Protein AF-0000000080773191 (afdb_homodimer)

Solvent-accessible surface area (backbone atoms only — not comparable to full-atom values): 24432 Å² total; per-residue (Å²): 135,78,78,73,75,74,75,73,74,76,71,68,83,69,86,67,72,76,75,82,40,53,77,52,43,52,65,55,33,33,92,60,59,61,60,58,54,44,49,52,51,39,49,23,40,36,54,19,40,51,43,41,51,53,49,46,51,44,56,74,71,35,68,92,72,65,52,65,70,57,52,46,52,47,48,51,50,24,44,67,40,40,69,59,68,87,35,65,67,55,53,45,54,45,47,36,53,51,32,37,50,50,42,48,49,52,51,50,51,38,42,49,31,48,49,48,33,39,54,22,51,47,50,48,49,34,68,81,54,47,72,68,51,38,38,52,21,51,48,47,32,60,72,26,22,77,68,38,96,62,14,65,57,54,50,49,48,49,49,47,33,40,44,61,73,60,38,43,82,42,78,43,69,80,47,96,82,50,73,63,41,81,41,69,30,43,69,67,55,43,53,51,48,51,51,50,50,50,52,48,51,50,49,52,49,50,50,51,53,52,53,54,61,67,67,54,75,80,78,71,130,135,80,78,73,75,74,76,72,76,79,71,70,82,70,84,66,71,68,75,84,43,54,78,48,43,60,68,53,34,34,91,60,62,59,60,58,54,44,49,54,51,40,48,23,41,37,53,19,38,51,44,41,50,53,50,45,52,44,58,74,69,34,69,92,70,67,51,65,68,57,52,45,49,47,48,51,50,26,46,67,40,39,69,58,67,87,33,65,68,56,52,46,54,44,48,36,53,50,32,38,49,51,42,49,44,52,50,51,51,39,42,50,30,50,50,47,34,38,55,23,49,47,48,48,49,33,70,82,52,48,71,67,51,39,38,52,21,49,49,47,32,60,73,25,24,78,69,39,97,61,14,66,60,52,50,50,50,49,50,46,32,41,44,63,72,60,39,42,80,44,77,44,68,80,48,95,81,50,75,62,41,80,41,69,30,45,69,68,54,44,53,53,47,50,51,51,49,50,51,48,51,51,48,49,48,51,50,51,54,51,54,56,61,67,66,53,75,77,78,73,128

Organism: Chromobacterium violaceum (strain ATCC 12472 / DSM 30191 / JCM 1249 / CCUG 213 / NBRC 12614 / NCIMB 9131 / NCTC 9757 / MK) (NCBI:txid243365)

Foldseek 3Di:
DDPPPPPPDPPPPDDPPPVVCVVVVVVQQDPFPLVVLVVLQVVLQVVLVVLVVVLVVCVVPPVPPDDVVVVVVSNVVSVVSHDDPPDCSVVSVVVSVVSNVVSVVLVVLLVVLVVQLVVLLVLLQDVPRDQVSLFVSQQSLVVSLVSYPCSVVSNVVSQVSCVVVQKDWDWDDPDPPDGTGIHIDHPVRVVVVVVVVVVVVVVVVVVVVVVVVVPPPPPDD/DDPPPPPPDPPPPDDPPPVVCVVCVVVQQDPFPLVVLVVLQVVLQVVLVVLVVVLVVCVVPPVPDDDVVVVVVSNVVSVVSHDDPPDCSVVSNVVSVVSNVVSVVLVVLLVVLVVQLVVLLVLLQDVPRDQVSLFVSQQSLVVSLVSYPCSVVSNVVSQVSCVVVQKDWDWDDPDPPDGTGIHIDHPVRVVVVVVVVVVVVVVVVVVVVVVVVVPPDPPDD

Structure (mmCIF, N/CA/C/O backbone):
data_AF-0000000080773191-model_v1
#
loop_
_entity.id
_entity.type
_entity.pdbx_description
1 polymer 'Uncharacterized protein'
#
loop_
_atom_site.group_PDB
_atom_site.id
_atom_site.type_symbol
_atom_site.label_atom_id
_atom_site.label_alt_id
_atom_site.label_comp_id
_atom_site.label_asym_id
_atom_site.label_entity_id
_atom_site.label_seq_id
_atom_site.pdbx_PDB_ins_code
_atom_site.Cartn_x
_atom_site.Cartn_y
_atom_site.Cartn_z
_atom_site.occupancy
_atom_site.B_iso_or_equiv
_atom_site.auth_seq_id
_atom_site.auth_comp_id
_atom_site.auth_asym_id
_atom_site.auth_atom_id
_atom_site.pdbx_PDB_model_num
ATOM 1 N N . MET A 1 1 ? -53.062 -24.219 23.453 1 22.72 1 MET A N 1
ATOM 2 C CA . MET A 1 1 ? -52.688 -22.969 22.828 1 22.72 1 MET A CA 1
ATOM 3 C C . MET A 1 1 ? -51.188 -22.859 22.672 1 22.72 1 MET A C 1
ATOM 5 O O . MET A 1 1 ? -50.469 -22.719 23.656 1 22.72 1 MET A O 1
ATOM 9 N N . ALA A 1 2 ? -50.625 -23.594 21.766 1 22.48 2 ALA A N 1
ATOM 10 C CA . ALA A 1 2 ? -49.25 -24.062 21.609 1 22.48 2 ALA A CA 1
ATOM 11 C C . ALA A 1 2 ? -48.344 -22.938 21.156 1 22.48 2 ALA A C 1
ATOM 13 O O . ALA A 1 2 ? -48.625 -22.25 20.172 1 22.48 2 ALA A O 1
ATOM 14 N N . ALA A 1 3 ? -47.656 -22.359 22.172 1 29.12 3 ALA A N 1
ATOM 15 C CA . ALA A 1 3 ? -46.75 -21.219 22.094 1 29.12 3 ALA A CA 1
ATOM 16 C C . ALA A 1 3 ? -45.75 -21.391 20.984 1 29.12 3 ALA A C 1
ATOM 18 O O . ALA A 1 3 ? -45.031 -22.391 20.938 1 29.12 3 ALA A O 1
ATOM 19 N N . GLN A 1 4 ? -46.156 -20.984 19.797 1 21.92 4 GLN A N 1
ATOM 20 C CA . GLN A 1 4 ? -45.344 -21.062 18.578 1 21.92 4 GLN A CA 1
ATOM 21 C C . GLN A 1 4 ? -43.969 -20.422 18.766 1 21.92 4 GLN A C 1
ATOM 23 O O . GLN A 1 4 ? -43.875 -19.266 19.156 1 21.92 4 GLN A O 1
ATOM 28 N N . SER A 1 5 ? -43.125 -21.25 19.219 1 24 5 SER A N 1
ATOM 29 C CA . SER A 1 5 ? -41.719 -20.891 19.469 1 24 5 SER A CA 1
ATOM 30 C C . SER A 1 5 ? -41.156 -20.125 18.281 1 24 5 SER A C 1
ATOM 32 O O . SER A 1 5 ? -41.219 -20.578 17.141 1 24 5 SER A O 1
ATOM 34 N N . THR A 1 6 ? -41.344 -18.812 18.344 1 25.33 6 THR A N 1
ATOM 35 C CA . THR A 1 6 ? -40.75 -17.812 17.438 1 25.33 6 THR A CA 1
ATOM 36 C C . THR A 1 6 ? -39.312 -18.172 17.094 1 25.33 6 THR A C 1
ATOM 38 O O . THR A 1 6 ? -38.469 -18.281 17.984 1 25.33 6 THR A O 1
ATOM 41 N N . ARG A 1 7 ? -39.156 -18.953 16.062 1 23.92 7 ARG A N 1
ATOM 42 C CA . ARG A 1 7 ? -37.875 -19.328 15.453 1 23.92 7 ARG A CA 1
ATOM 43 C C . ARG A 1 7 ? -36.969 -18.094 15.297 1 23.92 7 ARG A C 1
ATOM 45 O O . ARG A 1 7 ? -37.375 -17.109 14.664 1 23.92 7 ARG A O 1
ATOM 52 N N . SER A 1 8 ? -36.281 -17.828 16.344 1 20.78 8 SER A N 1
ATOM 53 C CA . SER A 1 8 ? -35.281 -16.781 16.406 1 20.78 8 SER A CA 1
ATOM 54 C C . SER A 1 8 ? -34.469 -16.688 15.109 1 20.78 8 SER A C 1
ATOM 56 O O . SER A 1 8 ? -34.062 -17.719 14.555 1 20.78 8 SER A O 1
ATOM 58 N N . ALA A 1 9 ? -34.781 -15.742 14.266 1 22.41 9 ALA A N 1
ATOM 59 C CA . ALA A 1 9 ? -34.125 -15.266 13.062 1 22.41 9 ALA A CA 1
ATOM 60 C C . ALA A 1 9 ? -32.594 -15.32 13.227 1 22.41 9 ALA A C 1
ATOM 62 O O . ALA A 1 9 ? -32.062 -14.836 14.219 1 22.41 9 ALA A O 1
ATOM 63 N N . SER A 1 10 ? -32.094 -16.344 12.734 1 21.22 10 SER A N 1
ATOM 64 C CA . SER A 1 10 ? -30.672 -16.672 12.695 1 21.22 10 SER A CA 1
ATOM 65 C C . SER A 1 10 ? -29.828 -15.438 12.438 1 21.22 10 SER A C 1
ATOM 67 O O . SER A 1 10 ? -30.078 -14.688 11.492 1 21.22 10 SER A O 1
ATOM 69 N N . ALA A 1 11 ? -29.234 -14.859 13.469 1 21.95 11 ALA A N 1
ATOM 70 C CA . ALA A 1 11 ? -28.281 -13.766 13.602 1 21.95 11 ALA A CA 1
ATOM 71 C C . ALA A 1 11 ? -27.297 -13.742 12.43 1 21.95 11 ALA A C 1
ATOM 73 O O . ALA A 1 11 ? -26.859 -14.797 11.961 1 21.95 11 ALA A O 1
ATOM 74 N N . CYS A 1 12 ? -27.438 -12.836 11.562 1 23.34 12 CYS A N 1
ATOM 75 C CA . CYS A 1 12 ? -26.531 -12.492 10.477 1 23.34 12 CYS A CA 1
ATOM 76 C C . CYS A 1 12 ? -25.078 -12.719 10.898 1 23.34 12 CYS A C 1
ATOM 78 O O . CYS A 1 12 ? -24.688 -12.336 12 1 23.34 12 CYS A O 1
ATOM 80 N N . PRO A 1 13 ? -24.5 -13.734 10.414 1 27 13 PRO A N 1
ATOM 81 C CA . PRO A 1 13 ? -23.219 -14.094 11.039 1 27 13 PRO A CA 1
ATOM 82 C C . PRO A 1 13 ? -22.422 -12.867 11.5 1 27 13 PRO A C 1
ATOM 84 O O . PRO A 1 13 ? -22.562 -11.781 10.922 1 27 13 PRO A O 1
ATOM 87 N N . SER A 1 14 ? -22.203 -12.609 12.727 1 26.56 14 SER A N 1
ATOM 88 C CA . SER A 1 14 ? -21.406 -11.664 13.508 1 26.56 14 SER A CA 1
ATOM 89 C C . SER A 1 14 ? -20.203 -11.164 12.719 1 26.56 14 SER A C 1
ATOM 91 O O . SER A 1 14 ? -19.812 -11.781 11.727 1 26.56 14 SER A O 1
ATOM 93 N N . HIS A 1 15 ? -19.578 -10.062 13.234 1 27.92 15 HIS A N 1
ATOM 94 C CA . HIS A 1 15 ? -18.422 -9.227 12.945 1 27.92 15 HIS A CA 1
ATOM 95 C C . HIS A 1 15 ? -17.203 -10.078 12.586 1 27.92 15 HIS A C 1
ATOM 97 O O . HIS A 1 15 ? -16.578 -10.688 13.461 1 27.92 15 HIS A O 1
ATOM 103 N N . GLN A 1 16 ? -17.297 -10.898 11.727 1 29.92 16 GLN A N 1
ATOM 104 C CA . GLN A 1 16 ? -16.156 -11.75 11.383 1 29.92 16 GLN A CA 1
ATOM 105 C C . GLN A 1 16 ? -14.836 -11.031 11.641 1 29.92 16 GLN A C 1
ATOM 107 O O . GLN A 1 16 ? -14.688 -9.859 11.289 1 29.92 16 GLN A O 1
ATOM 112 N N . PRO A 1 17 ? -14 -11.367 12.562 1 34.19 17 PRO A N 1
ATOM 113 C CA . PRO A 1 17 ? -12.711 -10.773 12.93 1 34.19 17 PRO A CA 1
ATOM 114 C C . PRO A 1 17 ? -12 -10.141 11.742 1 34.19 17 PRO A C 1
ATOM 116 O O . PRO A 1 17 ? -12.289 -10.477 10.594 1 34.19 17 PRO A O 1
ATOM 119 N N . ASP A 1 18 ? -11.391 -8.898 11.906 1 37.62 18 ASP A N 1
ATOM 120 C CA . ASP A 1 18 ? -10.586 -8.07 11.016 1 37.62 18 ASP A CA 1
ATOM 121 C C . ASP A 1 18 ? -9.695 -8.922 10.117 1 37.62 18 ASP A C 1
ATOM 123 O O . ASP A 1 18 ? -8.547 -9.203 10.453 1 37.62 18 ASP A O 1
ATOM 127 N N . ALA A 1 19 ? -10.039 -9.953 9.766 1 36.56 19 ALA A N 1
ATOM 128 C CA . ALA A 1 19 ? -9.336 -10.914 8.914 1 36.56 19 ALA A CA 1
ATOM 129 C C . ALA A 1 19 ? -8.477 -10.203 7.875 1 36.56 19 ALA A C 1
ATOM 131 O O . ALA A 1 19 ? -7.469 -10.742 7.418 1 36.56 19 ALA A O 1
ATOM 132 N N . PHE A 1 20 ? -9.016 -9.172 7.375 1 39.12 20 PHE A N 1
ATOM 133 C CA . PHE A 1 20 ? -8.391 -8.57 6.207 1 39.12 20 PHE A CA 1
ATOM 134 C C . PHE A 1 20 ? -7.367 -7.52 6.621 1 39.12 20 PHE A C 1
ATOM 136 O O . PHE A 1 20 ? -6.859 -6.777 5.781 1 39.12 20 PHE A O 1
ATOM 143 N N . GLY A 1 21 ? -6.91 -7.523 7.848 1 43.06 21 GLY A N 1
ATOM 144 C CA . GLY A 1 21 ? -5.773 -6.781 8.375 1 43.06 21 GLY A CA 1
ATOM 145 C C . GLY A 1 21 ? -5.953 -5.277 8.297 1 43.06 21 GLY A C 1
ATOM 146 O O . GLY A 1 21 ? -4.973 -4.535 8.203 1 43.06 21 GLY A O 1
ATOM 147 N N . TYR A 1 22 ? -7.156 -4.793 8.172 1 44.97 22 TYR A N 1
ATOM 148 C CA . TYR A 1 22 ? -7.359 -3.348 8.125 1 44.97 22 TYR A CA 1
ATOM 149 C C . TYR A 1 22 ? -6.621 -2.656 9.266 1 44.97 22 TYR A C 1
ATOM 151 O O . TYR A 1 22 ? -5.934 -1.654 9.047 1 44.97 22 TYR A O 1
ATOM 159 N N . SER A 1 23 ? -7.129 -3.053 10.422 1 49.53 23 SER A N 1
ATOM 160 C CA . SER A 1 23 ? -6.5 -2.414 11.578 1 49.53 23 SER A CA 1
ATOM 161 C C . SER A 1 23 ? -4.98 -2.471 11.484 1 49.53 23 SER A C 1
ATOM 163 O O . SER A 1 23 ? -4.293 -1.525 11.875 1 49.53 23 SER A O 1
ATOM 165 N N . GLU A 1 24 ? -4.543 -3.584 10.867 1 53.94 24 GLU A N 1
ATOM 166 C CA . GLU A 1 24 ? -3.105 -3.785 10.711 1 53.94 24 GLU A CA 1
ATOM 167 C C . GLU A 1 24 ? -2.518 -2.811 9.695 1 53.94 24 GLU A C 1
ATOM 169 O O . GLU A 1 24 ? -1.379 -2.361 9.844 1 53.94 24 GLU A O 1
ATOM 174 N N . ILE A 1 25 ? -3.428 -2.285 8.875 1 56 25 ILE A N 1
ATOM 175 C CA . ILE A 1 25 ? -2.936 -1.413 7.812 1 56 25 ILE A CA 1
ATOM 176 C C . ILE A 1 25 ? -2.516 -0.07 8.406 1 56 25 ILE A C 1
ATOM 178 O O . ILE A 1 25 ? -1.469 0.475 8.039 1 56 25 ILE A O 1
ATOM 182 N N . ALA A 1 26 ? -3.453 0.428 9.258 1 52.66 26 ALA A N 1
ATOM 183 C CA . ALA A 1 26 ? -3.117 1.729 9.828 1 52.66 26 ALA A CA 1
ATOM 184 C C . ALA A 1 26 ? -1.76 1.688 10.523 1 52.66 26 ALA A C 1
ATOM 186 O O . ALA A 1 26 ? -0.93 2.58 10.336 1 52.66 26 ALA A O 1
ATOM 187 N N . THR A 1 27 ? -1.688 0.645 11.43 1 58.19 27 THR A N 1
ATOM 188 C CA . THR A 1 27 ? -0.439 0.52 12.172 1 58.19 27 THR A CA 1
ATOM 189 C C . THR A 1 27 ? 0.724 0.218 11.234 1 58.19 27 THR A C 1
ATOM 191 O O . THR A 1 27 ? 1.871 0.56 11.523 1 58.19 27 THR A O 1
ATOM 194 N N . ARG A 1 28 ? 0.283 -0.027 10.078 1 66.5 28 ARG A N 1
ATOM 195 C CA . ARG A 1 28 ? 1.325 -0.408 9.133 1 66.5 28 ARG A CA 1
ATOM 196 C C . ARG A 1 28 ? 1.817 0.802 8.344 1 66.5 28 ARG A C 1
ATOM 198 O O . ARG A 1 28 ? 2.973 0.841 7.91 1 66.5 28 ARG A O 1
ATOM 205 N N . LEU A 1 29 ? 0.87 1.785 8.414 1 81.25 29 LEU A N 1
ATOM 206 C CA . LEU A 1 29 ? 1.296 2.914 7.598 1 81.25 29 LEU A CA 1
ATOM 207 C C . LEU A 1 29 ? 2.338 3.754 8.328 1 81.25 29 LEU A C 1
ATOM 209 O O . LEU A 1 29 ? 3.402 4.047 7.777 1 81.25 29 LEU A O 1
ATOM 213 N N . SER A 1 30 ? 1.932 4.16 9.562 1 87.19 30 SER A N 1
ATOM 214 C CA . SER A 1 30 ? 2.809 5 10.375 1 87.19 30 SER A CA 1
ATOM 215 C C . SER A 1 30 ? 2.443 4.914 11.852 1 87.19 30 SER A C 1
ATOM 217 O O . SER A 1 30 ? 1.294 4.629 12.195 1 87.19 30 SER A O 1
ATOM 219 N N . SER A 1 31 ? 3.51 5.133 12.672 1 86.56 31 SER A N 1
ATOM 220 C CA . SER A 1 31 ? 3.246 5.184 14.109 1 86.56 31 SER A CA 1
ATOM 221 C C . SER A 1 31 ? 2.582 6.496 14.5 1 86.56 31 SER A C 1
ATOM 223 O O . SER A 1 31 ? 2.066 6.629 15.617 1 86.56 31 SER A O 1
ATOM 225 N N . ILE A 1 32 ? 2.537 7.422 13.672 1 91.69 32 ILE A N 1
ATOM 226 C CA . ILE A 1 32 ? 1.987 8.75 13.922 1 91.69 32 ILE A CA 1
ATOM 227 C C . ILE A 1 32 ? 0.48 8.742 13.68 1 91.69 32 ILE A C 1
ATOM 229 O O . ILE A 1 32 ? 0.014 8.242 12.656 1 91.69 32 ILE A O 1
ATOM 233 N N . ASP A 1 33 ? -0.241 9.219 14.664 1 91.75 33 ASP A N 1
ATOM 234 C CA . ASP A 1 33 ? -1.678 9.422 14.516 1 91.75 33 ASP A CA 1
ATOM 235 C C . ASP A 1 33 ? -1.973 10.781 13.875 1 91.75 33 ASP A C 1
ATOM 237 O O . ASP A 1 33 ? -2.197 11.766 14.578 1 91.75 33 ASP A O 1
ATOM 241 N N . LEU A 1 34 ? -2.055 10.766 12.57 1 94.44 34 LEU A N 1
ATOM 242 C CA . LEU A 1 34 ? -2.123 12.008 11.812 1 94.44 34 LEU A CA 1
ATOM 243 C C . LEU A 1 34 ? -3.402 12.773 12.133 1 94.44 34 LEU A C 1
ATOM 245 O O . LEU A 1 34 ? -3.371 13.992 12.328 1 94.44 34 LEU A O 1
ATOM 249 N N . PRO A 1 35 ? -4.562 12.125 12.242 1 92.88 35 PRO A N 1
ATOM 250 C CA . PRO A 1 35 ? -5.777 12.859 12.602 1 92.88 35 PRO A CA 1
ATOM 251 C C . PRO A 1 35 ? -5.668 13.555 13.953 1 92.88 35 PRO A C 1
ATOM 253 O O . PRO A 1 35 ? -6.148 14.68 14.117 1 92.88 35 PRO A O 1
ATOM 256 N N . HIS A 1 36 ? -5.062 12.914 14.844 1 94.94 36 HIS A N 1
ATOM 257 C CA . HIS A 1 36 ? -4.875 13.531 16.156 1 94.94 36 HIS A CA 1
ATOM 258 C C . HIS A 1 36 ? -3.967 14.75 16.062 1 94.94 36 HIS A C 1
ATOM 260 O O . HIS A 1 36 ? -4.254 15.789 16.656 1 94.94 36 HIS A O 1
ATOM 266 N N . VAL A 1 37 ? -2.867 14.609 15.367 1 95 37 VAL A N 1
ATOM 267 C CA . VAL A 1 37 ? -1.943 15.711 15.156 1 95 37 VAL A CA 1
ATOM 268 C C . VAL A 1 37 ? -2.678 16.891 14.508 1 95 37 VAL A C 1
ATOM 270 O O . VAL A 1 37 ? -2.535 18.031 14.938 1 95 37 VAL A O 1
ATOM 273 N N . SER A 1 38 ? -3.457 16.609 13.484 1 95.12 38 SER A N 1
ATOM 274 C CA . SER A 1 38 ? -4.23 17.625 12.773 1 95.12 38 SER A CA 1
ATOM 275 C C . SER A 1 38 ? -5.203 18.328 13.711 1 95.12 38 SER A C 1
ATOM 277 O O . SER A 1 38 ? -5.301 19.562 13.695 1 95.12 38 SER A O 1
ATOM 279 N N . HIS A 1 39 ? -5.871 17.578 14.539 1 94.81 39 HIS A N 1
ATOM 280 C CA . HIS A 1 39 ? -6.844 18.125 15.469 1 94.81 39 HIS A CA 1
ATOM 281 C C . HIS A 1 39 ? -6.172 19.047 16.484 1 94.81 39 HIS A C 1
ATOM 283 O O . HIS A 1 39 ? -6.664 20.141 16.766 1 94.81 39 HIS A O 1
ATOM 289 N N . ASP A 1 40 ? -5.078 18.641 17.016 1 94.56 40 ASP A N 1
ATOM 290 C CA . ASP A 1 40 ? -4.344 19.438 17.984 1 94.56 40 ASP A CA 1
ATOM 291 C C . ASP A 1 40 ? -3.9 20.766 17.391 1 94.56 40 ASP A C 1
ATOM 293 O O . ASP A 1 40 ? -3.992 21.812 18.031 1 94.56 40 ASP A O 1
ATOM 297 N N . LEU A 1 41 ? -3.432 20.688 16.188 1 95.38 41 LEU A N 1
ATOM 298 C CA . LEU A 1 41 ? -2.996 21.891 15.484 1 95.38 41 LEU A CA 1
ATOM 299 C C . LEU A 1 41 ? -4.172 22.828 15.234 1 95.38 41 LEU A C 1
ATOM 301 O O . LEU A 1 41 ? -4.062 24.031 15.445 1 95.38 41 LEU A O 1
ATOM 305 N N . ALA A 1 42 ? -5.25 22.281 14.805 1 95.75 42 ALA A N 1
ATOM 306 C CA . ALA A 1 42 ? -6.453 23.062 14.555 1 95.75 42 ALA A CA 1
ATOM 307 C C . ALA A 1 42 ? -6.934 23.75 15.828 1 95.75 42 ALA A C 1
ATOM 309 O O . ALA A 1 42 ? -7.289 24.938 15.805 1 95.75 42 ALA A O 1
ATOM 310 N N . GLU A 1 43 ? -6.91 23.016 16.875 1 95.69 43 GLU A N 1
ATOM 311 C CA . GLU A 1 43 ? -7.332 23.562 18.156 1 95.69 43 GLU A CA 1
ATOM 312 C C . GLU A 1 43 ? -6.391 24.672 18.625 1 95.69 43 GLU A C 1
ATOM 314 O O . GLU A 1 43 ? -6.836 25.688 19.156 1 95.69 43 GLU A O 1
ATOM 319 N N . ALA A 1 44 ? -5.105 24.484 18.453 1 95.88 44 ALA A N 1
ATOM 320 C CA . ALA A 1 44 ? -4.121 25.484 18.828 1 95.88 44 ALA A CA 1
ATOM 321 C C . ALA A 1 44 ? -4.359 26.797 18.062 1 95.88 44 ALA A C 1
ATOM 323 O O . ALA A 1 44 ? -4.391 27.875 18.656 1 95.88 44 ALA A O 1
ATOM 324 N N . CYS A 1 45 ? -4.547 26.688 16.781 1 96.19 45 CYS A N 1
ATOM 325 C CA . CYS A 1 45 ? -4.805 27.859 15.953 1 96.19 45 CYS A CA 1
ATOM 326 C C . CYS A 1 45 ? -6.125 28.516 16.344 1 96.19 45 CYS A C 1
ATOM 328 O O . CYS A 1 45 ? -6.207 29.734 16.422 1 96.19 45 CYS A O 1
ATOM 330 N N . HIS A 1 46 ? -7.078 27.688 16.625 1 96.06 46 HIS A N 1
ATOM 331 C CA . HIS A 1 46 ? -8.391 28.203 17 1 96.06 46 HIS A CA 1
ATOM 332 C C . HIS A 1 46 ? -8.328 28.969 18.312 1 96.06 46 HIS A C 1
ATOM 334 O O . HIS A 1 46 ? -8.875 30.078 18.422 1 96.06 46 HIS A O 1
ATOM 340 N N . ARG A 1 47 ? -7.695 28.422 19.281 1 96.5 47 ARG A N 1
ATOM 341 C CA . ARG A 1 47 ? -7.551 29.062 20.578 1 96.5 47 ARG A CA 1
ATOM 342 C C . ARG A 1 47 ? -6.82 30.391 20.453 1 96.5 47 ARG A C 1
ATOM 344 O O . ARG A 1 47 ? -7.258 31.406 21.016 1 96.5 47 ARG A O 1
ATOM 351 N N . SER A 1 48 ? -5.766 30.328 19.719 1 97.44 48 SER A N 1
ATOM 352 C CA . SER A 1 48 ? -4.996 31.562 19.531 1 97.44 48 SER A CA 1
ATOM 353 C C . SER A 1 48 ? -5.824 32.625 18.828 1 97.44 48 SER A C 1
ATOM 355 O O . SER A 1 48 ? -5.871 33.781 19.266 1 97.44 48 SER A O 1
ATOM 357 N N . LYS A 1 49 ? -6.484 32.281 17.781 1 96.31 49 LYS A N 1
ATOM 358 C CA . LYS A 1 49 ? -7.305 33.219 17.031 1 96.31 49 LYS A CA 1
ATOM 359 C C . LYS A 1 49 ? -8.445 33.75 17.891 1 96.31 49 LYS A C 1
ATOM 361 O O . LYS A 1 49 ? -8.805 34.938 17.781 1 96.31 49 LYS A O 1
ATOM 366 N N . ALA A 1 50 ? -9.047 32.875 18.672 1 96.38 50 ALA A N 1
ATOM 367 C CA . ALA A 1 50 ? -10.125 33.312 19.562 1 96.38 50 ALA A CA 1
ATOM 368 C C . ALA A 1 50 ? -9.625 34.375 20.531 1 96.38 50 ALA A C 1
ATOM 370 O O . ALA A 1 50 ? -10.305 35.406 20.766 1 96.38 50 ALA A O 1
ATOM 371 N N . LEU A 1 51 ? -8.461 34.188 21.094 1 96.88 51 LEU A N 1
ATOM 372 C CA . LEU A 1 51 ? -7.863 35.156 22 1 96.88 51 LEU A CA 1
ATOM 373 C C . LEU A 1 51 ? -7.574 36.5 21.281 1 96.88 51 LEU A C 1
ATOM 375 O O . LEU A 1 51 ? -7.895 37.562 21.797 1 96.88 51 LEU A O 1
ATOM 379 N N . LEU A 1 52 ? -7.086 36.344 20.094 1 96.69 52 LEU A N 1
ATOM 380 C CA . LEU A 1 52 ? -6.73 37.531 19.312 1 96.69 52 LEU A CA 1
ATOM 381 C C . LEU A 1 52 ? -7.977 38.281 18.859 1 96.69 52 LEU A C 1
ATOM 383 O O . LEU A 1 52 ? -7.992 39.5 18.844 1 96.69 52 LEU A O 1
ATOM 387 N N . ARG A 1 53 ? -8.969 37.5 18.469 1 95.75 53 ARG A N 1
ATOM 388 C CA . ARG A 1 53 ? -1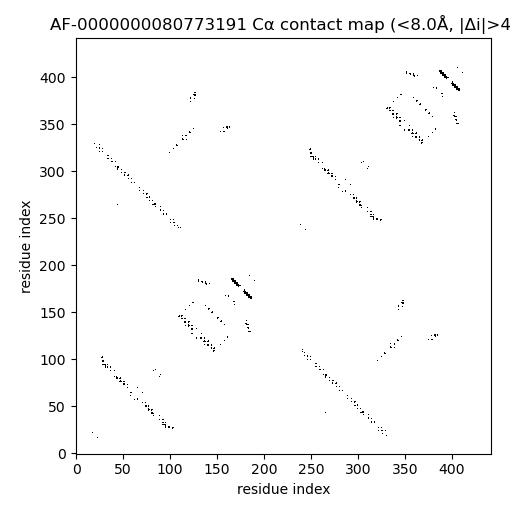0.227 38.125 18.094 1 95.75 53 ARG A CA 1
ATOM 389 C C . ARG A 1 53 ? -10.828 38.906 19.25 1 95.75 53 ARG A C 1
ATOM 391 O O . ARG A 1 53 ? -11.328 40 19.078 1 95.75 53 ARG A O 1
ATOM 398 N N . THR A 1 54 ? -10.812 38.312 20.469 1 94.31 54 THR A N 1
ATOM 399 C CA . THR A 1 54 ? -11.32 38.969 21.672 1 94.31 54 THR A CA 1
ATOM 400 C C . THR A 1 54 ? -10.523 40.219 21.969 1 94.31 54 THR A C 1
ATOM 402 O O . THR A 1 54 ? -11.094 41.281 22.266 1 94.31 54 THR A O 1
ATOM 405 N N . LEU A 1 55 ? -9.203 40.094 21.875 1 94.62 55 LEU A N 1
ATOM 406 C CA . LEU A 1 55 ? -8.336 41.25 22.094 1 94.62 55 LEU A CA 1
ATOM 407 C C . LEU A 1 55 ? -8.617 42.344 21.078 1 94.62 55 LEU A C 1
ATOM 409 O O . LEU A 1 55 ? -8.727 43.531 21.453 1 94.62 55 LEU A O 1
ATOM 413 N N . HIS A 1 56 ? -8.727 41.969 19.812 1 94.19 56 HIS A N 1
ATOM 414 C CA . HIS A 1 56 ? -9.023 42.938 18.75 1 94.19 56 HIS A CA 1
ATOM 415 C C . HIS A 1 56 ? -10.32 43.688 19.031 1 94.19 56 HIS A C 1
ATOM 417 O O . HIS A 1 56 ? -10.391 44.906 18.859 1 94.19 56 HIS A O 1
ATOM 423 N N . TYR A 1 57 ? -11.305 42.938 19.422 1 92.31 57 TYR A N 1
ATOM 424 C CA . TYR A 1 57 ? -12.594 43.531 19.734 1 92.31 57 TYR A CA 1
ATOM 425 C C . TYR A 1 57 ? -12.461 44.531 20.859 1 92.31 57 TYR A C 1
ATOM 427 O O . TYR A 1 57 ? -13.023 45.625 20.781 1 92.31 57 TYR A O 1
ATOM 435 N N . GLN A 1 58 ? -11.672 44.188 21.906 1 90.75 58 GLN A N 1
ATOM 436 C CA . GLN A 1 58 ? -11.461 45.094 23.031 1 90.75 58 GLN A CA 1
ATOM 437 C C . GLN A 1 58 ? -10.711 46.344 22.594 1 90.75 58 GLN A C 1
ATOM 439 O O . GLN A 1 58 ? -11.055 47.469 23.016 1 90.75 58 GLN A O 1
ATOM 444 N N . LEU A 1 59 ? -9.773 46.188 21.766 1 90.44 59 LEU A N 1
ATOM 445 C CA . LEU A 1 59 ? -8.953 47.312 21.312 1 90.44 59 LEU A CA 1
ATOM 446 C C . LEU A 1 59 ? -9.758 48.25 20.453 1 90.44 59 LEU A C 1
ATOM 448 O O . LEU A 1 59 ? -9.57 49.469 20.516 1 90.44 59 LEU A O 1
ATOM 452 N N . GLU A 1 60 ? -10.68 47.781 19.719 1 87.69 60 GLU A N 1
ATOM 453 C CA . GLU A 1 60 ? -11.484 48.594 18.812 1 87.69 60 GLU A CA 1
ATOM 454 C C . GLU A 1 60 ? -12.586 49.344 19.578 1 87.69 60 GLU A C 1
ATOM 456 O O . GLU A 1 60 ? -12.969 50.438 19.203 1 87.69 60 GLU A O 1
ATOM 461 N N . ASN A 1 61 ? -13.117 48.719 20.641 1 84.56 61 ASN A N 1
ATOM 462 C CA . ASN A 1 61 ? -14.305 49.281 21.281 1 84.56 61 ASN A CA 1
ATOM 463 C C . ASN A 1 61 ? -13.969 49.906 22.625 1 84.56 61 ASN A C 1
ATOM 465 O O . ASN A 1 61 ? -14.773 50.625 23.188 1 84.56 61 ASN A O 1
ATOM 469 N N . GLY A 1 62 ? -12.961 49.594 23.297 1 71.38 62 GLY A N 1
ATOM 470 C CA . GLY A 1 62 ? -12.797 49.969 24.688 1 71.38 62 GLY A CA 1
ATOM 471 C C . GLY A 1 62 ? -11.562 50.812 24.938 1 71.38 62 GLY A C 1
ATOM 472 O O . GLY A 1 62 ? -10.914 50.688 25.969 1 71.38 62 GLY A O 1
ATOM 473 N N . TYR A 1 63 ? -11.18 51.719 24.031 1 63.75 63 TYR A N 1
ATOM 474 C CA . TYR A 1 63 ? -9.914 52.469 24.062 1 63.75 63 TYR A CA 1
ATOM 475 C C . TYR A 1 63 ? -9.656 53.031 25.453 1 63.75 63 TYR A C 1
ATOM 477 O O . TYR A 1 63 ? -8.555 52.938 25.984 1 63.75 63 TYR A O 1
ATOM 485 N N . ASP A 1 64 ? -10.68 53.5 26.047 1 67.75 64 ASP A N 1
ATOM 486 C CA . ASP A 1 64 ? -10.453 54.281 27.25 1 67.75 64 ASP A CA 1
ATOM 487 C C . ASP A 1 64 ? -10.305 53.406 28.484 1 67.75 64 ASP A C 1
ATOM 489 O O . ASP A 1 64 ? -9.836 53.844 29.531 1 67.75 64 ASP A O 1
ATOM 493 N N . SER A 1 65 ? -10.484 52.125 28.328 1 77.56 65 SER A N 1
ATOM 494 C CA . SER A 1 65 ? -10.516 51.25 29.516 1 77.56 65 SER A CA 1
ATOM 495 C C . SER A 1 65 ? -9.562 50.094 29.375 1 77.56 65 SER A C 1
ATOM 497 O O . SER A 1 65 ? -9.461 49.25 30.281 1 77.56 65 SER A O 1
ATOM 499 N N . ILE A 1 66 ? -8.734 50.125 28.375 1 79.31 66 ILE A N 1
ATOM 500 C CA . ILE A 1 66 ? -7.91 48.938 28.141 1 79.31 66 ILE A CA 1
ATOM 501 C C . ILE A 1 66 ? -6.621 49.031 28.953 1 79.31 66 ILE A C 1
ATOM 503 O O . ILE A 1 66 ? -5.949 50.094 28.938 1 79.31 66 ILE A O 1
ATOM 507 N N . ARG A 1 67 ? -6.449 48.062 29.828 1 84.12 67 ARG A N 1
ATOM 508 C CA . ARG A 1 67 ? -5.195 47.969 30.562 1 84.12 67 ARG A CA 1
ATOM 509 C C . ARG A 1 67 ? -4.133 47.25 29.734 1 84.12 67 ARG A C 1
ATOM 511 O O . ARG A 1 67 ? -4.352 46.125 29.266 1 84.12 67 ARG A O 1
ATOM 518 N N . LEU A 1 68 ? -2.975 47.875 29.547 1 84 68 LEU A N 1
ATOM 519 C CA . LEU A 1 68 ? -1.896 47.312 28.734 1 84 68 LEU A CA 1
ATOM 520 C C . LEU A 1 68 ? -1.433 45.969 29.297 1 84 68 LEU A C 1
ATOM 522 O O . LEU A 1 68 ? -1.035 45.094 28.531 1 84 68 LEU A O 1
ATOM 526 N N . ALA A 1 69 ? -1.533 45.875 30.578 1 86.94 69 ALA A N 1
ATOM 527 C CA . ALA A 1 69 ? -1.15 44.625 31.219 1 86.94 69 ALA A CA 1
ATOM 528 C C . ALA A 1 69 ? -2.031 43.469 30.734 1 86.94 69 ALA A C 1
ATOM 530 O O . ALA A 1 69 ? -1.554 42.344 30.547 1 86.94 69 ALA A O 1
ATOM 531 N N . ASP A 1 70 ? -3.307 43.781 30.562 1 88.75 70 ASP A N 1
ATOM 532 C CA . ASP A 1 70 ? -4.234 42.781 30.047 1 88.75 70 ASP A CA 1
ATOM 533 C C . ASP A 1 70 ? -3.936 42.406 28.594 1 88.75 70 ASP A C 1
ATOM 535 O O . ASP A 1 70 ? -4.016 41.25 28.203 1 88.75 70 ASP A O 1
ATOM 539 N N . VAL A 1 71 ? -3.605 43.469 27.844 1 90.94 71 VAL A N 1
ATOM 540 C CA . VAL A 1 71 ? -3.242 43.25 26.438 1 90.94 71 VAL A CA 1
ATOM 541 C C . VAL A 1 71 ? -2.008 42.375 26.359 1 90.94 71 VAL A C 1
ATOM 543 O O . VAL A 1 71 ? -1.997 41.375 25.609 1 90.94 71 VAL A O 1
ATOM 546 N N . THR A 1 72 ? -1.014 42.656 27.156 1 92.81 72 THR A N 1
ATOM 547 C CA . THR A 1 72 ? 0.221 41.875 27.188 1 92.81 72 THR A CA 1
ATOM 548 C C . THR A 1 72 ? -0.064 40.438 27.547 1 92.81 72 THR A C 1
ATOM 550 O O . THR A 1 72 ? 0.458 39.5 26.906 1 92.81 72 THR A O 1
ATOM 553 N N . ALA A 1 73 ? -0.906 40.188 28.484 1 93.94 73 ALA A N 1
ATOM 554 C CA . ALA A 1 73 ? -1.233 38.844 28.938 1 93.94 73 ALA A CA 1
ATOM 555 C C . ALA A 1 73 ? -1.95 38.062 27.844 1 93.94 73 ALA A C 1
ATOM 557 O O . ALA A 1 73 ? -1.674 36.875 27.625 1 93.94 73 ALA A O 1
ATOM 558 N N . LEU A 1 74 ? -2.885 38.719 27.156 1 95 74 LEU A N 1
ATOM 559 C CA . LEU A 1 74 ? -3.639 38.062 26.109 1 95 74 LEU A CA 1
ATOM 560 C C . LEU A 1 74 ? -2.734 37.719 24.922 1 95 74 LEU A C 1
ATOM 562 O O . LEU A 1 74 ? -2.889 36.656 24.312 1 95 74 LEU A O 1
ATOM 566 N N . VAL A 1 75 ? -1.841 38.625 24.625 1 96.06 75 VAL A N 1
ATOM 567 C CA . VAL A 1 75 ? -0.87 38.375 23.562 1 96.06 75 VAL A CA 1
ATOM 568 C C . VAL A 1 75 ? 0.004 37.188 23.938 1 96.06 75 VAL A C 1
ATOM 570 O O . VAL A 1 75 ? 0.24 36.281 23.109 1 96.06 75 VAL A O 1
ATOM 573 N N . GLU A 1 76 ? 0.454 37.094 25.172 1 95.75 76 GLU A N 1
ATOM 574 C CA . GLU A 1 76 ? 1.273 36 25.656 1 95.75 76 GLU A CA 1
ATOM 575 C C . GLU A 1 76 ? 0.514 34.688 25.578 1 95.75 76 GLU A C 1
ATOM 577 O O . GLU A 1 76 ? 1.071 33.656 25.172 1 95.75 76 GLU A O 1
ATOM 582 N N . LEU A 1 77 ? -0.711 34.719 25.969 1 96.38 77 LEU A N 1
ATOM 583 C CA . LEU A 1 77 ? -1.536 33.5 25.922 1 96.38 77 LEU A CA 1
ATOM 584 C C . LEU A 1 77 ? -1.734 33.031 24.484 1 96.38 77 LEU A C 1
ATOM 586 O O . LEU A 1 77 ? -1.662 31.828 24.203 1 96.38 77 LEU A O 1
ATOM 590 N N . ALA A 1 78 ? -2.02 33.969 23.641 1 97.12 78 ALA A N 1
ATOM 591 C CA . ALA A 1 78 ? -2.205 33.625 22.234 1 97.12 78 ALA A CA 1
ATOM 592 C C . ALA A 1 78 ? -0.939 33 21.656 1 97.12 78 ALA A C 1
ATOM 594 O O . ALA A 1 78 ? -1.004 32 20.922 1 97.12 78 ALA A O 1
ATOM 595 N N . MET A 1 79 ? 0.18 33.562 21.953 1 95.44 79 MET A N 1
ATOM 596 C CA . MET A 1 79 ? 1.469 33.062 21.484 1 95.44 79 MET A CA 1
ATOM 597 C C . MET A 1 79 ? 1.74 31.672 22.016 1 95.44 79 MET A C 1
ATOM 599 O O . MET A 1 79 ? 2.26 30.812 21.312 1 95.44 79 MET A O 1
ATOM 603 N N . SER A 1 80 ? 1.388 31.484 23.266 1 95.25 80 SER A N 1
ATOM 604 C CA . SER A 1 80 ? 1.66 30.219 23.922 1 95.25 80 SER A CA 1
ATOM 605 C C . SER A 1 80 ? 0.782 29.109 23.359 1 95.25 80 SER A C 1
ATOM 607 O O . SER A 1 80 ? 1.136 27.922 23.438 1 95.25 80 SER A O 1
ATOM 609 N N . ALA A 1 81 ? -0.325 29.5 22.844 1 95 81 ALA A N 1
ATOM 610 C CA . ALA A 1 81 ? -1.243 28.516 22.281 1 95 81 ALA A CA 1
ATOM 611 C C . ALA A 1 81 ? -0.722 27.984 20.953 1 95 81 ALA A C 1
ATOM 613 O O . ALA A 1 81 ? -1.057 26.859 20.547 1 95 81 ALA A O 1
ATOM 614 N N . LEU A 1 82 ? 0.063 28.703 20.266 1 95.81 82 LEU A N 1
ATOM 615 C CA . LEU A 1 82 ? 0.55 28.328 18.938 1 95.81 82 LEU A CA 1
ATOM 616 C C . LEU A 1 82 ? 1.805 27.469 19.047 1 95.81 82 LEU A C 1
ATOM 618 O O . LEU A 1 82 ? 2.652 27.703 19.922 1 95.81 82 LEU A O 1
ATOM 622 N N . PRO A 1 83 ? 1.85 26.469 18.188 1 93.62 83 PRO A N 1
ATOM 623 C CA . PRO A 1 83 ? 3.086 25.688 18.172 1 93.62 83 PRO A CA 1
ATOM 624 C C . PRO A 1 83 ? 4.281 26.469 17.641 1 93.62 83 PRO A C 1
ATOM 626 O O . PRO A 1 83 ? 4.105 27.406 16.859 1 93.62 83 PRO A O 1
ATOM 629 N N . ASP A 1 84 ? 5.492 26.031 18.172 1 89.31 84 ASP A N 1
ATOM 630 C CA . ASP A 1 84 ? 6.715 26.594 17.609 1 89.31 84 ASP A CA 1
ATOM 631 C C . ASP A 1 84 ? 7.023 26 16.234 1 89.31 84 ASP A C 1
ATOM 633 O O . ASP A 1 84 ? 6.582 24.906 15.922 1 89.31 84 ASP A O 1
ATOM 637 N N . TYR A 1 85 ? 7.715 26.812 15.484 1 84.38 85 TYR A N 1
ATOM 638 C CA . TYR A 1 85 ? 8.078 26.406 14.133 1 84.38 85 TYR A CA 1
ATOM 639 C C . TYR A 1 85 ? 8.859 25.094 14.156 1 84.38 85 TYR A C 1
ATOM 641 O O . TYR A 1 85 ? 8.68 24.234 13.281 1 84.38 85 TYR A O 1
ATOM 649 N N . GLU A 1 86 ? 9.719 24.953 15.141 1 81.81 86 GLU A N 1
ATOM 650 C CA . GLU A 1 86 ? 10.562 23.766 15.227 1 81.81 86 GLU A CA 1
ATOM 651 C C . GLU A 1 86 ? 9.891 22.672 16.062 1 81.81 86 GLU A C 1
ATOM 653 O O . GLU A 1 86 ? 10.539 21.703 16.469 1 81.81 86 GLU A O 1
ATOM 658 N N . SER A 1 87 ? 8.617 22.781 16.219 1 84 87 SER A N 1
ATOM 659 C CA . SER A 1 87 ? 7.891 21.812 17.031 1 84 87 SER A CA 1
ATOM 660 C C . SER A 1 87 ? 7.797 20.469 16.328 1 84 87 SER A C 1
ATOM 662 O O . SER A 1 87 ? 7.762 20.406 15.094 1 84 87 SER A O 1
ATOM 664 N N . GLU A 1 88 ? 7.688 19.484 17.094 1 89.5 88 GLU A N 1
ATOM 665 C CA . GLU A 1 88 ? 7.605 18.094 16.656 1 89.5 88 GLU A CA 1
ATOM 666 C C . GLU A 1 88 ? 6.328 17.844 15.859 1 89.5 88 GLU A C 1
ATOM 668 O O . GLU A 1 88 ? 6.242 16.891 15.094 1 89.5 88 GLU A O 1
ATOM 673 N N . VAL A 1 89 ? 5.438 18.828 16.016 1 93.19 89 VAL A N 1
ATOM 674 C CA . VAL A 1 89 ? 4.125 18.609 15.414 1 93.19 89 VAL A CA 1
ATOM 675 C C . VAL A 1 89 ? 4.238 18.594 13.891 1 93.19 89 VAL A C 1
ATOM 677 O O . VAL A 1 89 ? 3.646 17.75 13.227 1 93.19 89 VAL A O 1
ATOM 680 N N . PHE A 1 90 ? 4.961 19.469 13.305 1 94.31 90 PHE A N 1
ATOM 681 C CA . PHE A 1 90 ? 5.102 19.547 11.859 1 94.31 90 PHE A CA 1
ATOM 682 C C . PHE A 1 90 ? 6 18.422 11.344 1 94.31 90 PHE A C 1
ATOM 684 O O . PHE A 1 90 ? 5.766 17.891 10.258 1 94.31 90 PHE A O 1
ATOM 691 N N . ASP A 1 91 ? 6.98 18.062 12.156 1 93.62 91 ASP A N 1
ATOM 692 C CA . ASP A 1 91 ? 7.809 16.906 11.828 1 93.62 91 ASP A CA 1
ATOM 693 C C . ASP A 1 91 ? 6.973 15.625 11.766 1 93.62 91 ASP A C 1
ATOM 695 O O . ASP A 1 91 ? 7.223 14.758 10.93 1 93.62 91 ASP A O 1
ATOM 699 N N . ASN A 1 92 ? 6.055 15.594 12.672 1 94.94 92 ASN A N 1
ATOM 700 C CA . ASN A 1 92 ? 5.176 14.43 12.688 1 94.94 92 ASN A CA 1
ATOM 701 C C . ASN A 1 92 ? 4.379 14.305 11.391 1 94.94 92 ASN A C 1
ATOM 703 O O . ASN A 1 92 ? 4.203 13.203 10.867 1 94.94 92 ASN A O 1
ATOM 707 N N . ILE A 1 93 ? 3.939 15.383 10.891 1 95.5 93 ILE A N 1
ATOM 708 C CA . ILE A 1 93 ? 3.17 15.367 9.648 1 95.5 93 ILE A CA 1
ATOM 709 C C . ILE A 1 93 ? 4.059 14.906 8.5 1 95.5 93 ILE A C 1
ATOM 711 O O . ILE A 1 93 ? 3.668 14.039 7.711 1 95.5 93 ILE A O 1
ATOM 715 N N . ASP A 1 94 ? 5.223 15.422 8.406 1 93.12 94 ASP A N 1
ATOM 716 C CA . ASP A 1 94 ? 6.164 15.055 7.355 1 93.12 94 ASP A CA 1
ATOM 717 C C . ASP A 1 94 ? 6.578 13.594 7.469 1 93.12 94 ASP A C 1
ATOM 719 O O . ASP A 1 94 ? 6.699 12.891 6.461 1 93.12 94 ASP A O 1
ATOM 723 N N . GLN A 1 95 ? 6.77 13.242 8.688 1 93.88 95 GLN A N 1
ATOM 724 C CA . GLN A 1 95 ? 7.164 11.859 8.922 1 93.88 95 GLN A CA 1
ATOM 725 C C . GLN A 1 95 ? 6.059 10.898 8.492 1 93.88 95 GLN A C 1
ATOM 727 O O . GLN A 1 95 ? 6.34 9.828 7.941 1 93.88 95 GLN A O 1
ATOM 732 N N . PHE A 1 96 ? 4.848 11.234 8.766 1 94.56 96 PHE A N 1
ATOM 733 C CA . PHE A 1 96 ? 3.744 10.391 8.32 1 94.56 96 PHE A CA 1
ATOM 734 C C . PHE A 1 96 ? 3.771 10.203 6.812 1 94.56 96 PHE A C 1
ATOM 736 O O . PHE A 1 96 ? 3.59 9.094 6.312 1 94.56 96 PHE A O 1
ATOM 743 N N . ASP A 1 97 ? 3.914 11.289 6.129 1 92.5 97 ASP A N 1
ATOM 744 C CA . ASP A 1 97 ? 3.973 11.227 4.672 1 92.5 97 ASP A CA 1
ATOM 745 C C . ASP A 1 97 ? 5.07 10.266 4.207 1 92.5 97 ASP A C 1
ATOM 747 O O . ASP A 1 97 ? 4.832 9.406 3.361 1 92.5 97 ASP A O 1
ATOM 751 N N . THR A 1 98 ? 6.188 10.438 4.773 1 91.56 98 THR A N 1
ATOM 752 C CA . THR A 1 98 ? 7.328 9.602 4.418 1 91.56 98 THR A CA 1
ATOM 753 C C . THR A 1 98 ? 7.035 8.133 4.711 1 91.56 98 THR A C 1
ATOM 755 O O . THR A 1 98 ? 7.285 7.27 3.871 1 91.56 98 THR A O 1
ATOM 758 N N . ASP A 1 99 ? 6.52 7.883 5.852 1 91 99 ASP A N 1
ATOM 759 C CA . ASP A 1 99 ? 6.188 6.516 6.246 1 91 99 ASP A CA 1
ATOM 760 C C . ASP A 1 99 ? 5.176 5.898 5.285 1 91 99 ASP A C 1
ATOM 762 O O . ASP A 1 99 ? 5.344 4.754 4.852 1 91 99 ASP A O 1
ATOM 766 N N . ALA A 1 100 ? 4.207 6.676 5.035 1 89.81 100 ALA A N 1
ATOM 767 C CA . ALA A 1 100 ? 3.141 6.176 4.172 1 89.81 100 ALA A CA 1
ATOM 768 C C . ALA A 1 100 ? 3.676 5.832 2.785 1 89.81 100 ALA A C 1
ATOM 770 O O . ALA A 1 100 ? 3.371 4.766 2.242 1 89.81 100 ALA A O 1
ATOM 771 N N . ARG A 1 101 ? 4.48 6.668 2.291 1 87.94 101 ARG A N 1
ATOM 772 C CA . ARG A 1 101 ? 5.023 6.457 0.953 1 87.94 101 ARG A CA 1
ATOM 773 C C . ARG A 1 101 ? 5.984 5.273 0.931 1 87.94 101 ARG A C 1
ATOM 775 O O . ARG A 1 101 ? 5.992 4.492 -0.023 1 87.94 101 ARG A O 1
ATOM 782 N N . GLN A 1 102 ? 6.73 5.18 1.927 1 87.81 102 GLN A N 1
ATOM 783 C CA . GLN A 1 102 ? 7.656 4.059 2.016 1 87.81 102 GLN A CA 1
ATOM 784 C C . GLN A 1 102 ? 6.91 2.734 2.139 1 87.81 102 GLN A C 1
ATOM 786 O O . GLN A 1 102 ? 7.289 1.741 1.511 1 87.81 102 GLN A O 1
ATOM 791 N N . THR A 1 103 ? 5.965 2.74 2.959 1 87 103 THR A N 1
ATOM 792 C CA . THR A 1 103 ? 5.16 1.536 3.133 1 87 103 THR A CA 1
ATOM 793 C C . THR A 1 103 ? 4.484 1.145 1.821 1 87 103 THR A C 1
ATOM 795 O O . THR A 1 103 ? 4.48 -0.029 1.445 1 87 103 THR A O 1
ATOM 798 N N . MET A 1 104 ? 3.953 2.104 1.204 1 86.94 104 MET A N 1
ATOM 799 C CA . MET A 1 104 ? 3.291 1.847 -0.072 1 86.94 104 MET A CA 1
ATOM 800 C C . MET A 1 104 ? 4.277 1.3 -1.097 1 86.94 104 MET A C 1
ATOM 802 O O . MET A 1 104 ? 3.967 0.357 -1.826 1 86.94 104 MET A O 1
ATOM 806 N N . ARG A 1 105 ? 5.379 1.864 -1.145 1 85.19 105 ARG A N 1
ATOM 807 C CA . ARG A 1 105 ? 6.406 1.399 -2.07 1 85.19 105 ARG A CA 1
ATOM 808 C C . ARG A 1 105 ? 6.762 -0.06 -1.808 1 85.19 105 ARG A C 1
ATOM 810 O O . ARG A 1 105 ? 6.871 -0.856 -2.742 1 85.19 105 ARG A O 1
ATOM 817 N N . LYS A 1 106 ? 6.961 -0.317 -0.643 1 85 106 LYS A N 1
ATOM 818 C CA . LYS A 1 106 ? 7.285 -1.688 -0.264 1 85 106 LYS A CA 1
ATOM 819 C C . LYS A 1 106 ? 6.18 -2.652 -0.692 1 85 106 LYS A C 1
ATOM 821 O O . LYS A 1 106 ? 6.461 -3.721 -1.24 1 85 106 LYS A O 1
ATOM 826 N N . LEU A 1 107 ? 4.988 -2.281 -0.447 1 84.56 107 LEU A N 1
ATOM 827 C CA . LEU A 1 107 ? 3.852 -3.121 -0.803 1 84.56 107 LEU A CA 1
ATOM 828 C C . LEU A 1 107 ? 3.758 -3.297 -2.314 1 84.56 107 LEU A C 1
ATOM 830 O O . LEU A 1 107 ? 3.488 -4.398 -2.801 1 84.56 107 LEU A O 1
ATOM 834 N N . LEU A 1 108 ? 3.949 -2.277 -2.977 1 86.31 108 LEU A N 1
ATOM 835 C CA . LEU A 1 108 ? 3.885 -2.338 -4.434 1 86.31 108 LEU A CA 1
ATOM 836 C C . LEU A 1 108 ? 4.98 -3.242 -4.988 1 86.31 108 LEU A C 1
ATOM 838 O O . LEU A 1 108 ? 4.738 -4.02 -5.914 1 86.31 108 LEU A O 1
ATOM 842 N N . LEU A 1 109 ? 6.102 -3.115 -4.418 1 86 109 LEU A N 1
ATOM 843 C CA . LEU A 1 109 ? 7.211 -3.957 -4.848 1 86 109 LEU A CA 1
ATOM 844 C C . LEU A 1 109 ? 6.91 -5.43 -4.594 1 86 109 LEU A C 1
ATOM 846 O O . LEU A 1 109 ? 7.188 -6.281 -5.441 1 86 109 LEU A O 1
ATOM 850 N N . GLN A 1 110 ? 6.395 -5.676 -3.52 1 87.5 110 GLN A N 1
ATOM 851 C CA . GLN A 1 110 ? 6.023 -7.047 -3.188 1 87.5 110 GLN A CA 1
ATOM 852 C C . GLN A 1 110 ? 4.938 -7.566 -4.125 1 87.5 110 GLN A C 1
ATOM 854 O O . GLN A 1 110 ? 4.984 -8.719 -4.559 1 87.5 110 GLN A O 1
ATOM 859 N N . GLN A 1 111 ? 4.031 -6.715 -4.348 1 88.12 111 GLN A N 1
ATOM 860 C CA . GLN A 1 111 ? 2.961 -7.098 -5.258 1 88.12 111 GLN A CA 1
ATOM 861 C C . GLN A 1 111 ? 3.506 -7.391 -6.652 1 88.12 111 GLN A C 1
ATOM 863 O O . GLN A 1 111 ? 3.072 -8.344 -7.309 1 88.12 111 GLN A O 1
ATOM 868 N N . GLN A 1 112 ? 4.344 -6.598 -7.012 1 89.12 112 GLN A N 1
ATOM 869 C CA . GLN A 1 112 ? 4.961 -6.809 -8.32 1 89.12 112 GLN A CA 1
ATOM 870 C C . GLN A 1 112 ? 5.727 -8.125 -8.359 1 89.12 112 GLN A C 1
ATOM 872 O O . GLN A 1 112 ? 5.648 -8.867 -9.336 1 89.12 112 GLN A O 1
ATOM 877 N N . ALA A 1 113 ? 6.445 -8.328 -7.363 1 90.75 113 ALA A N 1
ATOM 878 C CA . ALA A 1 113 ? 7.191 -9.578 -7.27 1 90.75 113 ALA A CA 1
ATOM 879 C C . ALA A 1 113 ? 6.246 -10.781 -7.277 1 90.75 113 ALA A C 1
ATOM 881 O O . ALA A 1 113 ? 6.492 -11.766 -7.973 1 90.75 113 ALA A O 1
ATOM 882 N N . LEU A 1 114 ? 5.176 -10.656 -6.559 1 92.5 114 LEU A N 1
ATOM 883 C CA . LEU A 1 114 ? 4.191 -11.727 -6.496 1 92.5 114 LEU A CA 1
ATOM 884 C C . LEU A 1 114 ? 3.564 -11.969 -7.867 1 92.5 114 LEU A C 1
ATOM 886 O O . LEU A 1 114 ? 3.404 -13.117 -8.289 1 92.5 114 LEU A O 1
ATOM 890 N N . THR A 1 115 ? 3.219 -10.906 -8.445 1 93.5 115 THR A N 1
ATOM 891 C CA . THR A 1 115 ? 2.625 -11.008 -9.773 1 93.5 115 THR A CA 1
ATOM 892 C C . THR A 1 115 ? 3.594 -11.672 -10.75 1 93.5 115 THR A C 1
ATOM 894 O O . THR A 1 115 ? 3.199 -12.539 -11.531 1 93.5 115 THR A O 1
ATOM 897 N N . ALA A 1 116 ? 4.781 -11.25 -10.664 1 93.94 116 ALA A N 1
ATOM 898 C CA . ALA A 1 116 ? 5.797 -11.836 -11.539 1 93.94 116 ALA A CA 1
ATOM 899 C C . ALA A 1 116 ? 5.938 -13.336 -11.289 1 93.94 116 ALA A C 1
ATOM 901 O O . ALA A 1 116 ? 5.996 -14.125 -12.234 1 93.94 116 ALA A O 1
ATOM 902 N N . VAL A 1 117 ? 6.016 -13.711 -10.102 1 95.38 117 VAL A N 1
ATOM 903 C CA . VAL A 1 117 ? 6.164 -15.117 -9.742 1 95.38 117 VAL A CA 1
ATOM 904 C C . VAL A 1 117 ? 4.93 -15.898 -10.195 1 95.38 117 VAL A C 1
ATOM 906 O O . VAL A 1 117 ? 5.055 -17 -10.75 1 95.38 117 VAL A O 1
ATOM 909 N N . LEU A 1 118 ? 3.799 -15.336 -9.969 1 96 118 LEU A N 1
ATOM 910 C CA . LEU A 1 118 ? 2.57 -16 -10.391 1 96 118 LEU A CA 1
ATOM 911 C C . LEU A 1 118 ? 2.547 -16.203 -11.898 1 96 118 LEU A C 1
ATOM 913 O O . LEU A 1 118 ? 2.273 -17.312 -12.375 1 96 118 LEU A O 1
ATOM 917 N N . ASN A 1 119 ? 2.816 -15.156 -12.602 1 95.62 119 ASN A N 1
ATOM 918 C CA . ASN A 1 119 ? 2.855 -15.242 -14.062 1 95.62 119 ASN A CA 1
ATOM 919 C C . ASN A 1 119 ? 3.844 -16.297 -14.531 1 95.62 119 ASN A C 1
ATOM 921 O O . ASN A 1 119 ? 3.545 -17.078 -15.445 1 95.62 119 ASN A O 1
ATOM 925 N N . ALA A 1 120 ? 4.957 -16.297 -13.891 1 96.19 120 ALA A N 1
ATOM 926 C CA . ALA A 1 120 ? 5.988 -17.266 -14.25 1 96.19 120 ALA A CA 1
ATOM 927 C C . ALA A 1 120 ? 5.543 -18.688 -13.93 1 96.19 120 ALA A C 1
ATOM 929 O O . ALA A 1 120 ? 5.758 -19.609 -14.719 1 96.19 120 ALA A O 1
ATOM 930 N N . MET A 1 121 ? 4.957 -18.875 -12.789 1 96.19 121 MET A N 1
ATOM 931 C CA . MET A 1 121 ? 4.449 -20.188 -12.391 1 96.19 121 MET A CA 1
ATOM 932 C C . MET A 1 121 ? 3.389 -20.672 -13.367 1 96.19 121 MET A C 1
ATOM 934 O O . MET A 1 121 ? 3.381 -21.859 -13.742 1 96.19 121 MET A O 1
ATOM 938 N N . GLU A 1 122 ? 2.557 -19.797 -13.742 1 94.88 122 GLU A N 1
ATOM 939 C CA . GLU A 1 122 ? 1.517 -20.141 -14.703 1 94.88 122 GLU A CA 1
ATOM 940 C C . GLU A 1 122 ? 2.119 -20.562 -16.047 1 94.88 122 GLU A C 1
ATOM 942 O O . GLU A 1 122 ? 1.675 -21.547 -16.641 1 94.88 122 GLU A O 1
ATOM 947 N N . SER A 1 123 ? 3.061 -19.828 -16.438 1 94.69 123 SER A N 1
ATOM 948 C CA . SER A 1 123 ? 3.727 -20.141 -17.703 1 94.69 123 SER A CA 1
ATOM 949 C C . SER A 1 123 ? 4.395 -21.516 -17.656 1 94.69 123 SER A C 1
ATOM 951 O O . SER A 1 123 ? 4.32 -22.281 -18.609 1 94.69 123 SER A O 1
ATOM 953 N N . ALA A 1 124 ? 4.988 -21.797 -16.547 1 94.5 124 ALA A N 1
ATOM 954 C CA . ALA A 1 124 ? 5.68 -23.078 -16.375 1 94.5 124 ALA A CA 1
ATOM 955 C C . ALA A 1 124 ? 4.684 -24.219 -16.25 1 94.5 124 ALA A C 1
ATOM 957 O O . ALA A 1 124 ? 4.992 -25.359 -16.609 1 94.5 124 ALA A O 1
ATOM 958 N N . ALA A 1 125 ? 3.549 -23.906 -15.75 1 93 125 ALA A N 1
ATOM 959 C CA . ALA A 1 125 ? 2.562 -24.953 -15.469 1 93 125 ALA A CA 1
ATOM 960 C C . ALA A 1 125 ? 1.719 -25.25 -16.703 1 93 125 ALA A C 1
ATOM 962 O O . ALA A 1 125 ? 0.994 -26.25 -16.734 1 93 125 ALA A O 1
ATOM 963 N N . LYS A 1 126 ? 1.777 -24.375 -17.672 1 90.44 126 LYS A N 1
ATOM 964 C CA . LYS A 1 126 ? 1.025 -24.609 -18.906 1 90.44 126 LYS A CA 1
ATOM 965 C C . LYS A 1 126 ? 1.375 -25.969 -19.516 1 90.44 126 LYS A C 1
ATOM 967 O O . LYS A 1 126 ? 2.549 -26.328 -19.594 1 90.44 126 LYS A O 1
ATOM 972 N N . PRO A 1 127 ? 0.258 -26.641 -19.938 1 86.56 127 PRO A N 1
ATOM 973 C CA . PRO A 1 127 ? 0.55 -27.906 -20.625 1 86.56 127 PRO A CA 1
ATOM 974 C C . PRO A 1 127 ? 1.384 -27.719 -21.891 1 86.56 127 PRO A C 1
ATOM 976 O O . PRO A 1 127 ? 1.101 -26.828 -22.688 1 86.56 127 PRO A O 1
ATOM 979 N N . GLY A 1 128 ? 2.48 -28.359 -22 1 85.38 128 GLY A N 1
ATOM 980 C CA . GLY A 1 128 ? 3.314 -28.297 -23.188 1 85.38 128 GLY A CA 1
ATOM 981 C C . GLY A 1 128 ? 4.332 -27.172 -23.156 1 85.38 128 GLY A C 1
ATOM 982 O O . GLY A 1 128 ? 4.906 -26.797 -24.172 1 85.38 128 GLY A O 1
ATOM 983 N N . ALA A 1 129 ? 4.367 -26.531 -22.078 1 89.81 129 ALA A N 1
ATOM 984 C CA . ALA A 1 129 ? 5.387 -25.484 -21.969 1 89.81 129 ALA A CA 1
ATOM 985 C C . ALA A 1 129 ? 6.754 -26.016 -22.391 1 89.81 129 ALA A C 1
ATOM 987 O O . ALA A 1 129 ? 7.195 -27.062 -21.922 1 89.81 129 ALA A O 1
ATOM 988 N N . GLY A 1 130 ? 7.418 -25.281 -23.281 1 90.06 130 GLY A N 1
ATOM 989 C CA . GLY A 1 130 ? 8.719 -25.672 -23.797 1 90.06 130 GLY A CA 1
ATOM 990 C C . GLY A 1 130 ? 9.867 -25.266 -22.891 1 90.06 130 GLY A C 1
ATOM 991 O O . GLY A 1 130 ? 9.656 -24.609 -21.859 1 90.06 130 GLY A O 1
ATOM 992 N N . LEU A 1 131 ? 11.031 -25.672 -23.328 1 90.62 131 LEU A N 1
ATOM 993 C CA . LEU A 1 131 ? 12.234 -25.438 -22.547 1 90.62 131 LEU A CA 1
ATOM 994 C C . LEU A 1 131 ? 12.484 -23.953 -22.344 1 90.62 131 LEU A C 1
ATOM 996 O O . LEU A 1 131 ? 12.82 -23.516 -21.234 1 90.62 131 LEU A O 1
ATOM 1000 N N . GLU A 1 132 ? 12.297 -23.125 -23.344 1 91.88 132 GLU A N 1
ATOM 1001 C CA . GLU A 1 132 ? 12.547 -21.688 -23.266 1 91.88 132 GLU A CA 1
ATOM 1002 C C . GLU A 1 132 ? 11.594 -21.016 -22.281 1 91.88 132 GLU A C 1
ATOM 1004 O O . GLU A 1 132 ? 11.992 -20.141 -21.516 1 91.88 132 GLU A O 1
ATOM 1009 N N . GLN A 1 133 ? 10.352 -21.438 -22.297 1 93.5 133 GLN A N 1
ATOM 1010 C CA . GLN A 1 133 ? 9.367 -20.891 -21.375 1 93.5 133 GLN A CA 1
ATOM 1011 C C . GLN A 1 133 ? 9.727 -21.219 -19.938 1 93.5 133 GLN A C 1
ATOM 1013 O O . GLN A 1 133 ? 9.602 -20.359 -19.047 1 93.5 133 GLN A O 1
ATOM 1018 N N . ILE A 1 134 ? 10.172 -22.422 -19.734 1 94.69 134 ILE A N 1
ATOM 1019 C CA . ILE A 1 134 ? 10.523 -22.859 -18.391 1 94.69 134 ILE A CA 1
ATOM 1020 C C . ILE A 1 134 ? 11.773 -22.109 -17.922 1 94.69 134 ILE A C 1
ATOM 1022 O O . ILE A 1 134 ? 11.875 -21.734 -16.75 1 94.69 134 ILE A O 1
ATOM 1026 N N . ARG A 1 135 ? 12.672 -21.922 -18.828 1 92.75 135 ARG A N 1
ATOM 1027 C CA . ARG A 1 135 ? 13.883 -21.188 -18.5 1 92.75 135 ARG A CA 1
ATOM 1028 C C . ARG A 1 135 ? 13.555 -19.75 -18.078 1 92.75 135 ARG A C 1
ATOM 1030 O O . ARG A 1 135 ? 14.094 -19.234 -17.109 1 92.75 135 ARG A O 1
ATOM 1037 N N . GLU A 1 136 ? 12.773 -19.125 -18.844 1 93.88 136 GLU A N 1
ATOM 1038 C CA . GLU A 1 136 ? 12.359 -17.75 -18.531 1 93.88 136 GLU A CA 1
ATOM 1039 C C . GLU A 1 136 ? 11.656 -17.688 -17.172 1 93.88 136 GLU A C 1
ATOM 1041 O O . GLU A 1 136 ? 11.891 -16.766 -16.391 1 93.88 136 GLU A O 1
ATOM 1046 N N . ALA A 1 137 ? 10.781 -18.656 -16.922 1 95.62 137 ALA A N 1
ATOM 1047 C CA . ALA A 1 137 ? 10.086 -18.719 -15.648 1 95.62 137 ALA A CA 1
ATOM 1048 C C . ALA A 1 137 ? 11.07 -18.875 -14.492 1 95.62 137 ALA A C 1
ATOM 1050 O O . ALA A 1 137 ? 10.922 -18.219 -13.453 1 95.62 137 ALA A O 1
ATOM 1051 N N . ALA A 1 138 ? 12.016 -19.75 -14.727 1 93.44 138 ALA A N 1
ATOM 1052 C CA . ALA A 1 138 ? 13.016 -19.969 -13.688 1 93.44 138 ALA A CA 1
ATOM 1053 C C . ALA A 1 138 ? 13.742 -18.672 -13.336 1 93.44 138 ALA A C 1
ATOM 1055 O O . ALA A 1 138 ? 13.891 -18.344 -12.156 1 93.44 138 ALA A O 1
ATOM 1056 N N . THR A 1 139 ? 14.117 -17.969 -14.328 1 90.31 139 THR A N 1
ATOM 1057 C CA . THR A 1 139 ? 14.82 -16.703 -14.133 1 90.31 139 THR A CA 1
ATOM 1058 C C . THR A 1 139 ? 13.93 -15.711 -13.391 1 90.31 139 THR A C 1
ATOM 1060 O O . THR A 1 139 ? 14.367 -15.078 -12.43 1 90.31 139 THR A O 1
ATOM 1063 N N . THR A 1 140 ? 12.789 -15.586 -13.82 1 93.44 140 THR A N 1
ATOM 1064 C CA . THR A 1 140 ? 11.852 -14.633 -13.242 1 93.44 140 THR A CA 1
ATOM 1065 C C . THR A 1 140 ? 11.586 -14.961 -11.781 1 93.44 140 THR A C 1
ATOM 1067 O O . THR A 1 140 ? 11.617 -14.07 -10.922 1 93.44 140 THR A O 1
ATOM 1070 N N . ILE A 1 141 ? 11.32 -16.219 -11.516 1 93.44 141 ILE A N 1
ATOM 1071 C CA . ILE A 1 141 ? 10.992 -16.609 -10.148 1 93.44 141 ILE A CA 1
ATOM 1072 C C . ILE A 1 141 ? 12.219 -16.422 -9.258 1 93.44 141 ILE A C 1
ATOM 1074 O O . ILE A 1 141 ? 12.109 -15.922 -8.133 1 93.44 141 ILE A O 1
ATOM 1078 N N . TYR A 1 142 ? 13.289 -16.781 -9.781 1 90.62 142 TYR A N 1
ATOM 1079 C CA . TYR A 1 142 ? 14.516 -16.641 -9 1 90.62 142 TYR A CA 1
ATOM 1080 C C . TYR A 1 142 ? 14.773 -15.172 -8.664 1 90.62 142 TYR A C 1
ATOM 1082 O O . TYR A 1 142 ? 15.117 -14.844 -7.527 1 90.62 142 TYR A O 1
ATOM 1090 N N . ASP A 1 143 ? 14.594 -14.266 -9.586 1 87.88 143 ASP A N 1
ATOM 1091 C CA . ASP A 1 143 ? 14.875 -12.844 -9.414 1 87.88 143 ASP A CA 1
ATOM 1092 C C . ASP A 1 143 ? 13.875 -12.195 -8.453 1 87.88 143 ASP A C 1
ATOM 1094 O O . ASP A 1 143 ? 14.195 -11.203 -7.801 1 87.88 143 ASP A O 1
ATOM 1098 N N . ASN A 1 144 ? 12.75 -12.781 -8.328 1 90.44 144 ASN A N 1
ATOM 1099 C CA . ASN A 1 144 ? 11.688 -12.117 -7.574 1 90.44 144 ASN A CA 1
ATOM 1100 C C . ASN A 1 144 ? 11.438 -12.812 -6.238 1 90.44 144 ASN A C 1
ATOM 1102 O O . ASN A 1 144 ? 10.898 -12.203 -5.312 1 90.44 144 ASN A O 1
ATOM 1106 N N . ALA A 1 145 ? 11.836 -14.047 -6.137 1 87.38 145 ALA A N 1
ATOM 1107 C CA . ALA A 1 145 ? 11.523 -14.836 -4.949 1 87.38 145 ALA A CA 1
ATOM 1108 C C . ALA A 1 145 ? 12.172 -14.234 -3.707 1 87.38 145 ALA A C 1
ATOM 1110 O O . ALA A 1 145 ? 11.586 -14.258 -2.621 1 87.38 145 ALA A O 1
ATOM 1111 N N . ALA A 1 146 ? 13.312 -13.664 -3.91 1 81.31 146 ALA A N 1
ATOM 1112 C CA . ALA A 1 146 ? 14.031 -13.102 -2.771 1 81.31 146 ALA A CA 1
ATOM 1113 C C . ALA A 1 146 ? 13.289 -11.898 -2.189 1 81.31 146 ALA A C 1
ATOM 1115 O O . ALA A 1 146 ? 13.484 -11.547 -1.024 1 81.31 146 ALA A O 1
ATOM 1116 N N . LEU A 1 147 ? 12.461 -11.312 -2.951 1 82.06 147 LEU A N 1
ATOM 1117 C CA . LEU A 1 147 ? 11.742 -10.117 -2.535 1 82.06 147 LEU A CA 1
ATOM 1118 C C . LEU A 1 147 ? 10.477 -10.477 -1.763 1 82.06 147 LEU A C 1
ATOM 1120 O O . LEU A 1 147 ? 9.828 -9.609 -1.185 1 82.06 147 LEU A O 1
ATOM 1124 N N . LEU A 1 148 ? 10.18 -11.766 -1.735 1 86.5 148 LEU A N 1
ATOM 1125 C CA . LEU A 1 148 ? 8.938 -12.219 -1.11 1 86.5 148 LEU A CA 1
ATOM 1126 C C . LEU A 1 148 ? 9.227 -12.906 0.222 1 86.5 148 LEU A C 1
ATOM 1128 O O . LEU A 1 148 ? 10.266 -13.555 0.384 1 86.5 148 LEU A O 1
ATOM 1132 N N . ILE A 1 149 ? 8.273 -12.719 1.252 1 80.56 149 ILE A N 1
ATOM 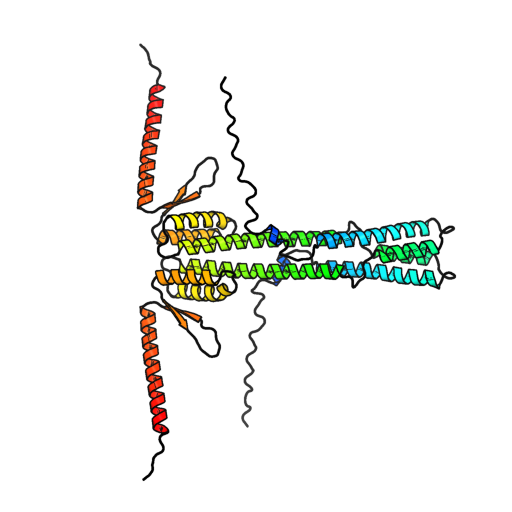1133 C CA . ILE A 1 149 ? 8.422 -13.336 2.564 1 80.56 149 ILE A CA 1
ATOM 1134 C C . ILE A 1 149 ? 8.477 -14.859 2.416 1 80.56 149 ILE A C 1
ATOM 1136 O O . ILE A 1 149 ? 9.32 -15.516 3.029 1 80.56 149 ILE A O 1
ATOM 1140 N N . ASP A 1 150 ? 7.773 -15.508 1.561 1 85.56 150 ASP A N 1
ATOM 1141 C CA . ASP A 1 150 ? 7.746 -16.953 1.322 1 85.56 150 ASP A CA 1
ATOM 1142 C C . ASP A 1 150 ? 8.383 -17.297 -0.022 1 85.56 150 ASP A C 1
ATOM 1144 O O . ASP A 1 150 ? 7.941 -18.219 -0.704 1 85.56 150 ASP A O 1
ATOM 1148 N N . GLY A 1 151 ? 9.375 -16.516 -0.294 1 88.94 151 GLY A N 1
ATOM 1149 C CA . GLY A 1 151 ? 9.984 -16.688 -1.605 1 88.94 151 GLY A CA 1
ATOM 1150 C C . GLY A 1 151 ? 10.617 -18.047 -1.804 1 88.94 151 GLY A C 1
ATOM 1151 O O . GLY A 1 151 ? 10.523 -18.625 -2.885 1 88.94 151 GLY A O 1
ATOM 1152 N N . GLU A 1 152 ? 11.234 -18.578 -0.792 1 88.06 152 GLU A N 1
ATOM 1153 C CA . GLU A 1 152 ? 11.875 -19.891 -0.873 1 88.06 152 GLU A CA 1
ATOM 1154 C C . GLU A 1 152 ? 10.859 -20.984 -1.155 1 88.06 152 GLU A C 1
ATOM 1156 O O . GLU A 1 152 ? 11.109 -21.891 -1.956 1 88.06 152 GLU A O 1
ATOM 1161 N N . ARG A 1 153 ? 9.82 -20.844 -0.512 1 91.62 153 ARG A N 1
ATOM 1162 C CA . ARG A 1 153 ? 8.773 -21.844 -0.718 1 91.62 153 ARG A CA 1
ATOM 1163 C C . ARG A 1 153 ? 8.266 -21.812 -2.156 1 91.62 153 ARG A C 1
ATOM 1165 O O . ARG A 1 153 ? 8.031 -22.859 -2.758 1 91.62 153 ARG A O 1
ATOM 1172 N N . HIS A 1 154 ? 8.102 -20.672 -2.715 1 93.12 154 HIS A N 1
ATOM 1173 C CA . HIS A 1 154 ? 7.652 -20.547 -4.098 1 93.12 154 HIS A CA 1
ATOM 1174 C C . HIS A 1 154 ? 8.68 -21.125 -5.066 1 93.12 154 HIS A C 1
ATOM 1176 O O . HIS A 1 154 ? 8.32 -21.781 -6.043 1 93.12 154 HIS A O 1
ATOM 1182 N N . TRP A 1 155 ? 9.914 -20.859 -4.68 1 91.94 155 TRP A N 1
ATOM 1183 C CA . TRP A 1 155 ? 10.977 -21.422 -5.508 1 91.94 155 TRP A CA 1
ATOM 1184 C C . TRP A 1 155 ? 10.953 -22.953 -5.465 1 91.94 155 TRP A C 1
ATOM 1186 O O . TRP A 1 155 ? 11.078 -23.609 -6.5 1 91.94 155 TRP A O 1
ATOM 1196 N N . GLN A 1 156 ? 10.719 -23.484 -4.332 1 90.94 156 GLN A N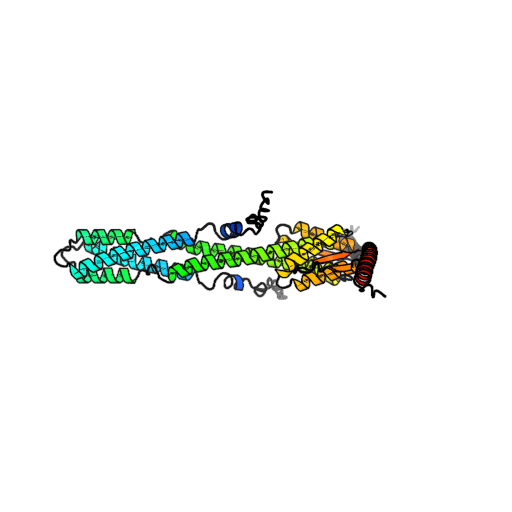 1
ATOM 1197 C CA . GLN A 1 156 ? 10.656 -24.938 -4.18 1 90.94 156 GLN A CA 1
ATOM 1198 C C . GLN A 1 156 ? 9.469 -25.516 -4.941 1 90.94 156 GLN A C 1
ATOM 1200 O O . GLN A 1 156 ? 9.586 -26.594 -5.547 1 90.94 156 GLN A O 1
ATOM 1205 N N . ALA A 1 157 ? 8.414 -24.828 -4.895 1 92.5 157 ALA A N 1
ATOM 1206 C CA . ALA A 1 157 ? 7.238 -25.281 -5.645 1 92.5 157 ALA A CA 1
ATOM 1207 C C . ALA A 1 157 ? 7.52 -25.312 -7.141 1 92.5 157 ALA A C 1
ATOM 1209 O O . ALA A 1 157 ? 7.121 -26.25 -7.836 1 92.5 157 ALA A O 1
ATOM 1210 N N . PHE A 1 158 ? 8.234 -24.328 -7.574 1 94.44 158 PHE A N 1
ATOM 1211 C CA . PHE A 1 158 ? 8.617 -24.266 -8.984 1 94.44 158 PHE A CA 1
ATOM 1212 C C . PHE A 1 158 ? 9.539 -25.438 -9.336 1 94.44 158 PHE A C 1
ATOM 1214 O O . PHE A 1 158 ? 9.352 -26.078 -10.367 1 94.44 158 PHE A O 1
ATOM 1221 N N . CYS A 1 159 ? 10.469 -25.688 -8.469 1 92.81 159 CYS A N 1
ATOM 1222 C CA . CYS A 1 159 ? 11.406 -26.781 -8.703 1 92.81 159 CYS A CA 1
ATOM 1223 C C . CYS A 1 159 ? 10.68 -28.125 -8.758 1 92.81 159 CYS A C 1
ATOM 1225 O O . CYS A 1 159 ? 10.977 -28.953 -9.617 1 92.81 159 CYS A O 1
ATOM 1227 N N . ALA A 1 160 ? 9.789 -28.281 -7.883 1 91.44 160 ALA A N 1
ATOM 1228 C CA . ALA A 1 160 ? 9 -29.516 -7.871 1 91.44 160 ALA A CA 1
ATOM 1229 C C . ALA A 1 160 ? 8.211 -29.688 -9.164 1 91.44 160 ALA A C 1
ATOM 1231 O O . ALA A 1 160 ? 8.156 -30.781 -9.734 1 91.44 160 ALA A O 1
ATOM 1232 N N . LEU A 1 161 ? 7.66 -28.609 -9.57 1 93.12 161 LEU A N 1
ATOM 1233 C CA . LEU A 1 161 ? 6.891 -28.609 -10.812 1 93.12 161 LEU A CA 1
ATOM 1234 C C . LEU A 1 161 ? 7.773 -28.984 -12 1 93.12 161 LEU A C 1
ATOM 1236 O O . LEU A 1 161 ? 7.414 -29.844 -12.797 1 93.12 161 LEU A O 1
ATOM 1240 N N . VAL A 1 162 ? 8.898 -28.391 -12.102 1 92.25 162 VAL A N 1
ATOM 1241 C CA . VAL A 1 162 ? 9.812 -28.578 -13.227 1 92.25 162 VAL A CA 1
ATOM 1242 C C . VAL A 1 162 ? 10.359 -30.016 -13.203 1 92.25 162 VAL A C 1
ATOM 1244 O O . VAL A 1 162 ? 10.445 -30.672 -14.242 1 92.25 162 VAL A O 1
ATOM 1247 N N . ASN A 1 163 ? 10.633 -30.469 -12.07 1 90.06 163 ASN A N 1
ATOM 1248 C CA . ASN A 1 163 ? 11.102 -31.844 -11.922 1 90.06 163 ASN A CA 1
ATOM 1249 C C . ASN A 1 163 ? 10.031 -32.844 -12.32 1 90.06 163 ASN A C 1
ATOM 1251 O O . ASN A 1 163 ? 10.328 -33.875 -12.961 1 90.06 163 ASN A O 1
ATOM 1255 N N . GLY A 1 164 ? 8.93 -32.531 -11.922 1 88.81 164 GLY A N 1
ATOM 1256 C CA . GLY A 1 164 ? 7.82 -33.375 -12.281 1 88.81 164 GLY A CA 1
ATOM 1257 C C . GLY A 1 164 ? 7.586 -33.469 -13.781 1 88.81 164 GLY A C 1
ATOM 1258 O O . GLY A 1 164 ? 7.082 -34.469 -14.281 1 88.81 164 GLY A O 1
ATOM 1259 N N . ARG A 1 165 ? 8.031 -32.531 -14.484 1 89.31 165 ARG A N 1
ATOM 1260 C CA . ARG A 1 165 ? 7.828 -32.469 -15.93 1 89.31 165 ARG A CA 1
ATOM 1261 C C . ARG A 1 165 ? 9.016 -33.062 -16.672 1 89.31 165 ARG A C 1
ATOM 1263 O O . ARG A 1 165 ? 9.039 -33.062 -17.906 1 89.31 165 ARG A O 1
ATOM 1270 N N . GLY A 1 166 ? 10.055 -33.469 -15.891 1 88.31 166 GLY A N 1
ATOM 1271 C CA . GLY A 1 166 ? 11.188 -34.156 -16.484 1 88.31 166 GLY A CA 1
ATOM 1272 C C . GLY A 1 166 ? 12.359 -33.219 -16.781 1 88.31 166 GLY A C 1
ATOM 1273 O O . GLY A 1 166 ? 13.328 -33.625 -17.438 1 88.31 166 GLY A O 1
ATOM 1274 N N . PHE A 1 167 ? 12.172 -32 -16.312 1 90.69 167 PHE A N 1
ATOM 1275 C CA . PHE A 1 167 ? 13.281 -31.078 -16.484 1 90.69 167 PHE A CA 1
ATOM 1276 C C . PHE A 1 167 ? 14.227 -31.156 -15.289 1 90.69 167 PHE A C 1
ATOM 1278 O O . PHE A 1 167 ? 13.859 -31.641 -14.219 1 90.69 167 PHE A O 1
ATOM 1285 N N . GLN A 1 168 ? 15.453 -30.719 -15.562 1 89 168 GLN A N 1
ATOM 1286 C CA . GLN A 1 168 ? 16.469 -30.672 -14.508 1 89 168 GLN A CA 1
ATOM 1287 C C . GLN A 1 168 ? 17.016 -29.266 -14.328 1 89 168 GLN A C 1
ATOM 1289 O O . GLN A 1 168 ? 17.25 -28.547 -15.305 1 89 168 GLN A O 1
ATOM 1294 N N . LEU A 1 169 ? 17.078 -28.938 -13.062 1 89.19 169 LEU A N 1
ATOM 1295 C CA . LEU A 1 169 ? 17.609 -27.625 -12.711 1 89.19 169 LEU A CA 1
ATOM 1296 C C . LEU A 1 169 ? 19.062 -27.734 -12.281 1 89.19 169 LEU A C 1
ATOM 1298 O O . LEU A 1 169 ? 19.406 -28.562 -11.43 1 89.19 169 LEU A O 1
ATOM 1302 N N . LEU A 1 170 ? 19.938 -26.922 -12.93 1 83.81 170 LEU A N 1
ATOM 1303 C CA . LEU A 1 170 ? 21.344 -26.844 -12.555 1 83.81 170 LEU A CA 1
ATOM 1304 C C . LEU A 1 170 ? 21.734 -25.422 -12.164 1 83.81 170 LEU A C 1
ATOM 1306 O O . LEU A 1 170 ? 21.234 -24.469 -12.758 1 83.81 170 LEU A O 1
ATOM 1310 N N . TRP A 1 171 ? 22.562 -25.391 -11.203 1 83.19 171 TRP A N 1
ATOM 1311 C CA . TRP A 1 171 ? 23.109 -24.094 -10.797 1 83.19 171 TRP A CA 1
ATOM 1312 C C . TRP A 1 171 ? 24.422 -23.812 -11.516 1 83.19 171 TRP A C 1
ATOM 1314 O O . TRP A 1 171 ? 25.344 -24.641 -11.484 1 83.19 171 TRP A O 1
ATOM 1324 N N . ILE A 1 172 ? 24.406 -22.703 -12.141 1 73.62 172 ILE A N 1
ATOM 1325 C CA . ILE A 1 172 ? 25.641 -22.328 -12.836 1 73.62 172 ILE A CA 1
ATOM 1326 C C . ILE A 1 172 ? 26.297 -21.156 -12.125 1 73.62 172 ILE A C 1
ATOM 1328 O O . ILE A 1 172 ? 25.656 -20.141 -11.867 1 73.62 172 ILE A O 1
ATOM 1332 N N . ASP A 1 173 ? 27.516 -21.438 -11.68 1 72.38 173 ASP A N 1
ATOM 1333 C CA . ASP A 1 173 ? 28.359 -20.375 -11.109 1 72.38 173 ASP A CA 1
ATOM 1334 C C . ASP A 1 173 ? 29.312 -19.812 -12.148 1 72.38 173 ASP A C 1
ATOM 1336 O O . ASP A 1 173 ? 30.172 -20.531 -12.664 1 72.38 173 ASP A O 1
ATOM 1340 N N . TRP A 1 174 ? 29 -18.609 -12.578 1 65 174 TRP A N 1
ATOM 1341 C CA . TRP A 1 174 ? 29.859 -18 -13.594 1 65 174 TRP A CA 1
ATOM 1342 C C . TRP A 1 174 ? 31.141 -17.469 -12.969 1 65 174 TRP A C 1
ATOM 1344 O O . TRP A 1 174 ? 32.031 -16.984 -13.68 1 65 174 TRP A O 1
ATOM 1354 N N . GLY A 1 175 ? 31.203 -17.734 -11.82 1 63.25 175 GLY A N 1
ATOM 1355 C CA . GLY A 1 175 ? 32.406 -17.219 -11.156 1 63.25 175 GLY A CA 1
ATOM 1356 C C . GLY A 1 175 ? 32.406 -15.703 -11.062 1 63.25 175 GLY A C 1
ATOM 1357 O O . GLY A 1 175 ? 31.391 -15.055 -11.312 1 63.25 175 GLY A O 1
ATOM 1358 N N . ASN A 1 176 ? 33.469 -15.008 -10.492 1 63.91 176 ASN A N 1
ATOM 1359 C CA . ASN A 1 176 ? 33.781 -13.586 -10.438 1 63.91 176 ASN A CA 1
ATOM 1360 C C . ASN A 1 176 ? 32.812 -12.836 -9.523 1 63.91 176 ASN A C 1
ATOM 1362 O O . ASN A 1 176 ? 32.5 -11.672 -9.773 1 63.91 176 ASN A O 1
ATOM 1366 N N . GLY A 1 177 ? 32.219 -13.625 -8.719 1 69.69 177 GLY A N 1
ATOM 1367 C CA . GLY A 1 177 ? 31.406 -12.938 -7.715 1 69.69 177 GLY A CA 1
ATOM 1368 C C . GLY A 1 177 ? 29.938 -12.875 -8.07 1 69.69 177 GLY A C 1
ATOM 1369 O O . GLY A 1 177 ? 29.125 -12.367 -7.289 1 69.69 177 GLY A O 1
ATOM 1370 N N . THR A 1 178 ? 29.688 -13.289 -9.328 1 65.19 178 THR A N 1
ATOM 1371 C CA . THR A 1 178 ? 28.281 -13.266 -9.711 1 65.19 178 THR A CA 1
ATOM 1372 C C . THR A 1 178 ? 27.516 -14.398 -9.039 1 65.19 178 THR A C 1
ATOM 1374 O O . THR A 1 178 ? 28.078 -15.477 -8.797 1 65.19 178 THR A O 1
ATOM 1377 N N . LEU A 1 179 ? 26.344 -14.102 -8.625 1 70.88 179 LEU A N 1
ATOM 1378 C CA . LEU A 1 179 ? 25.531 -15.117 -7.961 1 70.88 179 LEU A CA 1
ATOM 1379 C C . LEU A 1 179 ? 25.156 -16.234 -8.93 1 70.88 179 LEU A C 1
ATOM 1381 O O . LEU A 1 179 ? 24.875 -15.984 -10.102 1 70.88 179 LEU A O 1
ATOM 1385 N N . PRO A 1 180 ? 25.25 -17.438 -8.453 1 77.5 180 PRO A N 1
ATOM 1386 C CA . PRO A 1 180 ? 24.828 -18.547 -9.305 1 77.5 180 PRO A CA 1
ATOM 1387 C C . PRO A 1 180 ? 23.406 -18.391 -9.836 1 77.5 180 PRO A C 1
ATOM 1389 O O . PRO A 1 180 ? 22.547 -17.828 -9.148 1 77.5 180 PRO A O 1
ATOM 1392 N N . ARG A 1 181 ? 23.281 -18.75 -11.062 1 83.75 181 ARG A N 1
ATOM 1393 C CA . ARG A 1 181 ? 21.953 -18.641 -11.688 1 83.75 181 ARG A CA 1
ATOM 1394 C C . ARG A 1 181 ? 21.422 -20.031 -12.055 1 83.75 181 ARG A C 1
ATOM 1396 O O . ARG A 1 181 ? 22.203 -20.938 -12.359 1 83.75 181 ARG A O 1
ATOM 1403 N N . PRO A 1 182 ? 20.141 -20.156 -11.969 1 84.88 182 PRO A N 1
ATOM 1404 C CA . PRO A 1 182 ? 19.547 -21.453 -12.336 1 84.88 182 PRO A CA 1
ATOM 1405 C C . PRO A 1 182 ? 19.453 -21.656 -13.852 1 84.88 182 PRO A C 1
ATOM 1407 O O . PRO A 1 182 ? 19.156 -20.703 -14.586 1 84.88 182 PRO A O 1
ATOM 1410 N N . GLU A 1 183 ? 19.797 -22.875 -14.312 1 86.69 183 GLU A N 1
ATOM 1411 C CA . GLU A 1 183 ? 19.609 -23.281 -15.695 1 86.69 183 GLU A CA 1
ATOM 1412 C C . GLU A 1 183 ? 18.734 -24.531 -15.789 1 86.69 183 GLU A C 1
ATOM 1414 O O . GLU A 1 183 ? 18.844 -25.453 -14.969 1 86.69 183 GLU A O 1
ATOM 1419 N N . ILE A 1 184 ? 17.906 -24.453 -16.781 1 90.81 184 ILE A N 1
ATOM 1420 C CA . ILE A 1 184 ? 16.984 -25.578 -16.969 1 90.81 184 ILE A CA 1
ATOM 1421 C C . ILE A 1 184 ? 17.422 -26.406 -18.172 1 90.81 184 ILE A C 1
ATOM 1423 O O . ILE A 1 184 ? 17.75 -25.844 -19.219 1 90.81 184 ILE A O 1
ATOM 1427 N N . HIS A 1 185 ? 17.359 -27.766 -17.938 1 89.44 185 HIS A N 1
ATOM 1428 C CA . HIS A 1 185 ? 17.781 -28.656 -18.984 1 89.44 185 HIS A CA 1
ATOM 1429 C C . HIS A 1 185 ? 16.812 -29.828 -19.141 1 89.44 185 HIS A C 1
ATOM 1431 O O . HIS A 1 185 ? 16.156 -30.219 -18.188 1 89.44 185 HIS A O 1
ATOM 1437 N N . THR A 1 186 ? 16.766 -30.219 -20.359 1 88.38 186 THR A N 1
ATOM 1438 C CA . THR A 1 186 ? 16.203 -31.531 -20.609 1 88.38 186 THR A CA 1
ATOM 1439 C C . THR A 1 186 ? 17.281 -32.625 -20.516 1 88.38 186 THR A C 1
ATOM 1441 O O . THR A 1 186 ? 18.469 -32.312 -20.406 1 88.38 186 THR A O 1
ATOM 1444 N N . LYS A 1 187 ? 16.797 -33.875 -20.562 1 86 187 LYS A N 1
ATOM 1445 C CA . LYS A 1 187 ? 17.781 -34.969 -20.562 1 86 187 LYS A CA 1
ATOM 1446 C C . LYS A 1 187 ? 18.734 -34.844 -21.75 1 86 187 LYS A C 1
ATOM 1448 O O . LYS A 1 187 ? 19.938 -35.062 -21.594 1 86 187 LYS A O 1
ATOM 1453 N N . ALA A 1 188 ? 18.203 -34.438 -22.859 1 85.81 188 ALA A N 1
ATOM 1454 C CA . ALA A 1 188 ? 19 -34.281 -24.078 1 85.81 188 ALA A CA 1
ATOM 1455 C C . ALA A 1 188 ? 19.984 -33.156 -23.953 1 85.81 188 ALA A C 1
ATOM 1457 O O . ALA A 1 188 ? 21.172 -33.281 -24.281 1 85.81 188 ALA A O 1
ATOM 1458 N N . THR A 1 189 ? 19.5 -32 -23.453 1 86.44 189 THR A N 1
ATOM 1459 C CA . THR A 1 189 ? 20.359 -30.828 -23.375 1 86.44 189 THR A CA 1
ATOM 1460 C C . THR A 1 189 ? 21.438 -31.031 -22.297 1 86.44 189 THR A C 1
ATOM 1462 O O . THR A 1 189 ? 22.547 -30.5 -22.422 1 86.44 189 THR A O 1
ATOM 1465 N N . LEU A 1 190 ? 21.172 -31.781 -21.344 1 86.06 190 LEU A N 1
ATOM 1466 C CA . LEU A 1 190 ? 22.141 -32.062 -20.297 1 86.06 190 LEU A CA 1
ATOM 1467 C C . LEU A 1 190 ? 23.25 -32.969 -20.797 1 86.06 190 LEU A C 1
ATOM 1469 O O . LEU A 1 190 ? 24.422 -32.75 -20.484 1 86.06 190 LEU A O 1
ATOM 1473 N N . LYS A 1 191 ? 22.797 -33.906 -21.5 1 85.5 191 LYS A N 1
ATOM 1474 C CA . LYS A 1 191 ? 23.797 -34.812 -22.109 1 85.5 191 LYS A CA 1
ATOM 1475 C C . LYS A 1 191 ? 24.734 -34.031 -23.031 1 85.5 191 LYS A C 1
ATOM 1477 O O . LYS A 1 191 ? 25.938 -34.281 -23.031 1 85.5 191 LYS A O 1
ATOM 1482 N N . ALA A 1 192 ? 24.203 -33.125 -23.75 1 85.5 192 ALA A N 1
ATOM 1483 C CA . ALA A 1 192 ? 25 -32.312 -24.656 1 85.5 192 ALA A CA 1
ATOM 1484 C C . ALA A 1 192 ? 25.953 -31.406 -23.891 1 85.5 192 ALA A C 1
ATOM 1486 O O . ALA A 1 192 ? 27.109 -31.25 -24.281 1 85.5 192 ALA A O 1
ATOM 1487 N N . ARG A 1 193 ? 25.484 -30.891 -22.812 1 82.81 193 ARG A N 1
ATOM 1488 C CA . ARG A 1 193 ? 26.328 -30.031 -21.984 1 82.81 193 ARG A CA 1
ATOM 1489 C C . ARG A 1 193 ? 27.484 -30.812 -21.375 1 82.81 193 ARG A C 1
ATOM 1491 O O . ARG A 1 193 ? 28.609 -30.328 -21.328 1 82.81 193 ARG A O 1
ATOM 1498 N N . ARG A 1 194 ? 27.25 -31.969 -20.953 1 82.62 194 ARG A N 1
ATOM 1499 C CA . ARG A 1 194 ? 28.281 -32.812 -20.375 1 82.62 194 ARG A CA 1
ATOM 1500 C C . ARG A 1 194 ? 29.344 -33.188 -21.406 1 82.62 194 ARG A C 1
ATOM 1502 O O . ARG A 1 194 ? 30.547 -33.25 -21.078 1 82.62 194 ARG A O 1
ATOM 1509 N N . ARG A 1 195 ? 28.859 -33.344 -22.516 1 84.56 195 ARG A N 1
ATOM 1510 C CA . ARG A 1 195 ? 29.797 -33.625 -23.594 1 84.56 195 ARG A CA 1
ATOM 1511 C C . ARG A 1 195 ? 30.719 -32.438 -23.859 1 84.56 195 ARG A C 1
ATOM 1513 O O . ARG A 1 195 ? 31.922 -32.625 -24.031 1 84.56 195 ARG A O 1
ATOM 1520 N N . VAL A 1 196 ? 30.125 -31.297 -23.859 1 79.44 196 VAL A N 1
ATOM 1521 C CA . VAL A 1 196 ? 30.906 -30.094 -24.094 1 79.44 196 VAL A CA 1
ATOM 1522 C C . VAL A 1 196 ? 31.875 -29.875 -22.938 1 79.44 196 VAL A C 1
ATOM 1524 O O . VAL A 1 196 ? 33.031 -29.547 -23.156 1 79.44 196 VAL A O 1
ATOM 1527 N N . GLU A 1 197 ? 31.406 -30.062 -21.781 1 78.25 197 GLU A N 1
ATOM 1528 C CA . GLU A 1 197 ? 32.25 -29.891 -20.609 1 78.25 197 GLU A CA 1
ATOM 1529 C C . GLU A 1 197 ? 33.406 -30.891 -20.609 1 78.25 197 GLU A C 1
ATOM 1531 O O . GLU A 1 197 ? 34.531 -30.547 -20.281 1 78.25 197 GLU A O 1
ATOM 1536 N N . HIS A 1 198 ? 33.094 -32.094 -21.016 1 83.75 198 HIS A N 1
ATOM 1537 C CA . HIS A 1 198 ? 34.125 -33.125 -21.109 1 83.75 198 HIS A CA 1
ATOM 1538 C C . HIS A 1 198 ? 35.188 -32.75 -22.141 1 83.75 198 HIS A C 1
ATOM 1540 O O . HIS A 1 198 ? 36.406 -32.906 -21.875 1 83.75 198 HIS A O 1
ATOM 1546 N N . LYS A 1 199 ? 34.719 -32.25 -23.141 1 80.06 199 LYS A N 1
ATOM 1547 C CA . LYS A 1 199 ? 35.656 -31.859 -24.188 1 80.06 199 LYS A CA 1
ATOM 1548 C C . LYS A 1 199 ? 36.5 -30.656 -23.75 1 80.06 199 LYS A C 1
ATOM 1550 O O . LYS A 1 199 ? 37.688 -30.625 -24 1 80.06 199 LYS A O 1
ATOM 1555 N N . GLN A 1 200 ? 35.875 -29.766 -23.094 1 75.75 200 GLN A N 1
ATOM 1556 C CA . GLN A 1 200 ? 36.562 -28.594 -22.594 1 75.75 200 GLN A CA 1
ATOM 1557 C C . GLN A 1 200 ? 37.625 -28.984 -21.547 1 75.75 200 GLN A C 1
ATOM 1559 O O . GLN A 1 200 ? 38.75 -28.484 -21.562 1 75.75 200 GLN A O 1
ATOM 1564 N N . ASN A 1 201 ? 37.219 -29.828 -20.688 1 77.88 201 ASN A N 1
ATOM 1565 C CA . ASN A 1 201 ? 38.156 -30.297 -19.656 1 77.88 201 ASN A CA 1
ATOM 1566 C C . ASN A 1 201 ? 39.344 -31.047 -20.266 1 77.88 201 ASN A C 1
ATOM 1568 O O . ASN A 1 201 ? 40.469 -30.875 -19.828 1 77.88 201 ASN A O 1
ATOM 1572 N N . GLN A 1 202 ? 39.031 -31.75 -21.266 1 79.69 202 GLN A N 1
ATOM 1573 C CA . GLN A 1 202 ? 40.094 -32.438 -21.984 1 79.69 202 GLN A CA 1
ATOM 1574 C C . GLN A 1 202 ? 41.062 -31.453 -22.656 1 79.69 202 GLN A C 1
ATOM 1576 O O . GLN A 1 202 ? 42.281 -31.625 -22.641 1 79.69 202 GLN A O 1
ATOM 1581 N N . TYR A 1 203 ? 40.438 -30.469 -23.125 1 77.81 203 TYR A N 1
ATOM 1582 C CA . TYR A 1 203 ? 41.219 -29.438 -23.781 1 77.81 203 TYR A CA 1
ATOM 1583 C C . TYR A 1 203 ? 42.094 -28.688 -22.766 1 77.81 203 TYR A C 1
ATOM 1585 O O . TYR A 1 203 ? 43.281 -28.484 -23 1 77.81 203 TYR A O 1
ATOM 1593 N N . PHE A 1 204 ? 41.531 -28.359 -21.703 1 77.38 204 PHE A N 1
ATOM 1594 C CA . PHE A 1 204 ? 42.25 -27.641 -20.672 1 77.38 204 PHE A CA 1
ATOM 1595 C C . PHE A 1 204 ? 43.375 -28.516 -20.109 1 77.38 204 PHE A C 1
ATOM 1597 O O . PHE A 1 204 ? 44.5 -28.047 -19.875 1 77.38 204 PHE A O 1
ATOM 1604 N N . LYS A 1 205 ? 43.094 -29.734 -19.938 1 81.06 205 LYS A N 1
ATOM 1605 C CA . LYS A 1 205 ? 44.125 -30.656 -19.453 1 81.06 205 LYS A CA 1
ATOM 1606 C C . LYS A 1 205 ? 45.25 -30.812 -20.469 1 81.06 205 LYS A C 1
ATOM 1608 O O . LYS A 1 205 ? 46.406 -30.844 -20.078 1 81.06 205 LYS A O 1
ATOM 1613 N N . ALA A 1 206 ? 44.844 -30.766 -21.641 1 77.94 206 ALA A N 1
ATOM 1614 C CA . ALA A 1 206 ? 45.875 -30.859 -22.688 1 77.94 206 ALA A CA 1
ATOM 1615 C C . ALA A 1 206 ? 46.75 -29.625 -22.703 1 77.94 206 ALA A C 1
ATOM 1617 O O . ALA A 1 206 ? 47.969 -29.719 -22.875 1 77.94 206 ALA A O 1
ATOM 1618 N N . ILE A 1 207 ? 46.219 -28.531 -22.438 1 72 207 ILE A N 1
ATOM 1619 C CA . ILE A 1 207 ? 46.938 -27.281 -22.406 1 72 207 ILE A CA 1
ATOM 1620 C C . ILE A 1 207 ? 47.844 -27.234 -21.172 1 72 207 ILE A C 1
ATOM 1622 O O . ILE A 1 207 ? 49.031 -26.859 -21.266 1 72 207 ILE A O 1
ATOM 1626 N N . GLN A 1 208 ? 47.375 -27.719 -20.125 1 74.69 208 GLN A N 1
ATOM 1627 C CA . GLN A 1 208 ? 48.156 -27.75 -18.891 1 74.69 208 GLN A CA 1
ATOM 1628 C C . GLN A 1 208 ? 49.344 -28.719 -19.016 1 74.69 208 GLN A C 1
ATOM 1630 O O . GLN A 1 208 ? 50.438 -28.422 -18.562 1 74.69 208 GLN A O 1
ATOM 1635 N N . ASP A 1 209 ? 49.094 -29.797 -19.625 1 78.19 209 ASP A N 1
ATOM 1636 C CA . ASP A 1 209 ? 50.156 -30.781 -19.828 1 78.19 209 ASP A CA 1
ATOM 1637 C C . ASP A 1 209 ? 51.219 -30.25 -20.781 1 78.19 209 ASP A C 1
ATOM 1639 O O . ASP A 1 209 ? 52.406 -30.438 -20.547 1 78.19 209 ASP A O 1
ATOM 1643 N N . GLN A 1 210 ? 50.812 -29.516 -21.703 1 71.88 210 GLN A N 1
ATOM 1644 C CA . GLN A 1 210 ? 51.75 -28.938 -22.656 1 71.88 210 GLN A CA 1
ATOM 1645 C C . GLN A 1 210 ? 52.562 -27.812 -22.016 1 71.88 210 GLN A C 1
ATOM 1647 O O . GLN A 1 210 ? 53.781 -27.703 -22.25 1 71.88 210 GLN A O 1
ATOM 1652 N N . MET A 1 211 ? 51.969 -27.172 -21.234 1 73.38 211 MET A N 1
ATOM 1653 C CA . MET A 1 211 ? 52.656 -26.078 -20.547 1 73.38 211 MET A CA 1
ATOM 1654 C C . MET A 1 211 ? 53.625 -26.609 -19.5 1 73.38 211 MET A C 1
ATOM 1656 O O . MET A 1 211 ? 54.719 -26.062 -19.312 1 73.38 211 MET A O 1
ATOM 1660 N N . ALA A 1 212 ? 53.375 -27.688 -18.891 1 73.75 212 ALA A N 1
ATOM 1661 C CA . ALA A 1 212 ? 54.25 -28.344 -17.922 1 73.75 212 ALA A CA 1
ATOM 1662 C C . ALA A 1 212 ? 55.469 -28.969 -18.609 1 73.75 212 ALA A C 1
ATOM 1664 O O . ALA A 1 212 ? 56.562 -28.953 -18.062 1 73.75 212 ALA A O 1
ATOM 1665 N N . GLN A 1 213 ? 55.281 -29.422 -19.719 1 74.94 213 GLN A N 1
ATOM 1666 C CA . GLN A 1 213 ? 56.375 -30.047 -20.469 1 74.94 213 GLN A CA 1
ATOM 1667 C C . GLN A 1 213 ? 57.312 -28.984 -21.031 1 74.94 213 GLN A C 1
ATOM 1669 O O . GLN A 1 213 ? 58.531 -29.203 -21.125 1 74.94 213 GLN A O 1
ATOM 1674 N N . SER A 1 214 ? 56.781 -27.906 -21.281 1 72.88 214 SER A N 1
ATOM 1675 C CA . SER A 1 214 ? 57.625 -26.859 -21.844 1 72.88 214 SER A CA 1
ATOM 1676 C C . SER A 1 214 ? 58.469 -26.172 -20.75 1 72.88 214 SER A C 1
ATOM 1678 O O . SER A 1 214 ? 59.5 -25.594 -21.031 1 72.88 214 SER A O 1
ATOM 1680 N N . SER A 1 215 ? 58.094 -26.219 -19.531 1 65.56 215 SER A N 1
ATOM 1681 C CA . SER A 1 215 ? 58.844 -25.594 -18.453 1 65.56 215 SER A CA 1
ATOM 1682 C C . SER A 1 215 ? 59.906 -26.547 -17.891 1 65.56 215 SER A C 1
ATOM 1684 O O . SER A 1 215 ? 60.625 -26.188 -16.953 1 65.56 215 SER A O 1
ATOM 1686 N N . ALA A 1 216 ? 60.062 -27.797 -18.234 1 61.62 216 ALA A N 1
ATOM 1687 C CA . ALA A 1 216 ? 61.156 -28.641 -17.766 1 61.62 216 ALA A CA 1
ATOM 1688 C C . ALA A 1 216 ? 62.5 -28.203 -18.375 1 61.62 216 ALA A C 1
ATOM 1690 O O . ALA A 1 216 ? 62.594 -27.984 -19.594 1 61.62 216 ALA A O 1
ATOM 1691 N N . PRO A 1 217 ? 63.406 -27.609 -17.5 1 60.72 217 PRO A N 1
ATOM 1692 C CA . PRO A 1 217 ? 64.75 -27.188 -17.969 1 60.72 217 PRO A CA 1
ATOM 1693 C C . PRO A 1 217 ? 65.438 -28.234 -18.812 1 60.72 217 PRO A C 1
ATOM 1695 O O . PRO A 1 217 ? 65.188 -29.438 -18.656 1 60.72 217 PRO A O 1
ATOM 1698 N N . ASP A 1 218 ? 65.75 -28 -20.047 1 53.53 218 ASP A N 1
ATOM 1699 C CA . ASP A 1 218 ? 66.75 -28.812 -20.766 1 53.53 218 ASP A CA 1
ATOM 1700 C C . ASP A 1 218 ? 67.938 -29.141 -19.891 1 53.53 218 ASP A C 1
ATOM 1702 O O . ASP A 1 218 ? 68.688 -28.234 -19.453 1 53.53 218 ASP A O 1
ATOM 1706 N N . ALA A 1 219 ? 68 -30.125 -19.047 1 47.66 219 ALA A N 1
ATOM 1707 C CA . ALA A 1 219 ? 69.312 -30.609 -18.531 1 47.66 219 ALA A CA 1
ATOM 1708 C C . ALA A 1 219 ? 70.25 -30.922 -19.656 1 47.66 219 ALA A C 1
ATOM 1710 O O . ALA A 1 219 ? 70.062 -31.859 -20.438 1 47.66 219 ALA A O 1
ATOM 1711 N N . GLY A 1 220 ? 70.625 -29.938 -20.406 1 42.53 220 GLY A N 1
ATOM 1712 C CA . GLY A 1 220 ? 71.875 -30.188 -21.203 1 42.53 220 GLY A CA 1
ATOM 1713 C C . GLY A 1 220 ? 72.938 -30.953 -20.438 1 42.53 220 GLY A C 1
ATOM 1714 O O . GLY A 1 220 ? 73.125 -30.703 -19.25 1 42.53 220 GLY A O 1
ATOM 1715 N N . ASN A 1 221 ? 73.312 -32.188 -21.047 1 36.78 221 ASN A N 1
ATOM 1716 C CA . ASN A 1 221 ? 74.688 -32.562 -21.047 1 36.78 221 ASN A CA 1
ATOM 1717 C C . ASN A 1 221 ? 75.562 -31.422 -21.531 1 36.78 221 ASN A C 1
ATOM 1719 O O . ASN A 1 221 ? 75.25 -30.75 -22.516 1 36.78 221 ASN A O 1
ATOM 1723 N N . MET B 1 1 ? 54.188 2.211 -29.562 1 22.75 1 MET B N 1
ATOM 1724 C CA . MET B 1 1 ? 53.656 2.379 -28.203 1 22.75 1 MET B CA 1
ATOM 1725 C C . MET B 1 1 ? 52.156 2.4 -28.203 1 22.75 1 MET B C 1
ATOM 1727 O O . MET B 1 1 ? 51.531 3.342 -28.719 1 22.75 1 MET B O 1
ATOM 1731 N N . ALA B 1 2 ? 51.531 1.25 -28.328 1 22.34 2 ALA B N 1
ATOM 1732 C CA . ALA B 1 2 ? 50.156 0.939 -28.75 1 22.34 2 ALA B CA 1
ATOM 1733 C C . ALA B 1 2 ? 49.156 1.274 -27.641 1 22.34 2 ALA B C 1
ATOM 1735 O O . ALA B 1 2 ? 49.344 0.871 -26.5 1 22.34 2 ALA B O 1
ATOM 1736 N N . ALA B 1 3 ? 48.531 2.486 -27.828 1 28.8 3 ALA B N 1
ATOM 1737 C CA . ALA B 1 3 ? 47.562 3.127 -26.969 1 28.8 3 ALA B CA 1
ATOM 1738 C C . ALA B 1 3 ? 46.438 2.148 -26.562 1 28.8 3 ALA B C 1
ATOM 1740 O O . ALA B 1 3 ? 45.812 1.549 -27.422 1 28.8 3 ALA B O 1
ATOM 1741 N N . GLN B 1 4 ? 46.719 1.405 -25.5 1 21.36 4 GLN B N 1
ATOM 1742 C CA . GLN B 1 4 ? 45.812 0.402 -24.906 1 21.36 4 GLN B CA 1
ATOM 1743 C C . GLN B 1 4 ? 44.438 0.977 -24.641 1 21.36 4 GLN B C 1
ATOM 1745 O O . GLN B 1 4 ? 44.312 1.982 -23.938 1 21.36 4 GLN B O 1
ATOM 1750 N N . SER B 1 5 ? 43.656 0.903 -25.656 1 23.47 5 SER B N 1
ATOM 1751 C CA . SER B 1 5 ? 42.281 1.38 -25.625 1 23.47 5 SER B CA 1
ATOM 1752 C C . SER B 1 5 ? 41.562 0.875 -24.375 1 23.47 5 SER B C 1
ATOM 1754 O O . SER B 1 5 ? 41.594 -0.316 -24.062 1 23.47 5 SER B O 1
ATOM 1756 N N . THR B 1 6 ? 41.594 1.695 -23.344 1 24.83 6 THR B N 1
ATOM 1757 C CA . THR B 1 6 ? 40.875 1.602 -22.078 1 24.83 6 THR B CA 1
ATOM 1758 C C . THR B 1 6 ? 39.438 1.142 -22.297 1 24.83 6 THR B C 1
ATOM 1760 O O . THR B 1 6 ? 38.656 1.816 -22.969 1 24.83 6 THR B O 1
ATOM 1763 N N . ARG B 1 7 ? 39.25 -0.154 -22.406 1 23.52 7 ARG B N 1
ATOM 1764 C CA . ARG B 1 7 ? 37.938 -0.808 -22.469 1 23.52 7 ARG B CA 1
ATOM 1765 C C . ARG B 1 7 ? 37 -0.244 -21.406 1 23.52 7 ARG B C 1
ATOM 1767 O O . ARG B 1 7 ? 37.312 -0.303 -20.203 1 23.52 7 ARG B O 1
ATOM 1774 N N . SER B 1 8 ? 36.406 0.866 -21.766 1 20.61 8 SER B N 1
ATOM 1775 C CA . SER B 1 8 ? 35.406 1.541 -20.938 1 20.61 8 SER B CA 1
ATOM 1776 C C . SER B 1 8 ? 34.469 0.541 -20.312 1 20.61 8 SER B C 1
ATOM 1778 O O . SER B 1 8 ? 34.031 -0.417 -20.953 1 20.61 8 SER B O 1
ATOM 1780 N N . ALA B 1 9 ? 34.594 0.272 -19 1 22.59 9 ALA B N 1
ATOM 1781 C CA . ALA B 1 9 ? 33.75 -0.444 -18.047 1 22.59 9 ALA B CA 1
ATOM 1782 C C . ALA B 1 9 ? 32.281 -0.199 -18.328 1 22.59 9 ALA B C 1
ATOM 1784 O O . ALA B 1 9 ? 31.844 0.95 -18.422 1 22.59 9 ALA B O 1
ATOM 1785 N N . SER B 1 10 ? 31.781 -1.075 -19.062 1 21.14 10 SER B N 1
ATOM 1786 C CA . SER B 1 10 ? 30.391 -1.152 -19.469 1 21.14 10 SER B CA 1
ATOM 1787 C C . SER B 1 10 ? 29.453 -0.729 -18.328 1 21.14 10 SER B C 1
ATOM 1789 O O . SER B 1 10 ? 29.609 -1.179 -17.188 1 21.14 10 SER B O 1
ATOM 1791 N N . ALA B 1 11 ? 28.859 0.478 -18.422 1 21.58 11 ALA B N 1
ATOM 1792 C CA . ALA B 1 11 ? 27.875 1.247 -17.656 1 21.58 11 ALA B CA 1
ATOM 1793 C C . ALA B 1 11 ? 26.766 0.344 -17.109 1 21.58 11 ALA B C 1
ATOM 1795 O O . ALA B 1 11 ? 26.344 -0.594 -17.797 1 21.58 11 ALA B O 1
ATOM 1796 N N . CYS B 1 12 ? 26.781 0.137 -15.852 1 23.89 12 CYS B N 1
ATOM 1797 C CA . CYS B 1 12 ? 25.719 -0.479 -15.07 1 23.89 12 CYS B CA 1
ATOM 1798 C C . CYS B 1 12 ? 24.344 -0.132 -15.648 1 23.89 12 CYS B C 1
ATOM 1800 O O . CYS B 1 12 ? 24.078 1.029 -15.953 1 23.89 12 CYS B O 1
ATOM 1802 N N . PRO B 1 13 ? 23.766 -1.071 -16.344 1 26.64 13 PRO B N 1
ATOM 1803 C CA . PRO B 1 13 ? 22.609 -0.643 -17.125 1 26.64 13 PRO B CA 1
ATOM 1804 C C . PRO B 1 13 ? 21.797 0.453 -16.422 1 26.64 13 PRO B C 1
ATOM 1806 O O . PRO B 1 13 ? 21.812 0.549 -15.195 1 26.64 13 PRO B O 1
ATOM 1809 N N . SER B 1 14 ? 21.672 1.64 -16.938 1 26.62 14 SER B N 1
ATOM 1810 C CA . SER B 1 14 ? 20.906 2.865 -16.719 1 26.62 14 SER B CA 1
ATOM 1811 C C . SER B 1 14 ? 19.562 2.576 -16.047 1 26.62 14 SER B C 1
ATOM 1813 O O . SER B 1 14 ? 19.109 1.432 -16.031 1 26.62 14 SER B O 1
ATOM 1815 N N . HIS B 1 15 ? 18.906 3.664 -15.641 1 28.31 15 HIS B N 1
ATOM 1816 C CA . HIS B 1 15 ? 17.656 4.02 -14.977 1 28.31 15 HIS B CA 1
ATOM 1817 C C . HIS B 1 15 ? 16.484 3.266 -15.594 1 28.31 15 HIS B C 1
ATOM 1819 O O . HIS B 1 15 ? 15.984 3.643 -16.656 1 28.31 15 HIS B O 1
ATOM 1825 N N . GLN B 1 16 ? 16.578 2.039 -15.766 1 29.66 16 GLN B N 1
ATOM 1826 C CA . GLN B 1 16 ? 15.438 1.381 -16.391 1 29.66 16 GLN B CA 1
ATOM 1827 C C . GLN B 1 16 ? 14.133 2.053 -15.992 1 29.66 16 GLN B C 1
ATOM 1829 O O . GLN B 1 16 ? 13.93 2.389 -14.82 1 29.66 16 GLN B O 1
ATOM 1834 N N . PRO B 1 17 ? 13.391 2.652 -16.859 1 33.5 17 PRO B N 1
ATOM 1835 C CA . PRO B 1 17 ? 12.102 3.32 -16.656 1 33.5 17 PRO B CA 1
ATOM 1836 C C . PRO B 1 17 ? 11.258 2.67 -15.57 1 33.5 17 PRO B C 1
ATOM 1838 O O . PRO B 1 17 ? 11.438 1.486 -15.266 1 33.5 17 PRO B O 1
ATOM 1841 N N . ASP B 1 18 ? 10.82 3.463 -14.578 1 36.84 18 ASP B N 1
ATOM 1842 C CA . ASP B 1 18 ? 9.93 3.15 -13.461 1 36.84 18 ASP B CA 1
ATOM 1843 C C . ASP B 1 18 ? 8.859 2.145 -13.875 1 36.84 18 ASP B C 1
ATOM 1845 O O . ASP B 1 18 ? 7.797 2.529 -14.367 1 36.84 18 ASP B O 1
ATOM 1849 N N . ALA B 1 19 ? 9.211 1.253 -14.656 1 36.03 19 ALA B N 1
ATOM 1850 C CA . ALA B 1 19 ? 8.312 0.251 -15.211 1 36.03 19 ALA B CA 1
ATOM 1851 C C . ALA B 1 19 ? 7.156 -0.039 -14.258 1 36.03 19 ALA B C 1
ATOM 1853 O O . ALA B 1 19 ? 6.047 -0.365 -14.695 1 36.03 19 ALA B O 1
ATOM 1854 N N . PHE B 1 20 ? 7.57 -0.182 -13.008 1 37.88 20 PHE B N 1
ATOM 1855 C CA . PHE B 1 20 ? 6.562 -0.718 -12.102 1 37.88 20 PHE B CA 1
ATOM 1856 C C . PHE B 1 20 ? 5.73 0.404 -11.492 1 37.88 20 PHE B C 1
ATOM 1858 O O . PHE B 1 20 ? 4.934 0.168 -10.578 1 37.88 20 PHE B O 1
ATOM 1865 N N . GLY B 1 21 ? 5.762 1.568 -12.109 1 41.28 21 GLY B N 1
ATOM 1866 C CA . GLY B 1 21 ? 4.922 2.703 -11.758 1 41.28 21 GLY B CA 1
ATOM 1867 C C . GLY B 1 21 ? 5.172 3.227 -10.359 1 41.28 21 GLY B C 1
ATOM 1868 O O . GLY B 1 21 ? 4.266 3.773 -9.727 1 41.28 21 GLY B O 1
ATOM 1869 N N . TYR B 1 22 ? 6.227 2.99 -9.766 1 42.94 22 TYR B N 1
ATOM 1870 C CA . TYR B 1 22 ? 6.59 3.486 -8.438 1 42.94 22 TYR B CA 1
ATOM 1871 C C . TYR B 1 22 ? 6.289 4.977 -8.32 1 42.94 22 TYR B C 1
ATOM 1873 O O . TYR B 1 22 ? 5.82 5.438 -7.273 1 42.94 22 TYR B O 1
ATOM 1881 N N . SER B 1 23 ? 6.965 5.656 -9.219 1 46.31 23 SER B N 1
ATOM 1882 C CA . SER B 1 23 ? 6.719 7.094 -9.172 1 46.31 23 SER B CA 1
ATOM 1883 C C . SER B 1 23 ? 5.23 7.395 -9.047 1 46.31 23 SER B C 1
ATOM 1885 O O . SER B 1 23 ? 4.844 8.391 -8.438 1 46.31 23 SER B O 1
ATOM 1887 N N . GLU B 1 24 ? 4.453 6.492 -9.625 1 51.06 24 GLU B N 1
ATOM 1888 C CA . GLU B 1 24 ? 3 6.645 -9.594 1 51.06 24 GLU B CA 1
ATOM 1889 C C . GLU B 1 24 ? 2.439 6.344 -8.211 1 51.06 24 GLU B C 1
ATOM 1891 O O . GLU B 1 24 ? 1.287 6.672 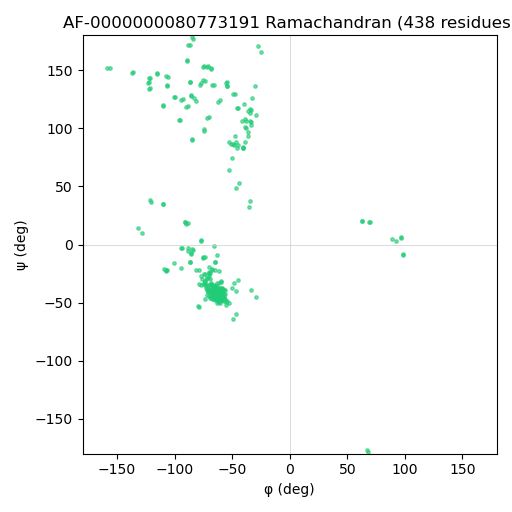-7.914 1 51.06 24 GLU B O 1
ATOM 1896 N N . ILE B 1 25 ? 3.238 5.824 -7.402 1 52.72 25 ILE B N 1
ATOM 1897 C CA . ILE B 1 25 ? 2.754 5.43 -6.086 1 52.72 25 ILE B CA 1
ATOM 1898 C C . ILE B 1 25 ? 2.281 6.664 -5.32 1 52.72 25 ILE B C 1
ATOM 1900 O O . ILE B 1 25 ? 1.238 6.633 -4.66 1 52.72 25 ILE B O 1
ATOM 1904 N N . ALA B 1 26 ? 3.285 7.727 -5.34 1 48.66 26 ALA B N 1
ATOM 1905 C CA . ALA B 1 26 ? 2.928 8.93 -4.594 1 48.66 26 ALA B CA 1
ATOM 1906 C C . ALA B 1 26 ? 1.559 9.453 -5.02 1 48.66 26 ALA B C 1
ATOM 1908 O O . ALA B 1 26 ? 0.729 9.797 -4.172 1 48.66 26 ALA B O 1
ATOM 1909 N N . THR B 1 27 ? 1.493 9.562 -6.449 1 53.91 27 THR B N 1
ATOM 1910 C CA . THR B 1 27 ? 0.225 10.078 -6.957 1 53.91 27 THR B CA 1
ATOM 1911 C C . THR B 1 27 ? -0.907 9.094 -6.676 1 53.91 27 THR B C 1
ATOM 1913 O O . THR B 1 27 ? -2.074 9.484 -6.602 1 53.91 27 THR B O 1
ATOM 1916 N N . ARG B 1 28 ? -0.386 7.992 -6.043 1 66.06 28 ARG B N 1
ATOM 1917 C CA . ARG B 1 28 ? -1.384 6.941 -5.871 1 66.06 28 ARG B CA 1
ATOM 1918 C C . ARG B 1 28 ? -1.932 6.934 -4.445 1 66.06 28 ARG B C 1
ATOM 1920 O O . ARG B 1 28 ? -3.047 6.465 -4.207 1 66.06 28 ARG B O 1
ATOM 1927 N N . LEU B 1 29 ? -1.058 7.703 -3.588 1 80.88 29 LEU B N 1
ATOM 1928 C CA . LEU B 1 29 ? -1.598 7.625 -2.234 1 80.88 29 LEU B CA 1
ATOM 1929 C C . LEU B 1 29 ? -2.76 8.594 -2.059 1 80.88 29 LEU B C 1
ATOM 1931 O O . LEU B 1 29 ? -3.832 8.211 -1.588 1 80.88 29 LEU B O 1
ATOM 1935 N N . SER B 1 30 ? -2.404 9.875 -2.441 1 87.06 30 SER B N 1
ATOM 1936 C CA . SER B 1 30 ? -3.391 10.945 -2.32 1 87.06 30 SER B CA 1
ATOM 1937 C C . SER B 1 30 ? -3.082 12.094 -3.275 1 87.06 30 SER B C 1
ATOM 1939 O O . SER B 1 30 ? -1.931 12.281 -3.672 1 87.06 30 SER B O 1
ATOM 1941 N N . SER B 1 31 ? -4.168 12.789 -3.656 1 87.06 31 SER B N 1
ATOM 1942 C CA . SER B 1 31 ? -3.965 13.977 -4.484 1 87.06 31 SER B CA 1
ATOM 1943 C C . SER B 1 31 ? -3.434 15.141 -3.66 1 87.06 31 SER B C 1
ATOM 1945 O O . SER B 1 31 ? -2.969 16.141 -4.215 1 87.06 31 SER B O 1
ATOM 1947 N N . ILE B 1 32 ? -3.436 15.039 -2.406 1 92.06 32 ILE B N 1
ATOM 1948 C CA . ILE B 1 32 ? -3.018 16.094 -1.494 1 92.06 32 ILE B CA 1
ATOM 1949 C C . ILE B 1 32 ? -1.505 16.031 -1.292 1 92.06 32 ILE B C 1
ATOM 1951 O O . ILE B 1 32 ? -0.949 14.961 -1.035 1 92.06 32 ILE B O 1
ATOM 1955 N N . ASP B 1 33 ? -0.876 17.172 -1.478 1 92.25 33 ASP B N 1
ATOM 1956 C CA . ASP B 1 33 ? 0.543 17.312 -1.163 1 92.25 33 ASP B CA 1
ATOM 1957 C C . ASP B 1 33 ? 0.75 17.641 0.313 1 92.25 33 ASP B C 1
ATOM 1959 O O . ASP B 1 33 ? 0.867 18.812 0.681 1 92.25 33 ASP B O 1
ATOM 1963 N N . LEU B 1 34 ? 0.881 16.594 1.095 1 94.75 34 LEU B N 1
ATOM 1964 C CA . LEU B 1 34 ? 0.872 16.734 2.545 1 94.75 34 LEU B CA 1
ATOM 1965 C C . LEU B 1 34 ? 2.072 17.562 3.016 1 94.75 34 LEU B C 1
ATOM 1967 O O . LEU B 1 34 ? 1.933 18.438 3.859 1 94.75 34 LEU B O 1
ATOM 1971 N N . PRO B 1 35 ? 3.273 17.344 2.498 1 93.25 35 PRO B N 1
ATOM 1972 C CA . PRO B 1 35 ? 4.41 18.172 2.92 1 93.25 35 PRO B CA 1
ATOM 1973 C C . PRO B 1 35 ? 4.199 19.656 2.65 1 93.25 35 PRO B C 1
ATOM 1975 O O . PRO B 1 35 ? 4.574 20.5 3.471 1 93.25 35 PRO B O 1
ATOM 1978 N N . HIS B 1 36 ? 3.609 19.938 1.574 1 95.19 36 HIS B N 1
ATOM 1979 C CA . HIS B 1 36 ? 3.328 21.328 1.266 1 95.19 36 HIS B CA 1
ATOM 1980 C C . HIS B 1 36 ? 2.32 21.922 2.246 1 95.19 36 HIS B C 1
ATOM 1982 O O . HIS B 1 36 ? 2.494 23.047 2.721 1 95.19 36 HIS B O 1
ATOM 1988 N N . VAL B 1 37 ? 1.266 21.188 2.504 1 95.06 37 VAL B N 1
ATOM 1989 C CA . VAL B 1 37 ? 0.257 21.625 3.469 1 95.06 37 VAL B CA 1
ATOM 1990 C C . VAL B 1 37 ? 0.913 21.859 4.824 1 95.06 37 VAL B C 1
ATOM 1992 O O . VAL B 1 37 ? 0.656 22.891 5.469 1 95.06 37 VAL B O 1
ATOM 1995 N N . SER B 1 38 ? 1.749 20.938 5.254 1 95 38 SER B N 1
ATOM 1996 C CA . SER B 1 38 ? 2.461 21.047 6.523 1 95 38 SER B CA 1
ATOM 1997 C C . SER B 1 38 ? 3.336 22.297 6.562 1 95 38 SER B C 1
ATOM 1999 O O . SER B 1 38 ? 3.332 23.031 7.555 1 95 38 SER B O 1
ATOM 2001 N N . HIS B 1 39 ? 4.031 22.547 5.484 1 94.81 39 HIS B N 1
ATOM 2002 C CA . HIS B 1 39 ? 4.922 23.703 5.406 1 94.81 39 HIS B CA 1
ATOM 2003 C C . HIS B 1 39 ? 4.137 25.016 5.484 1 94.81 39 HIS B C 1
ATOM 2005 O O . HIS B 1 39 ? 4.52 25.922 6.219 1 94.81 39 HIS B O 1
ATOM 2011 N N . ASP B 1 40 ? 3.068 25.109 4.793 1 94.56 40 ASP B N 1
ATOM 2012 C CA . ASP B 1 40 ? 2.232 26.312 4.805 1 94.56 40 ASP B CA 1
ATOM 2013 C C . ASP B 1 40 ? 1.694 26.594 6.203 1 94.56 40 ASP B C 1
ATOM 2015 O O . ASP B 1 40 ? 1.671 27.734 6.648 1 94.56 40 ASP B O 1
ATOM 2019 N N . LEU B 1 41 ? 1.279 25.547 6.836 1 95.38 41 LEU B N 1
ATOM 2020 C CA . LEU B 1 41 ? 0.765 25.688 8.195 1 95.38 41 LEU B CA 1
ATOM 2021 C C . LEU B 1 41 ? 1.863 26.141 9.148 1 95.38 41 LEU B C 1
ATOM 2023 O O . LEU B 1 41 ? 1.644 27.031 9.984 1 95.38 41 LEU B O 1
ATOM 2027 N N . ALA B 1 42 ? 3 25.547 9.039 1 95.44 42 ALA B N 1
ATOM 2028 C CA . ALA B 1 42 ? 4.141 25.922 9.875 1 95.44 42 ALA B CA 1
ATOM 2029 C C . ALA B 1 42 ? 4.512 27.391 9.68 1 95.44 42 ALA B C 1
ATOM 2031 O O . ALA B 1 42 ? 4.762 28.109 10.641 1 95.44 42 ALA B O 1
ATOM 2032 N N . GLU B 1 43 ? 4.527 27.781 8.445 1 95.56 43 GLU B N 1
ATOM 2033 C CA . GLU B 1 43 ? 4.852 29.172 8.133 1 95.56 43 GLU B CA 1
ATOM 2034 C C . GLU B 1 43 ? 3.801 30.125 8.688 1 95.56 43 GLU B C 1
ATOM 2036 O O . GLU B 1 43 ? 4.137 31.203 9.195 1 95.56 43 GLU B O 1
ATOM 2041 N N . ALA B 1 44 ? 2.553 29.766 8.57 1 95.81 44 ALA B N 1
ATOM 2042 C CA . ALA B 1 44 ? 1.471 30.594 9.102 1 95.81 44 ALA B CA 1
ATOM 2043 C C . ALA B 1 44 ? 1.625 30.781 10.609 1 95.81 44 ALA B C 1
ATOM 2045 O O . ALA B 1 44 ? 1.546 31.906 11.109 1 95.81 44 ALA B O 1
ATOM 2046 N N . CYS B 1 45 ? 1.857 29.703 11.305 1 96.19 45 CYS B N 1
ATOM 2047 C CA . CYS B 1 45 ? 2.047 29.781 12.75 1 96.19 45 CYS B CA 1
ATOM 2048 C C . CYS B 1 45 ? 3.289 30.594 13.102 1 96.19 45 CYS B C 1
ATOM 2050 O O . CYS B 1 45 ? 3.266 31.391 14.031 1 96.19 45 CYS B O 1
ATOM 2052 N N . HIS B 1 46 ? 4.301 30.406 12.328 1 95.94 46 HIS B N 1
ATOM 2053 C CA . HIS B 1 46 ? 5.551 31.109 12.555 1 95.94 46 HIS B CA 1
ATOM 2054 C C . HIS B 1 46 ? 5.371 32.625 12.367 1 95.94 46 HIS B C 1
ATOM 2056 O O . HIS B 1 46 ? 5.816 33.406 13.203 1 95.94 46 HIS B O 1
ATOM 2062 N N . ARG B 1 47 ? 4.754 33 11.305 1 96.38 47 ARG B N 1
ATOM 2063 C CA . ARG B 1 47 ? 4.512 34.406 11.016 1 96.38 47 ARG B CA 1
ATOM 2064 C C . ARG B 1 47 ? 3.678 35.062 12.117 1 96.38 47 ARG B C 1
ATOM 2066 O O . ARG B 1 47 ? 4.008 36.156 12.594 1 96.38 47 ARG B O 1
ATOM 2073 N N . SER B 1 48 ? 2.658 34.344 12.484 1 97.38 48 SER B N 1
ATOM 2074 C CA . SER B 1 48 ? 1.797 34.875 13.539 1 97.38 48 SER B CA 1
ATOM 2075 C C . SER B 1 48 ? 2.557 35.031 14.852 1 97.38 48 SER B C 1
ATOM 2077 O O . SER B 1 48 ? 2.488 36.094 15.5 1 97.38 48 SER B O 1
ATOM 2079 N N . LYS B 1 49 ? 3.285 34.031 15.219 1 96.19 49 LYS B N 1
ATOM 2080 C CA . LYS B 1 49 ? 4.055 34.094 16.453 1 96.19 49 LYS B CA 1
ATOM 2081 C C . LYS B 1 49 ? 5.105 35.188 16.422 1 96.19 49 LYS B C 1
ATOM 2083 O O . LYS B 1 49 ? 5.371 35.844 17.422 1 96.19 49 LYS B O 1
ATOM 2088 N N . ALA B 1 50 ? 5.75 35.344 15.273 1 96.38 50 ALA B N 1
ATOM 2089 C CA . ALA B 1 50 ? 6.746 36.406 15.125 1 96.38 50 ALA B CA 1
ATOM 2090 C C . ALA B 1 50 ? 6.121 37.781 15.352 1 96.38 50 ALA B C 1
ATOM 2092 O O . ALA B 1 50 ? 6.695 38.625 16.047 1 96.38 50 ALA B O 1
ATOM 2093 N N . LEU B 1 51 ? 4.965 38 14.812 1 96.81 51 LEU B N 1
ATOM 2094 C CA . LEU B 1 51 ? 4.246 39.25 15 1 96.81 51 LEU B CA 1
ATOM 2095 C C . LEU B 1 51 ? 3.877 39.469 16.469 1 96.81 51 LEU B C 1
ATOM 2097 O O . LEU B 1 51 ? 4.086 40.531 17.016 1 96.81 51 LEU B O 1
ATOM 2101 N N . LEU B 1 52 ? 3.447 38.375 17.062 1 96.69 52 LEU B N 1
ATOM 2102 C CA . LEU B 1 52 ? 3.025 38.469 18.453 1 96.69 52 LEU B CA 1
ATOM 2103 C C . LEU B 1 52 ? 4.227 38.656 19.375 1 96.69 52 LEU B C 1
ATOM 2105 O O . LEU B 1 52 ? 4.141 39.406 20.359 1 96.69 52 LEU B O 1
ATOM 2109 N N . ARG B 1 53 ? 5.293 37.969 19.031 1 95.75 53 ARG B N 1
ATOM 2110 C CA . ARG B 1 53 ? 6.516 38.156 19.812 1 95.75 53 ARG B CA 1
ATOM 2111 C C . ARG B 1 53 ? 7.004 39.594 19.75 1 95.75 53 ARG B C 1
ATOM 2113 O O . ARG B 1 53 ? 7.418 40.156 20.766 1 95.75 53 ARG B O 1
ATOM 2120 N N . THR B 1 54 ? 6.977 40.188 18.547 1 94.44 54 THR B N 1
ATOM 2121 C CA . THR B 1 54 ? 7.371 41.562 18.344 1 94.44 54 THR B CA 1
ATOM 2122 C C . THR B 1 54 ? 6.457 42.5 19.141 1 94.44 54 THR B C 1
ATOM 2124 O O . THR B 1 54 ? 6.934 43.438 19.812 1 94.44 54 THR B O 1
ATOM 2127 N N . LEU B 1 55 ? 5.152 42.25 19.047 1 94.62 55 LEU B N 1
ATOM 2128 C CA . LEU B 1 55 ? 4.18 43.062 19.781 1 94.62 55 LEU B CA 1
ATOM 2129 C C . LEU B 1 55 ? 4.414 42.938 21.297 1 94.62 55 LEU B C 1
ATOM 2131 O O . LEU B 1 55 ? 4.41 43.938 22 1 94.62 55 LEU B O 1
ATOM 2135 N N . HIS B 1 56 ? 4.609 41.719 21.766 1 94.25 56 HIS B N 1
ATOM 2136 C CA . HIS B 1 56 ? 4.871 41.469 23.188 1 94.25 56 HIS B CA 1
ATOM 2137 C C . HIS B 1 56 ? 6.09 42.25 23.656 1 94.25 56 HIS B C 1
ATOM 2139 O O . HIS B 1 56 ? 6.059 42.875 24.734 1 94.25 56 HIS B O 1
ATOM 2145 N N . TYR B 1 57 ? 7.129 42.188 22.859 1 92.19 57 TYR B N 1
ATOM 2146 C CA . TYR B 1 57 ? 8.352 42.906 23.203 1 92.19 57 TYR B CA 1
ATOM 2147 C C . TYR B 1 57 ? 8.086 44.406 23.312 1 92.19 57 TYR B C 1
ATOM 2149 O O . TYR B 1 57 ? 8.562 45.031 24.25 1 92.19 57 TYR B O 1
ATOM 2157 N N . GLN B 1 58 ? 7.285 44.969 22.375 1 90.62 58 GLN B N 1
ATOM 2158 C CA . GLN B 1 58 ? 6.957 46.375 22.391 1 90.62 58 GLN B CA 1
ATOM 2159 C C . GLN B 1 58 ? 6.129 46.719 23.625 1 90.62 58 GLN B C 1
ATOM 2161 O O . GLN B 1 58 ? 6.367 47.75 24.266 1 90.62 58 GLN B O 1
ATOM 2166 N N . LEU B 1 59 ? 5.234 45.906 23.953 1 90.56 59 LEU B N 1
ATOM 2167 C CA . LEU B 1 59 ? 4.344 46.156 25.078 1 90.56 59 LEU B CA 1
ATOM 2168 C C . LEU B 1 59 ? 5.109 46.094 26.406 1 90.56 59 LEU B C 1
ATOM 2170 O O . LEU B 1 59 ? 4.82 46.875 27.312 1 90.56 59 LEU B O 1
ATOM 2174 N N . GLU B 1 60 ? 6.078 45.281 26.516 1 87.75 60 GLU B N 1
ATOM 2175 C CA . GLU B 1 60 ? 6.852 45.125 27.734 1 87.75 60 GLU B CA 1
ATOM 2176 C C . GLU B 1 60 ? 7.855 46.281 27.906 1 87.75 60 GLU B C 1
ATOM 2178 O O . GLU B 1 60 ? 8.164 46.688 29.031 1 87.75 60 GLU B O 1
ATOM 2183 N N . ASN B 1 61 ? 8.398 46.781 26.797 1 84.56 61 ASN B N 1
ATOM 2184 C CA . ASN B 1 61 ? 9.508 47.719 26.891 1 84.56 61 ASN B CA 1
ATOM 2185 C C . ASN B 1 61 ? 9.07 49.156 26.562 1 84.56 61 ASN B C 1
ATOM 2187 O O . ASN B 1 61 ? 9.789 50.094 26.844 1 84.56 61 ASN B O 1
ATOM 2191 N N . GLY B 1 62 ? 8.055 49.406 25.891 1 71.06 62 GLY B N 1
ATOM 2192 C CA . GLY B 1 62 ? 7.797 50.75 25.344 1 71.06 62 GLY B CA 1
ATOM 2193 C C . GLY B 1 62 ? 6.492 51.344 25.828 1 71.06 62 GLY B C 1
ATOM 2194 O O . GLY B 1 62 ? 5.82 52.062 25.094 1 71.06 62 GLY B O 1
ATOM 2195 N N . TYR B 1 63 ? 6.078 51.156 27.094 1 63.84 63 TYR B N 1
ATOM 2196 C CA . TYR B 1 63 ? 4.762 51.5 27.594 1 63.84 63 TYR B CA 1
ATOM 2197 C C . TYR B 1 63 ? 4.402 52.938 27.219 1 63.84 63 TYR B C 1
ATOM 2199 O O . TYR B 1 63 ? 3.287 53.188 26.766 1 63.84 63 TYR B O 1
ATOM 2207 N N . ASP B 1 64 ? 5.324 53.781 27.25 1 67.56 64 ASP B N 1
ATOM 2208 C CA . ASP B 1 64 ? 4.984 55.188 27.156 1 67.56 64 ASP B CA 1
ATOM 2209 C C . ASP B 1 64 ? 4.84 55.625 25.703 1 67.56 64 ASP B C 1
ATOM 2211 O O . ASP B 1 64 ? 4.293 56.688 25.422 1 67.56 64 ASP B O 1
ATOM 2215 N N . SER B 1 65 ? 5.102 54.75 24.766 1 77.06 65 SER B N 1
ATOM 2216 C CA . SER B 1 65 ? 5.133 55.188 23.375 1 77.06 65 SER B CA 1
ATOM 2217 C C . SER B 1 65 ? 4.309 54.25 22.484 1 77.06 65 SER B C 1
ATOM 2219 O O . SER B 1 65 ? 4.234 54.469 21.266 1 77.06 65 SER B O 1
ATOM 2221 N N . ILE B 1 66 ? 3.508 53.438 23.109 1 79.75 66 ILE B N 1
ATOM 2222 C CA . ILE B 1 66 ? 2.809 52.469 22.281 1 79.75 66 ILE B CA 1
ATOM 2223 C C . ILE B 1 66 ? 1.49 53.031 21.797 1 79.75 66 ILE B C 1
ATOM 2225 O O . ILE B 1 66 ? 0.719 53.594 22.578 1 79.75 66 ILE B O 1
ATOM 2229 N N . ARG B 1 67 ? 1.39 53.125 20.484 1 84.19 67 ARG B N 1
ATOM 2230 C CA . ARG B 1 67 ? 0.129 53.531 19.859 1 84.19 67 ARG B CA 1
ATOM 2231 C C . ARG B 1 67 ? -0.825 52.344 19.75 1 84.19 67 ARG B C 1
ATOM 2233 O O . ARG B 1 67 ? -0.485 51.312 19.156 1 84.19 67 ARG B O 1
ATOM 2240 N N . LEU B 1 68 ? -2.027 52.469 20.312 1 84 68 LEU B N 1
ATOM 2241 C CA . LEU B 1 68 ? -3.016 51.406 20.312 1 84 68 LEU B CA 1
ATOM 2242 C C . LEU B 1 68 ? -3.387 51 18.891 1 84 68 LEU B C 1
ATOM 2244 O O . LEU B 1 68 ? -3.672 49.844 18.625 1 84 68 LEU B O 1
ATOM 2248 N N . ALA B 1 69 ? -3.336 51.969 18.031 1 86.88 69 ALA B N 1
ATOM 2249 C CA . ALA B 1 69 ? -3.633 51.688 16.625 1 86.88 69 ALA B CA 1
ATOM 2250 C C . ALA B 1 69 ? -2.635 50.719 16.047 1 86.88 69 ALA B C 1
ATOM 2252 O O . ALA B 1 69 ? -3.006 49.844 15.242 1 86.88 69 ALA B O 1
ATOM 2253 N N . ASP B 1 70 ? -1.391 50.875 16.453 1 88.81 70 ASP B N 1
ATOM 2254 C CA . ASP B 1 70 ? -0.357 49.938 16 1 88.81 70 ASP B CA 1
ATOM 2255 C C . ASP B 1 70 ? -0.562 48.562 16.594 1 88.81 70 ASP B C 1
ATOM 2257 O O . ASP B 1 70 ? -0.363 47.562 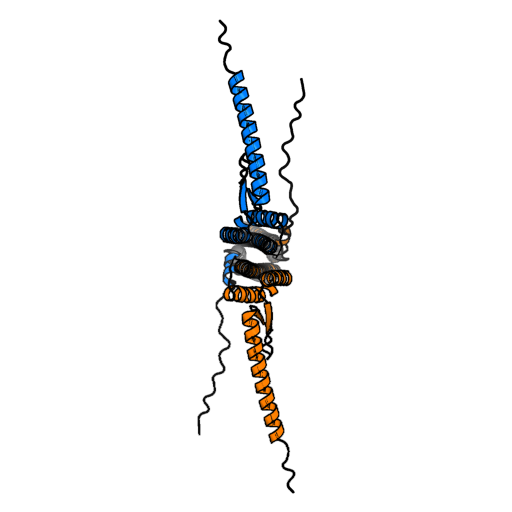15.914 1 88.81 70 ASP B O 1
ATOM 2261 N N . VAL B 1 71 ? -0.947 48.562 17.859 1 91 71 VAL B N 1
ATOM 2262 C CA . VAL B 1 71 ? -1.229 47.281 18.531 1 91 71 VAL B CA 1
ATOM 2263 C C . VAL B 1 71 ? -2.377 46.562 17.828 1 91 71 VAL B C 1
ATOM 2265 O O . VAL B 1 71 ? -2.271 45.375 17.5 1 91 71 VAL B O 1
ATOM 2268 N N . THR B 1 72 ? -3.438 47.312 17.531 1 92.94 72 THR B N 1
ATOM 2269 C CA . THR B 1 72 ? -4.602 46.75 16.844 1 92.94 72 THR B CA 1
ATOM 2270 C C . THR B 1 72 ? -4.211 46.188 15.492 1 92.94 72 THR B C 1
ATOM 2272 O O . THR B 1 72 ? -4.625 45.062 15.133 1 92.94 72 THR B O 1
ATOM 2275 N N . ALA B 1 73 ? -3.383 46.844 14.781 1 94 73 ALA B N 1
ATOM 2276 C CA . ALA B 1 73 ? -2.961 46.438 13.453 1 94 73 ALA B CA 1
ATOM 2277 C C . ALA B 1 73 ? -2.135 45.156 13.523 1 94 73 ALA B C 1
ATOM 2279 O O . ALA B 1 73 ? -2.303 44.25 12.695 1 94 73 ALA B O 1
ATOM 2280 N N . LEU B 1 74 ? -1.241 45.094 14.5 1 95 74 LEU B N 1
ATOM 2281 C CA . LEU B 1 74 ? -0.389 43.906 14.648 1 95 74 LEU B CA 1
ATOM 2282 C C . LEU B 1 74 ? -1.21 42.688 15.055 1 95 74 LEU B C 1
ATOM 2284 O O . LEU B 1 74 ? -0.943 41.594 14.594 1 95 74 LEU B O 1
ATOM 2288 N N . VAL B 1 75 ? -2.172 42.938 15.906 1 95.94 75 VAL B N 1
ATOM 2289 C CA . VAL B 1 75 ? -3.074 41.844 16.312 1 95.94 75 VAL B CA 1
ATOM 2290 C C . VAL B 1 75 ? -3.859 41.375 15.094 1 95.94 75 VAL B C 1
ATOM 2292 O O . VAL B 1 75 ? -3.982 40.156 14.883 1 95.94 75 VAL B O 1
ATOM 2295 N N . GLU B 1 76 ? -4.34 42.25 14.289 1 95.75 76 GLU B N 1
ATOM 2296 C CA . GLU B 1 76 ? -5.082 41.906 13.078 1 95.75 76 GLU B CA 1
ATOM 2297 C C . GLU B 1 76 ? -4.211 41.125 12.109 1 95.75 76 GLU B C 1
ATOM 2299 O O . GLU B 1 76 ? -4.664 40.125 11.523 1 95.75 76 GLU B O 1
ATOM 2304 N N . LEU B 1 77 ? -3.016 41.562 11.961 1 96.44 77 LEU B N 1
ATOM 2305 C CA . LEU B 1 77 ? -2.092 40.875 11.062 1 96.44 77 LEU B CA 1
ATOM 2306 C C . LEU B 1 77 ? -1.789 39.469 11.562 1 96.44 77 LEU B C 1
ATOM 2308 O O . LEU B 1 77 ? -1.749 38.5 10.773 1 96.44 77 LEU B O 1
ATOM 2312 N N . ALA B 1 78 ? -1.541 39.375 12.82 1 97.12 78 ALA B N 1
ATOM 2313 C CA . ALA B 1 78 ? -1.263 38.062 13.406 1 97.12 78 ALA B CA 1
ATOM 2314 C C . ALA B 1 78 ? -2.445 37.094 13.219 1 97.12 78 ALA B C 1
ATOM 2316 O O . ALA B 1 78 ? -2.266 35.938 12.867 1 97.12 78 ALA B O 1
ATOM 2317 N N . MET B 1 79 ? -3.621 37.594 13.438 1 95.44 79 MET B N 1
ATOM 2318 C CA . MET B 1 79 ? -4.84 36.812 13.273 1 95.44 79 MET B CA 1
ATOM 2319 C C . MET B 1 79 ? -5.02 36.375 11.828 1 95.44 79 MET B C 1
ATOM 2321 O O . MET B 1 79 ? -5.434 35.25 11.562 1 95.44 79 MET B O 1
ATOM 2325 N N . SER B 1 80 ? -4.707 37.281 10.938 1 95.25 80 SER B N 1
ATOM 2326 C CA . SER B 1 80 ? -4.898 37 9.516 1 95.25 80 SER B CA 1
ATOM 2327 C C . SER B 1 80 ? -3.906 35.969 9.016 1 95.25 80 SER B C 1
ATOM 2329 O O . SER B 1 80 ? -4.16 35.281 8.016 1 95.25 80 SER B O 1
ATOM 2331 N N . ALA B 1 81 ? -2.814 35.875 9.695 1 94.88 81 ALA B N 1
ATOM 2332 C CA . ALA B 1 81 ? -1.792 34.906 9.305 1 94.88 81 ALA B CA 1
ATOM 2333 C C . ALA B 1 81 ? -2.211 33.5 9.664 1 94.88 81 ALA B C 1
ATOM 2335 O O . ALA B 1 81 ? -1.76 32.531 9.039 1 94.88 81 ALA B O 1
ATOM 2336 N N . LEU B 1 82 ? -3.041 33.344 10.617 1 95.88 82 LEU B N 1
ATOM 2337 C CA . LEU B 1 82 ? -3.438 32.031 11.102 1 95.88 82 LEU B CA 1
ATOM 2338 C C . LEU B 1 82 ? -4.617 31.484 10.297 1 95.88 82 LEU B C 1
ATOM 2340 O O . LEU B 1 82 ? -5.52 32.25 9.93 1 95.88 82 LEU B O 1
ATOM 2344 N N . PRO B 1 83 ? -4.539 30.188 10.023 1 93.81 83 PRO B N 1
ATOM 2345 C CA . PRO B 1 83 ? -5.707 29.594 9.359 1 93.81 83 PRO B CA 1
ATOM 2346 C C . PRO B 1 83 ? -6.93 29.531 10.273 1 93.81 83 PRO B C 1
ATOM 2348 O O . PRO B 1 83 ? -6.789 29.484 11.5 1 93.81 83 PRO B O 1
ATOM 2351 N N . ASP B 1 84 ? -8.141 29.594 9.562 1 89.44 84 ASP B N 1
ATOM 2352 C CA . ASP B 1 84 ? -9.375 29.375 10.312 1 89.44 84 ASP B CA 1
ATOM 2353 C C . ASP B 1 84 ? -9.562 27.906 10.656 1 89.44 84 ASP B C 1
ATOM 2355 O O . ASP B 1 84 ? -9.008 27.031 9.992 1 89.44 84 ASP B O 1
ATOM 2359 N N . TYR B 1 85 ? -10.281 27.734 11.734 1 84.56 85 TYR B N 1
ATOM 2360 C CA . TYR B 1 85 ? -10.539 26.391 12.219 1 84.56 85 TYR B CA 1
ATOM 2361 C C . TYR B 1 85 ? -11.203 25.547 11.133 1 84.56 85 TYR B C 1
ATOM 2363 O O . TYR B 1 85 ? -10.906 24.359 10.992 1 84.56 85 TYR B O 1
ATOM 2371 N N . GLU B 1 86 ? -12.086 26.141 10.398 1 82.25 86 GLU B N 1
ATOM 2372 C CA . GLU B 1 86 ? -12.828 25.422 9.367 1 82.25 86 GLU B CA 1
ATOM 2373 C C . GLU B 1 86 ? -12.109 25.5 8.016 1 82.25 86 GLU B C 1
ATOM 2375 O O . GLU B 1 86 ? -12.703 25.203 6.977 1 82.25 86 GLU B O 1
ATOM 2380 N N . SER B 1 87 ? -10.844 25.812 8.07 1 84.5 87 SER B N 1
ATOM 2381 C CA . SER B 1 87 ? -10.094 25.938 6.828 1 84.5 87 SER B CA 1
ATOM 2382 C C . SER B 1 87 ? -9.852 24.594 6.168 1 84.5 87 SER B C 1
ATOM 2384 O O . SER B 1 87 ? -9.758 23.562 6.855 1 84.5 87 SER B O 1
ATOM 2386 N N . GLU B 1 88 ? -9.703 24.641 4.91 1 89.62 88 GLU B N 1
ATOM 2387 C CA . GLU B 1 88 ? -9.484 23.469 4.07 1 89.62 88 GLU B CA 1
ATOM 2388 C C . GLU B 1 88 ? -8.156 22.797 4.406 1 89.62 88 GLU B C 1
ATOM 2390 O O . GLU B 1 88 ? -7.965 21.609 4.098 1 89.62 88 GLU B O 1
ATOM 2395 N N . VAL B 1 89 ? -7.359 23.578 5.141 1 93.44 89 VAL B N 1
ATOM 2396 C CA . VAL B 1 89 ? -6.012 23.062 5.379 1 93.44 89 VAL B CA 1
ATOM 2397 C C . VAL B 1 89 ? -6.078 21.844 6.285 1 93.44 89 VAL B C 1
ATOM 2399 O O . VAL B 1 89 ? -5.395 20.844 6.043 1 93.44 89 VAL B O 1
ATOM 2402 N N . PHE B 1 90 ? -6.848 21.844 7.301 1 94.56 90 PHE B N 1
ATOM 2403 C CA . PHE B 1 90 ? -6.941 20.734 8.234 1 94.56 90 PHE B CA 1
ATOM 2404 C C . PHE B 1 90 ? -7.723 19.578 7.617 1 94.56 90 PHE B C 1
ATOM 2406 O O . PHE B 1 90 ? -7.398 18.406 7.852 1 94.56 90 PHE B O 1
ATOM 2413 N N . ASP B 1 91 ? -8.695 19.906 6.785 1 93.94 91 ASP B N 1
ATOM 2414 C CA . ASP B 1 91 ? -9.414 18.891 6.027 1 93.94 91 ASP B CA 1
ATOM 2415 C C . ASP B 1 91 ? -8.469 18.125 5.094 1 93.94 91 ASP B C 1
ATOM 2417 O O . ASP B 1 91 ? -8.609 16.922 4.902 1 93.94 91 ASP B O 1
ATOM 2421 N N . ASN B 1 92 ? -7.598 18.922 4.547 1 95.12 92 ASN B N 1
ATOM 2422 C CA . ASN B 1 92 ? -6.629 18.312 3.648 1 95.12 92 ASN B CA 1
ATOM 2423 C C . ASN B 1 92 ? -5.77 17.266 4.371 1 95.12 92 ASN B C 1
ATOM 2425 O O . ASN B 1 92 ? -5.477 16.203 3.822 1 95.12 92 ASN B O 1
ATOM 2429 N N . ILE B 1 93 ? -5.387 17.547 5.555 1 95.56 93 ILE B N 1
ATOM 2430 C CA . ILE B 1 93 ? -4.566 16.625 6.324 1 95.56 93 ILE B CA 1
ATOM 2431 C C . ILE B 1 93 ? -5.363 15.352 6.625 1 95.56 93 ILE B C 1
ATOM 2433 O O . ILE B 1 93 ? -4.871 14.242 6.43 1 95.56 93 ILE B O 1
ATOM 2437 N N . ASP B 1 94 ? -6.562 15.484 7.039 1 93.06 94 ASP B N 1
ATOM 2438 C CA . ASP B 1 94 ? -7.426 14.352 7.352 1 93.06 94 ASP B CA 1
ATOM 2439 C C . ASP B 1 94 ? -7.719 13.523 6.098 1 93.06 94 ASP B C 1
ATOM 2441 O O . ASP B 1 94 ? -7.738 12.297 6.152 1 93.06 94 ASP B O 1
ATOM 2445 N N . GLN B 1 95 ? -7.945 14.273 5.078 1 93.62 95 GLN B N 1
ATOM 2446 C CA . GLN B 1 95 ? -8.227 13.586 3.82 1 93.62 95 GLN B CA 1
ATOM 2447 C C . GLN B 1 95 ? -7.031 12.766 3.359 1 93.62 95 GLN B C 1
ATOM 2449 O O . GLN B 1 95 ? -7.191 11.656 2.842 1 93.62 95 GLN B O 1
ATOM 2454 N N . PHE B 1 96 ? -5.859 13.289 3.51 1 94.44 96 PHE B N 1
ATOM 2455 C CA . PHE B 1 96 ? -4.672 12.523 3.15 1 94.44 96 PHE B CA 1
ATOM 2456 C C . PHE B 1 96 ? -4.617 11.211 3.926 1 94.44 96 PHE B C 1
ATOM 2458 O O . PHE B 1 96 ? -4.316 10.164 3.357 1 94.44 96 PHE B O 1
ATOM 2465 N N . ASP B 1 97 ? -4.836 11.312 5.188 1 92.19 97 ASP B N 1
ATOM 2466 C CA . ASP B 1 97 ? -4.828 10.109 6.02 1 92.19 97 ASP B CA 1
ATOM 2467 C C . ASP B 1 97 ? -5.812 9.07 5.492 1 92.19 97 ASP B C 1
ATOM 2469 O O . ASP B 1 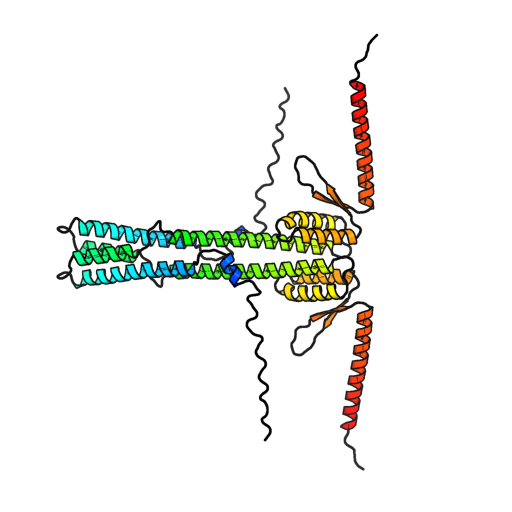97 ? -5.461 7.902 5.328 1 92.19 97 ASP B O 1
ATOM 2473 N N . THR B 1 98 ? -6.973 9.531 5.25 1 91.19 98 THR B N 1
ATOM 2474 C CA . THR B 1 98 ? -8.016 8.648 4.754 1 91.19 98 THR B CA 1
ATOM 2475 C C . THR B 1 98 ? -7.609 8.023 3.424 1 91.19 98 THR B C 1
ATOM 2477 O O . THR B 1 98 ? -7.75 6.812 3.23 1 91.19 98 THR B O 1
ATOM 2480 N N . ASP B 1 99 ? -7.113 8.812 2.559 1 90.44 99 ASP B N 1
ATOM 2481 C CA . ASP B 1 99 ? -6.68 8.336 1.249 1 90.44 99 ASP B CA 1
ATOM 2482 C C . ASP B 1 99 ? -5.574 7.285 1.385 1 90.44 99 ASP B C 1
ATOM 2484 O O . ASP B 1 99 ? -5.625 6.238 0.736 1 90.44 99 ASP B O 1
ATOM 2488 N N . ALA B 1 100 ? -4.68 7.641 2.199 1 89.56 100 ALA B N 1
ATOM 2489 C CA . ALA B 1 100 ? -3.539 6.746 2.377 1 89.56 100 ALA B CA 1
ATOM 2490 C C . ALA B 1 100 ? -3.984 5.391 2.922 1 89.56 100 ALA B C 1
ATOM 2492 O O . ALA B 1 100 ? -3.566 4.344 2.422 1 89.56 100 ALA B O 1
ATOM 2493 N N . ARG B 1 101 ? -4.832 5.438 3.855 1 87.44 101 ARG B N 1
ATOM 2494 C CA . ARG B 1 101 ? -5.297 4.203 4.48 1 87.44 101 ARG B CA 1
ATOM 2495 C C . ARG B 1 101 ? -6.141 3.385 3.51 1 87.44 101 ARG B C 1
ATOM 2497 O O . ARG B 1 101 ? -6.039 2.156 3.473 1 87.44 101 ARG B O 1
ATOM 2504 N N . GLN B 1 102 ? -6.918 4.043 2.793 1 87.12 102 GLN B N 1
ATOM 2505 C CA . GLN B 1 102 ? -7.746 3.354 1.81 1 87.12 102 GLN B CA 1
ATOM 2506 C C . GLN B 1 102 ? -6.887 2.713 0.722 1 87.12 102 GLN B C 1
ATOM 2508 O O . GLN B 1 102 ? -7.145 1.582 0.305 1 87.12 102 GLN B O 1
ATOM 2513 N N . THR B 1 103 ? -5.996 3.447 0.27 1 86.81 103 THR B N 1
ATOM 2514 C CA . THR B 1 103 ? -5.09 2.924 -0.749 1 86.81 103 THR B CA 1
ATOM 2515 C C . THR B 1 103 ? -4.332 1.709 -0.225 1 86.81 103 THR B C 1
ATOM 2517 O O . THR B 1 103 ? -4.207 0.699 -0.921 1 86.81 103 THR B O 1
ATOM 2520 N N . MET B 1 104 ? -3.855 1.844 0.93 1 86.94 104 MET B N 1
ATOM 2521 C CA . MET B 1 104 ? -3.117 0.74 1.536 1 86.94 104 MET B CA 1
ATOM 2522 C C . MET B 1 104 ? -4.004 -0.49 1.688 1 86.94 104 MET B C 1
ATOM 2524 O O . MET B 1 104 ? -3.57 -1.612 1.419 1 86.94 104 MET B O 1
ATOM 2528 N N . ARG B 1 105 ? -5.141 -0.271 2.086 1 84.94 105 ARG B N 1
ATOM 2529 C CA . ARG B 1 105 ? -6.082 -1.376 2.234 1 84.94 105 ARG B CA 1
ATOM 2530 C C . ARG B 1 105 ? -6.309 -2.086 0.903 1 84.94 105 ARG B C 1
ATOM 2532 O O . ARG B 1 105 ? -6.301 -3.318 0.842 1 84.94 105 ARG B O 1
ATOM 2539 N N . LYS B 1 106 ? -6.535 -1.354 -0.007 1 84.94 106 LYS B N 1
ATOM 2540 C CA . LYS B 1 106 ? -6.738 -1.916 -1.339 1 84.94 106 LYS B CA 1
ATOM 2541 C C . LYS B 1 106 ? -5.531 -2.738 -1.781 1 84.94 106 LYS B C 1
ATOM 2543 O O . LYS B 1 106 ? -5.688 -3.848 -2.299 1 84.94 106 LYS B O 1
ATOM 2548 N N . LEU B 1 107 ? -4.398 -2.197 -1.564 1 84.44 107 LEU B N 1
ATOM 2549 C CA . LEU B 1 107 ? -3.172 -2.887 -1.952 1 84.44 107 LEU B CA 1
ATOM 2550 C C . LEU B 1 107 ? -3.004 -4.184 -1.166 1 84.44 107 LEU B C 1
ATOM 2552 O O . LEU B 1 107 ? -2.615 -5.207 -1.729 1 84.44 107 LEU B O 1
ATOM 2556 N N . LEU B 1 108 ? -3.264 -4.117 0.029 1 85.69 108 LEU B N 1
ATOM 2557 C CA . LEU B 1 108 ? -3.135 -5.301 0.871 1 85.69 108 LEU B CA 1
ATOM 2558 C C . LEU B 1 108 ? -4.117 -6.387 0.439 1 85.69 108 LEU B C 1
ATOM 2560 O O . LEU B 1 108 ? -3.766 -7.566 0.401 1 85.69 108 LEU B O 1
ATOM 2564 N N . LEU B 1 109 ? -5.262 -5.957 0.142 1 85.31 109 LEU B N 1
ATOM 2565 C CA . LEU B 1 109 ? -6.273 -6.906 -0.314 1 85.31 109 LEU B CA 1
ATOM 2566 C C . LEU B 1 109 ? -5.844 -7.57 -1.619 1 85.31 109 LEU B C 1
ATOM 2568 O O . LEU B 1 109 ? -6.008 -8.781 -1.786 1 85.31 109 LEU B O 1
ATOM 2572 N N . GLN B 1 110 ? -5.367 -6.82 -2.43 1 87.19 110 GLN B N 1
ATOM 2573 C CA . GLN B 1 110 ? -4.887 -7.355 -3.699 1 87.19 110 GLN B CA 1
ATOM 2574 C C . GLN B 1 110 ? -3.719 -8.312 -3.484 1 87.19 110 GLN B C 1
ATOM 2576 O O . GLN B 1 110 ? -3.637 -9.359 -4.137 1 87.19 110 GLN B O 1
ATOM 2581 N N . GLN B 1 111 ? -2.893 -7.887 -2.623 1 87.94 111 GLN B N 1
ATOM 2582 C CA . GLN B 1 111 ? -1.754 -8.75 -2.32 1 87.94 111 GLN B CA 1
ATOM 2583 C C . GLN B 1 111 ? -2.211 -10.078 -1.724 1 87.94 111 GLN B C 1
ATOM 2585 O O . GLN B 1 111 ? -1.671 -11.133 -2.059 1 87.94 111 GLN B O 1
ATOM 2590 N N . GLN B 1 112 ? -3.1 -9.953 -0.895 1 88.62 112 GLN B N 1
ATOM 2591 C CA . GLN B 1 112 ? -3.641 -11.172 -0.292 1 88.62 112 GLN B CA 1
ATOM 2592 C C . GLN B 1 112 ? -4.289 -12.062 -1.345 1 88.62 112 GLN B C 1
ATOM 2594 O O . GLN B 1 112 ? -4.098 -13.281 -1.333 1 88.62 112 GLN B O 1
ATOM 2599 N N . ALA B 1 113 ? -5.023 -11.461 -2.166 1 90.25 113 ALA B N 1
ATOM 2600 C CA . ALA B 1 113 ? -5.652 -12.211 -3.248 1 90.25 113 ALA B CA 1
ATOM 2601 C C . ALA B 1 113 ? -4.609 -12.859 -4.152 1 90.25 113 ALA B C 1
ATOM 2603 O O . ALA B 1 113 ? -4.73 -14.031 -4.516 1 90.25 113 ALA B O 1
ATOM 2604 N N . LEU B 1 114 ? -3.592 -12.133 -4.449 1 92.38 114 LEU B N 1
ATOM 2605 C CA . LEU B 1 114 ? -2.52 -12.648 -5.297 1 92.38 114 LEU B CA 1
ATOM 2606 C C . LEU B 1 114 ? -1.813 -13.82 -4.625 1 92.38 114 LEU B C 1
ATOM 2608 O O . LEU B 1 114 ? -1.532 -14.828 -5.27 1 92.38 114 LEU B O 1
ATOM 2612 N N . THR B 1 115 ? -1.531 -13.609 -3.408 1 93 115 THR B N 1
ATOM 2613 C CA . THR B 1 115 ? -0.877 -14.672 -2.652 1 93 115 THR B CA 1
ATOM 2614 C C . THR B 1 115 ? -1.739 -15.93 -2.631 1 93 115 THR B C 1
ATOM 2616 O O . THR B 1 115 ? -1.234 -17.031 -2.82 1 93 115 THR B O 1
ATOM 2619 N N . ALA B 1 116 ? -2.965 -15.711 -2.408 1 93.75 116 ALA B N 1
ATOM 2620 C CA . ALA B 1 116 ? -3.887 -16.844 -2.385 1 93.75 116 ALA B CA 1
ATOM 2621 C C . ALA B 1 116 ? -3.904 -17.562 -3.729 1 93.75 116 ALA B C 1
ATOM 2623 O O . ALA B 1 116 ? -3.85 -18.797 -3.779 1 93.75 116 ALA B O 1
ATOM 2624 N N . VAL B 1 117 ? -4 -16.859 -4.758 1 95.19 117 VAL B N 1
ATOM 2625 C CA . VAL B 1 117 ? -4.035 -17.422 -6.102 1 95.19 117 VAL B CA 1
ATOM 2626 C C . VAL B 1 117 ? -2.723 -18.156 -6.387 1 95.19 117 VAL B C 1
ATOM 2628 O O . VAL B 1 117 ? -2.725 -19.266 -6.918 1 95.19 117 VAL B O 1
ATOM 2631 N N . LEU B 1 118 ? -1.644 -17.547 -6.027 1 95.88 118 LEU B N 1
ATOM 2632 C CA . LEU B 1 118 ? -0.344 -18.172 -6.242 1 95.88 118 LEU B CA 1
ATOM 2633 C C . LEU B 1 118 ? -0.239 -19.484 -5.477 1 95.88 118 LEU B C 1
ATOM 2635 O O . LEU B 1 118 ? 0.149 -20.5 -6.047 1 95.88 118 LEU B O 1
ATOM 2639 N N . ASN B 1 119 ? -0.57 -19.438 -4.234 1 95.44 119 ASN B N 1
ATOM 2640 C CA . ASN B 1 119 ? -0.536 -20.656 -3.416 1 95.44 119 ASN B CA 1
ATOM 2641 C C . ASN B 1 119 ? -1.409 -21.75 -4.008 1 95.44 119 ASN B C 1
ATOM 2643 O O . ASN B 1 119 ? -1.006 -22.922 -4.047 1 95.44 119 ASN B O 1
ATOM 2647 N N . ALA B 1 120 ? -2.549 -21.344 -4.441 1 96.19 120 ALA B N 1
ATOM 2648 C CA . ALA B 1 120 ? -3.479 -22.297 -5.031 1 96.19 120 ALA B CA 1
ATOM 2649 C C . ALA B 1 120 ? -2.926 -22.859 -6.336 1 96.19 120 ALA B C 1
ATOM 2651 O O . ALA B 1 120 ? -3.025 -24.062 -6.59 1 96.19 120 ALA B O 1
ATOM 2652 N N . MET B 1 121 ? -2.367 -22.031 -7.156 1 96.25 121 MET B N 1
ATOM 2653 C CA . MET B 1 121 ? -1.765 -22.469 -8.414 1 96.25 121 MET B CA 1
ATOM 2654 C C . MET B 1 121 ? -0.624 -23.453 -8.164 1 96.25 121 MET B C 1
ATOM 2656 O O . MET B 1 121 ? -0.501 -24.4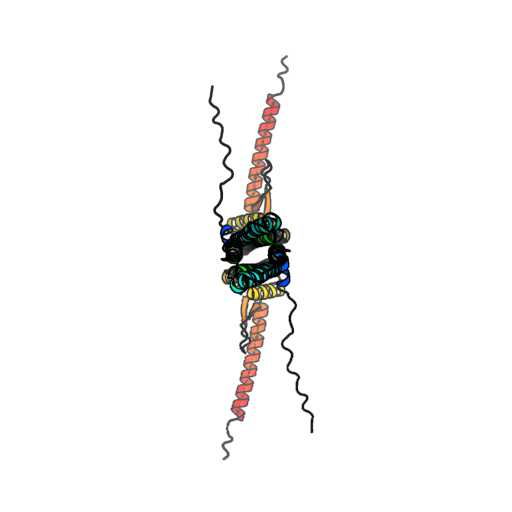53 -8.859 1 96.25 121 MET B O 1
ATOM 2660 N N . GLU B 1 122 ? 0.14 -23.125 -7.195 1 94.88 122 GLU B N 1
ATOM 2661 C CA . GLU B 1 122 ? 1.247 -24.016 -6.836 1 94.88 122 GLU B CA 1
ATOM 2662 C C . GLU B 1 122 ? 0.74 -25.375 -6.395 1 94.88 122 GLU B C 1
ATOM 2664 O O . GLU B 1 122 ? 1.294 -26.406 -6.785 1 94.88 122 GLU B O 1
ATOM 2669 N N . SER B 1 123 ? -0.247 -25.328 -5.602 1 94.75 123 SER B N 1
ATOM 2670 C CA . SER B 1 123 ? -0.828 -26.578 -5.113 1 94.75 123 SER B CA 1
ATOM 2671 C C . SER B 1 123 ? -1.376 -27.422 -6.262 1 94.75 123 SER B C 1
ATOM 2673 O O . SER B 1 123 ? -1.192 -28.641 -6.289 1 94.75 123 SER B O 1
ATOM 2675 N N . ALA B 1 124 ? -1.987 -26.766 -7.184 1 94.56 124 ALA B N 1
ATOM 2676 C CA . ALA B 1 124 ? -2.576 -27.453 -8.328 1 94.56 124 ALA B CA 1
ATOM 2677 C C . ALA B 1 124 ? -1.495 -27.969 -9.273 1 94.56 124 ALA B C 1
ATOM 2679 O O . ALA B 1 124 ? -1.69 -28.969 -9.961 1 94.56 124 ALA B O 1
ATOM 2680 N N . ALA B 1 125 ? -0.408 -27.281 -9.273 1 92.81 125 ALA B N 1
ATOM 2681 C CA . ALA B 1 125 ? 0.648 -27.609 -10.227 1 92.81 125 ALA B CA 1
ATOM 2682 C C . ALA B 1 125 ? 1.568 -28.703 -9.68 1 92.81 125 ALA B C 1
ATOM 2684 O O . ALA B 1 125 ? 2.375 -29.266 -10.422 1 92.81 125 ALA B O 1
ATOM 2685 N N . LYS B 1 126 ? 1.477 -28.938 -8.414 1 90.44 126 LYS B N 1
ATOM 2686 C CA . LYS B 1 126 ? 2.299 -30 -7.82 1 90.44 126 LYS B CA 1
ATOM 2687 C C . LYS B 1 126 ? 2.09 -31.328 -8.531 1 90.44 126 LYS B C 1
ATOM 2689 O O . LYS B 1 126 ? 0.954 -31.719 -8.82 1 90.44 126 LYS B O 1
ATOM 2694 N N . PRO B 1 127 ? 3.289 -31.984 -8.75 1 86.62 127 PRO B N 1
ATOM 2695 C CA . PRO B 1 127 ? 3.133 -33.312 -9.352 1 86.62 127 PRO B CA 1
ATOM 2696 C C . PRO B 1 127 ? 2.344 -34.281 -8.469 1 86.62 127 PRO B C 1
ATOM 2698 O O . PRO B 1 127 ? 2.582 -34.344 -7.258 1 86.62 127 PRO B O 1
ATOM 2701 N N . GLY B 1 128 ? 1.306 -34.812 -8.922 1 85.69 128 GLY B N 1
ATOM 2702 C CA . GLY B 1 128 ? 0.522 -35.812 -8.18 1 85.69 128 GLY B CA 1
ATOM 2703 C C . GLY B 1 128 ? -0.599 -35.188 -7.371 1 85.69 128 GLY B C 1
ATOM 2704 O O . GLY B 1 128 ? -1.171 -35.812 -6.492 1 85.69 128 GLY B O 1
ATOM 2705 N N . ALA B 1 129 ? -0.72 -33.938 -7.508 1 89.88 129 ALA B N 1
ATOM 2706 C CA . ALA B 1 129 ? -1.838 -33.312 -6.812 1 89.88 129 ALA B CA 1
ATOM 2707 C C . ALA B 1 129 ? -3.137 -34.094 -7.051 1 89.88 129 ALA B C 1
ATOM 2709 O O . ALA B 1 129 ? -3.486 -34.375 -8.195 1 89.88 129 ALA B O 1
ATOM 2710 N N . GLY B 1 130 ? -3.838 -34.406 -5.965 1 90.25 130 GLY B N 1
ATOM 2711 C CA . GLY B 1 130 ? -5.074 -35.156 -6.039 1 90.25 130 GLY B CA 1
ATOM 2712 C C . GLY B 1 130 ? -6.293 -34.312 -6.305 1 90.25 130 GLY B C 1
ATOM 2713 O O . GLY B 1 130 ? -6.188 -33.094 -6.395 1 90.25 130 GLY B O 1
ATOM 2714 N N . LEU B 1 131 ? -7.391 -35 -6.398 1 90.69 131 LEU B N 1
ATOM 2715 C CA . LEU B 1 131 ? -8.641 -34.344 -6.75 1 90.69 131 LEU B CA 1
ATOM 2716 C C . LEU B 1 131 ? -9.023 -33.312 -5.703 1 90.69 131 LEU B C 1
ATOM 2718 O O . LEU B 1 131 ? -9.438 -32.188 -6.047 1 90.69 131 LEU B O 1
ATOM 2722 N N . GLU B 1 132 ? -8.859 -33.594 -4.441 1 91.81 132 GLU B N 1
ATOM 2723 C CA . GLU B 1 132 ? -9.242 -32.688 -3.363 1 91.81 132 GLU B CA 1
ATOM 2724 C C . GLU B 1 132 ? -8.391 -31.406 -3.381 1 91.81 132 GLU B C 1
ATOM 2726 O O . GLU B 1 132 ? -8.898 -30.312 -3.168 1 91.81 132 GLU B O 1
ATOM 2731 N N . GLN B 1 133 ? -7.125 -31.562 -3.646 1 93.44 133 GLN B N 1
ATOM 2732 C CA . GLN B 1 133 ? -6.234 -30.422 -3.727 1 93.44 133 GLN B CA 1
ATOM 2733 C C . GLN B 1 133 ? -6.621 -29.5 -4.883 1 93.44 133 GLN B C 1
ATOM 2735 O O . GLN B 1 133 ? -6.605 -28.281 -4.742 1 93.44 133 GLN B O 1
ATOM 2740 N N . ILE B 1 134 ? -6.969 -30.109 -5.984 1 94.75 134 ILE B N 1
ATOM 2741 C CA . ILE B 1 134 ? -7.336 -29.328 -7.164 1 94.75 134 ILE B CA 1
ATOM 2742 C C . ILE B 1 134 ? -8.672 -28.625 -6.922 1 94.75 134 ILE B C 1
ATOM 2744 O O . ILE B 1 134 ? -8.852 -27.469 -7.328 1 94.75 134 ILE B O 1
ATOM 2748 N N . ARG B 1 135 ? -9.531 -29.328 -6.254 1 92.75 135 ARG B N 1
ATOM 2749 C CA . ARG B 1 135 ? -10.812 -28.719 -5.922 1 92.75 135 ARG B CA 1
ATOM 2750 C C . ARG B 1 135 ? -10.625 -27.5 -5.02 1 92.75 135 ARG B C 1
ATOM 2752 O O . ARG B 1 135 ? -11.25 -26.453 -5.234 1 92.75 135 ARG B O 1
ATOM 2759 N N . GLU B 1 136 ? -9.883 -27.641 -4.023 1 93.81 136 GLU B N 1
ATOM 2760 C CA . GLU B 1 136 ? -9.602 -26.531 -3.115 1 93.81 136 GLU B CA 1
ATOM 2761 C C . GLU B 1 136 ? -8.961 -25.375 -3.857 1 93.81 136 GLU B C 1
ATOM 2763 O O . GLU B 1 136 ? -9.312 -24.203 -3.621 1 93.81 136 GLU B O 1
ATOM 2768 N N . ALA B 1 137 ? -8.016 -25.672 -4.719 1 95.62 137 ALA B N 1
ATOM 2769 C CA . ALA B 1 137 ? -7.371 -24.641 -5.523 1 95.62 137 ALA B CA 1
ATOM 2770 C C . ALA B 1 137 ? -8.383 -23.906 -6.391 1 95.62 137 ALA B C 1
ATOM 2772 O O . ALA B 1 137 ? -8.336 -22.688 -6.504 1 95.62 137 ALA B O 1
ATOM 2773 N N . ALA B 1 138 ? -9.25 -24.688 -6.98 1 93.5 138 ALA B N 1
ATOM 2774 C CA . ALA B 1 138 ? -10.273 -24.094 -7.832 1 93.5 138 ALA B CA 1
ATOM 2775 C C . ALA B 1 138 ? -11.117 -23.094 -7.055 1 93.5 138 ALA B C 1
ATOM 2777 O O . ALA B 1 138 ? -11.352 -21.969 -7.52 1 93.5 138 ALA B O 1
ATOM 2778 N N . THR B 1 139 ? -11.516 -23.484 -5.914 1 90.12 139 THR B N 1
ATOM 2779 C CA . THR B 1 139 ? -12.336 -22.625 -5.07 1 90.12 139 THR B CA 1
ATOM 2780 C C . THR B 1 139 ? -11.57 -21.359 -4.688 1 90.12 139 THR B C 1
ATOM 2782 O O . THR B 1 139 ? -12.094 -20.25 -4.793 1 90.12 139 THR B O 1
ATOM 2785 N N . THR B 1 140 ? -10.43 -21.516 -4.277 1 93.19 140 THR B N 1
ATOM 2786 C CA . THR B 1 140 ? -9.602 -20.406 -3.834 1 93.19 140 THR B CA 1
ATOM 2787 C C . THR B 1 140 ? -9.367 -19.422 -4.977 1 93.19 140 THR B C 1
ATOM 2789 O O . THR B 1 140 ? -9.508 -18.203 -4.797 1 93.19 140 THR B O 1
ATOM 2792 N N . ILE B 1 141 ? -8.992 -19.969 -6.133 1 93.38 141 ILE B N 1
ATOM 2793 C CA . ILE B 1 141 ? -8.688 -19.094 -7.258 1 93.38 141 ILE B CA 1
ATOM 2794 C C . ILE B 1 141 ? -9.953 -18.375 -7.719 1 93.38 141 ILE B C 1
ATOM 2796 O O . ILE B 1 141 ? -9.93 -17.172 -7.996 1 93.38 141 ILE B O 1
ATOM 2800 N N . TYR B 1 142 ? -10.961 -19.078 -7.727 1 90.38 142 TYR B N 1
ATOM 2801 C CA . TYR B 1 142 ? -12.219 -18.484 -8.148 1 90.38 142 TYR B CA 1
ATOM 2802 C C . TYR B 1 142 ? -12.625 -17.359 -7.211 1 90.38 142 TYR B C 1
ATOM 2804 O O . TYR B 1 142 ? -13.031 -16.281 -7.664 1 90.38 142 TYR B O 1
ATOM 2812 N N . ASP B 1 143 ? -12.5 -17.531 -5.926 1 87.25 143 ASP B N 1
ATOM 2813 C CA . ASP B 1 143 ? -12.906 -16.547 -4.918 1 87.25 143 ASP B CA 1
ATOM 2814 C C . ASP B 1 143 ? -12.008 -15.32 -4.945 1 87.25 143 ASP B C 1
ATOM 2816 O O . ASP B 1 143 ? -12.445 -14.219 -4.602 1 87.25 143 ASP B O 1
ATOM 2820 N N . ASN B 1 144 ? -10.836 -15.477 -5.406 1 90.19 144 ASN B N 1
ATOM 2821 C CA . ASN B 1 144 ? -9.867 -14.383 -5.293 1 90.19 144 ASN B CA 1
ATOM 2822 C C . ASN B 1 144 ? -9.609 -13.727 -6.645 1 90.19 144 ASN B C 1
ATOM 2824 O O . ASN B 1 144 ? -9.172 -12.578 -6.707 1 90.19 144 ASN B O 1
ATOM 2828 N N . ALA B 1 145 ? -9.875 -14.438 -7.711 1 87.25 145 ALA B N 1
ATOM 2829 C CA . ALA B 1 145 ? -9.555 -13.953 -9.047 1 87.25 145 ALA B CA 1
ATOM 2830 C C . ALA B 1 145 ? -10.312 -12.664 -9.367 1 87.25 145 ALA B C 1
ATOM 2832 O O . ALA B 1 145 ? -9.781 -11.766 -10.023 1 87.25 145 ALA B O 1
ATOM 2833 N N . ALA B 1 146 ? -11.492 -12.57 -8.828 1 81.06 146 ALA B N 1
ATOM 2834 C CA . ALA B 1 146 ? -12.32 -11.398 -9.102 1 81.06 146 ALA B CA 1
ATOM 2835 C C . ALA B 1 146 ? -11.711 -10.141 -8.492 1 81.06 146 ALA B C 1
ATOM 2837 O O . ALA B 1 146 ? -11.992 -9.023 -8.938 1 81.06 146 ALA B O 1
ATOM 2838 N N . LEU B 1 147 ? -10.891 -10.305 -7.527 1 81.69 147 LEU B N 1
ATOM 2839 C CA . LEU B 1 147 ? -10.297 -9.18 -6.809 1 81.69 147 LEU B CA 1
ATOM 2840 C C . LEU B 1 147 ? -9.047 -8.68 -7.52 1 81.69 147 LEU B C 1
ATOM 2842 O O . LEU B 1 147 ? -8.508 -7.633 -7.16 1 81.69 147 LEU B O 1
ATOM 2846 N N . LEU B 1 148 ? -8.648 -9.43 -8.516 1 86.38 148 LEU B N 1
ATOM 2847 C CA . LEU B 1 148 ? -7.402 -9.102 -9.203 1 86.38 148 LEU B CA 1
ATOM 2848 C C . LEU B 1 148 ? -7.68 -8.492 -10.57 1 86.38 148 LEU B C 1
ATOM 2850 O O . LEU B 1 148 ? -8.664 -8.844 -11.227 1 86.38 148 LEU B O 1
ATOM 2854 N N . ILE B 1 149 ? -6.801 -7.48 -11.008 1 80.12 149 ILE B N 1
ATOM 2855 C CA . ILE B 1 149 ? -6.941 -6.832 -12.305 1 80.12 149 ILE B CA 1
ATOM 2856 C C . ILE B 1 149 ? -6.859 -7.879 -13.422 1 80.12 149 ILE B C 1
ATOM 2858 O O . ILE B 1 149 ? -7.664 -7.867 -14.352 1 80.12 149 ILE B O 1
ATOM 2862 N N . ASP B 1 150 ? -6.07 -8.898 -13.375 1 85.75 150 ASP B N 1
ATOM 2863 C CA . ASP B 1 150 ? -5.91 -9.953 -14.367 1 85.75 150 ASP B CA 1
ATOM 2864 C C . ASP B 1 150 ? -6.461 -11.281 -13.852 1 85.75 150 ASP B C 1
ATOM 2866 O O . ASP B 1 150 ? -5.918 -12.344 -14.148 1 85.75 150 ASP B O 1
ATOM 2870 N N . GLY B 1 151 ? -7.492 -11.102 -13.109 1 88.69 151 GLY B N 1
ATOM 2871 C CA . GLY B 1 151 ? -8.031 -12.289 -12.461 1 88.69 151 GLY B CA 1
ATOM 2872 C C . GLY B 1 151 ? -8.539 -13.328 -13.453 1 88.69 151 GLY B C 1
ATOM 2873 O O . GLY B 1 151 ? -8.336 -14.531 -13.258 1 88.69 151 GLY B O 1
ATOM 2874 N N . GLU B 1 152 ? -9.156 -12.898 -14.508 1 87.88 152 GLU B N 1
ATOM 2875 C CA . GLU B 1 152 ? -9.68 -13.812 -15.523 1 87.88 152 GLU B CA 1
ATOM 2876 C C . GLU B 1 152 ? -8.555 -14.609 -16.172 1 87.88 152 GLU B C 1
ATOM 2878 O O . GLU B 1 152 ? -8.695 -15.812 -16.422 1 87.88 152 GLU B O 1
ATOM 2883 N N . ARG B 1 153 ? -7.555 -13.93 -16.422 1 91.88 153 ARG B N 1
ATOM 2884 C CA . ARG B 1 153 ? -6.414 -14.602 -17.031 1 91.88 153 ARG B CA 1
ATOM 2885 C C . ARG B 1 153 ? -5.852 -15.68 -16.109 1 91.88 153 ARG B C 1
ATOM 2887 O O . ARG B 1 153 ? -5.504 -16.781 -16.562 1 91.88 153 ARG B O 1
ATOM 2894 N N . HIS B 1 154 ? -5.758 -15.414 -14.859 1 93.25 154 HIS B N 1
ATOM 2895 C CA . HIS B 1 154 ? -5.266 -16.391 -13.898 1 93.25 154 HIS B CA 1
ATOM 2896 C C . HIS B 1 154 ? -6.199 -17.594 -13.805 1 93.25 154 HIS B C 1
ATOM 2898 O O . HIS B 1 154 ? -5.742 -18.734 -13.719 1 93.25 154 HIS B O 1
ATOM 2904 N N . TRP B 1 155 ? -7.461 -17.25 -13.898 1 91.94 155 TRP B N 1
ATOM 2905 C CA . TRP B 1 155 ? -8.438 -18.328 -13.883 1 91.94 155 TRP B CA 1
ATOM 2906 C C . TRP B 1 155 ? -8.281 -19.219 -15.109 1 91.94 155 TRP B C 1
ATOM 2908 O O . TRP B 1 155 ? -8.305 -20.453 -15.008 1 91.94 155 TRP B O 1
ATOM 2918 N N . GLN B 1 156 ? -8.047 -18.609 -16.219 1 91.06 156 GLN B N 1
ATOM 2919 C CA . GLN B 1 156 ? -7.867 -19.375 -17.453 1 91.06 156 GLN B CA 1
ATOM 2920 C C . GLN B 1 156 ? -6.605 -20.219 -17.406 1 91.06 156 GLN B C 1
ATOM 2922 O O . GLN B 1 156 ? -6.59 -21.359 -17.891 1 91.06 156 GLN B O 1
ATOM 2927 N N . ALA B 1 157 ? -5.613 -19.688 -16.844 1 92.56 157 ALA B N 1
ATOM 2928 C CA . ALA B 1 157 ? -4.375 -20.438 -16.688 1 92.56 157 ALA B CA 1
ATOM 2929 C C . ALA B 1 157 ? -4.59 -21.672 -15.805 1 92.56 157 ALA B C 1
ATOM 2931 O O . ALA B 1 157 ? -4.082 -22.75 -16.109 1 92.56 157 ALA B O 1
ATOM 2932 N N . PHE B 1 158 ? -5.367 -21.484 -14.805 1 94.5 158 PHE B N 1
ATOM 2933 C CA . PHE B 1 158 ? -5.699 -22.594 -13.914 1 94.5 158 PHE B CA 1
ATOM 2934 C C . PHE B 1 158 ? -6.496 -23.656 -14.656 1 94.5 158 PHE B C 1
ATOM 2936 O O . PHE B 1 158 ? -6.207 -24.844 -14.547 1 94.5 158 PHE B O 1
ATOM 2943 N N . CYS B 1 159 ? -7.43 -23.203 -15.438 1 92.88 159 CYS B N 1
ATOM 2944 C CA . CYS B 1 159 ? -8.258 -24.125 -16.203 1 92.88 159 CYS B CA 1
ATOM 2945 C C . CYS B 1 159 ? -7.418 -24.922 -17.203 1 92.88 159 CYS B C 1
ATOM 2947 O O . CYS B 1 159 ? -7.602 -26.125 -17.344 1 92.88 159 CYS B O 1
ATOM 2949 N N . ALA B 1 160 ? -6.559 -24.234 -17.812 1 91.5 160 ALA B N 1
ATOM 2950 C CA . ALA B 1 160 ? -5.676 -24.906 -18.766 1 91.5 160 ALA B CA 1
ATOM 2951 C C . ALA B 1 160 ? -4.82 -25.969 -18.062 1 91.5 160 ALA B C 1
ATOM 2953 O O . ALA B 1 160 ? -4.645 -27.062 -18.578 1 91.5 160 ALA B O 1
ATOM 2954 N N . LEU B 1 161 ? -4.344 -25.594 -16.938 1 93 161 LEU B N 1
ATOM 2955 C CA . LEU B 1 161 ? -3.527 -26.516 -16.141 1 93 161 LEU B CA 1
ATOM 2956 C C . LEU B 1 161 ? -4.324 -27.75 -15.758 1 93 161 LEU B C 1
ATOM 2958 O O . LEU B 1 161 ? -3.861 -28.891 -15.953 1 93 161 LEU B O 1
ATOM 2962 N N . VAL B 1 162 ? -5.484 -27.578 -15.281 1 92.19 162 VAL B N 1
ATOM 2963 C CA . VAL B 1 162 ? -6.328 -28.656 -14.797 1 92.19 162 VAL B CA 1
ATOM 2964 C C . VAL B 1 162 ? -6.758 -29.547 -15.961 1 92.19 162 VAL B C 1
ATOM 2966 O O . VAL B 1 162 ? -6.75 -30.781 -15.852 1 92.19 162 VAL B O 1
ATOM 2969 N N . ASN B 1 163 ? -7.031 -28.953 -17.031 1 90.19 163 ASN B N 1
ATOM 2970 C CA . ASN B 1 163 ? -7.387 -29.703 -18.234 1 90.19 163 ASN B CA 1
ATOM 2971 C C . ASN B 1 163 ? -6.211 -30.531 -18.75 1 90.19 163 ASN B C 1
ATOM 2973 O O . ASN B 1 163 ? -6.395 -31.688 -19.172 1 90.19 163 ASN B O 1
ATOM 2977 N N . GLY B 1 164 ? -5.164 -29.938 -18.656 1 88.88 164 GLY B N 1
ATOM 2978 C CA . GLY B 1 164 ? -3.971 -30.641 -19.094 1 88.88 164 GLY B CA 1
ATOM 2979 C C . GLY B 1 164 ? -3.666 -31.859 -18.234 1 88.88 164 GLY B C 1
ATOM 2980 O O . GLY B 1 164 ? -3.049 -32.812 -18.703 1 88.88 164 GLY B O 1
ATOM 2981 N N . ARG B 1 165 ? -4.156 -31.875 -17.062 1 89.44 165 ARG B N 1
ATOM 2982 C CA . ARG B 1 165 ? -3.902 -32.969 -16.125 1 89.44 165 ARG B CA 1
ATOM 2983 C C . ARG B 1 165 ? -5.004 -34.031 -16.203 1 89.44 165 ARG B C 1
ATOM 2985 O O . ARG B 1 165 ? -4.973 -35 -15.469 1 89.44 165 ARG B O 1
ATOM 2992 N N . GLY B 1 166 ? -6.027 -33.75 -17.062 1 88.19 166 GLY B N 1
ATOM 2993 C CA . GLY B 1 166 ? -7.07 -34.719 -17.281 1 88.19 166 GLY B CA 1
ATOM 2994 C C . GLY B 1 166 ? -8.305 -34.5 -16.438 1 88.19 166 GLY B C 1
ATOM 2995 O O . GLY B 1 166 ? -9.195 -35.344 -16.375 1 88.19 166 GLY B O 1
ATOM 2996 N N . PHE B 1 167 ? -8.258 -33.375 -15.727 1 90.69 167 PHE B N 1
ATOM 2997 C CA . PHE B 1 167 ? -9.438 -33.062 -14.938 1 90.69 167 PHE B CA 1
ATOM 2998 C C . PHE B 1 167 ? -10.43 -32.25 -15.766 1 90.69 167 PHE B C 1
ATOM 3000 O O . PHE B 1 167 ? -10.062 -31.656 -16.797 1 90.69 167 PHE B O 1
ATOM 3007 N N . GLN B 1 168 ? -11.672 -32.312 -15.297 1 88.81 168 GLN B N 1
ATOM 3008 C CA . GLN B 1 168 ? -12.727 -31.547 -15.953 1 88.81 168 GLN B CA 1
ATOM 3009 C C . GLN B 1 168 ? -13.391 -30.578 -14.977 1 88.81 168 GLN B C 1
ATOM 3011 O O . GLN B 1 168 ? -13.641 -30.938 -13.82 1 88.81 168 GLN B O 1
ATOM 3016 N N . LEU B 1 169 ? -13.547 -29.391 -15.492 1 89.06 169 LEU B N 1
ATOM 3017 C CA . LEU B 1 169 ? -14.203 -28.359 -14.695 1 89.06 169 LEU B CA 1
ATOM 3018 C C . LEU B 1 169 ? -15.664 -28.203 -15.109 1 89.06 169 LEU B C 1
ATOM 3020 O O . LEU B 1 169 ? -15.961 -28.062 -16.297 1 89.06 169 LEU B O 1
ATOM 3024 N N . LEU B 1 170 ? -16.562 -28.281 -14.125 1 83.56 170 LEU B N 1
ATOM 3025 C CA . LEU B 1 170 ? -17.984 -28.062 -14.367 1 83.56 170 LEU B CA 1
ATOM 3026 C C . LEU B 1 170 ? -18.516 -26.922 -13.492 1 83.56 170 LEU B C 1
ATOM 3028 O O . LEU B 1 170 ? -18.078 -26.766 -12.352 1 83.56 170 LEU B O 1
ATOM 3032 N N . TRP B 1 171 ? -19.391 -26.219 -14.094 1 83.06 171 TRP B N 1
ATOM 3033 C CA . TRP B 1 171 ? -20.062 -25.156 -13.344 1 83.06 171 TRP B CA 1
ATOM 3034 C C . TRP B 1 171 ? -21.375 -25.656 -12.758 1 83.06 171 TRP B C 1
ATOM 3036 O O . TRP B 1 171 ? -22.203 -26.203 -13.484 1 83.06 171 TRP B O 1
ATOM 3046 N N . ILE B 1 172 ? -21.453 -25.5 -11.5 1 73.06 172 ILE B N 1
ATOM 3047 C CA . ILE B 1 172 ? -22.688 -25.938 -10.859 1 73.06 172 ILE B CA 1
ATOM 3048 C C . ILE B 1 172 ? -23.469 -24.703 -10.391 1 73.06 172 ILE B C 1
ATOM 3050 O O . ILE B 1 172 ? -22.922 -23.844 -9.703 1 73.06 172 ILE B O 1
ATOM 3054 N N . ASP B 1 173 ? -24.672 -24.609 -10.953 1 72.31 173 ASP B N 1
ATOM 3055 C CA . ASP B 1 173 ? -25.609 -23.594 -10.508 1 72.31 173 ASP B CA 1
ATOM 3056 C C . ASP B 1 173 ? -26.578 -24.156 -9.469 1 72.31 173 ASP B C 1
ATOM 3058 O O . ASP B 1 173 ? -27.359 -25.062 -9.758 1 72.31 173 ASP B O 1
ATOM 3062 N N . TRP B 1 174 ? -26.375 -23.75 -8.242 1 65.31 174 TRP B N 1
ATOM 3063 C CA . TRP B 1 174 ? -27.234 -24.25 -7.176 1 65.31 174 TRP B CA 1
ATOM 3064 C C . TRP B 1 174 ? -28.594 -23.547 -7.199 1 65.31 174 TRP B C 1
ATOM 3066 O O . TRP B 1 174 ? -29.484 -23.906 -6.438 1 65.31 174 TRP B O 1
ATOM 3076 N N . GLY B 1 175 ? -28.672 -22.781 -8.125 1 63.31 175 GLY B N 1
ATOM 3077 C CA . GLY B 1 175 ? -29.922 -22.031 -8.172 1 63.31 175 GLY B CA 1
ATOM 3078 C C . GLY B 1 175 ? -30.078 -21.062 -7.02 1 63.31 175 GLY B C 1
ATOM 3079 O O . GLY B 1 175 ? -29.109 -20.781 -6.309 1 63.31 175 GLY B O 1
ATOM 3080 N N . ASN B 1 176 ? -31.219 -20.312 -6.855 1 64.06 176 ASN B N 1
ATOM 3081 C CA . ASN B 1 176 ? -31.656 -19.438 -5.766 1 64.06 176 ASN B CA 1
ATOM 3082 C C . ASN B 1 176 ? -30.797 -18.172 -5.68 1 64.06 176 ASN B C 1
ATOM 3084 O O . ASN B 1 176 ? -30.562 -17.656 -4.586 1 64.06 176 ASN B O 1
ATOM 3088 N N . GLY B 1 177 ? -30.156 -17.938 -6.773 1 69.88 177 GLY B N 1
ATOM 3089 C CA . GLY B 1 177 ? -29.453 -16.656 -6.793 1 69.88 177 GLY B CA 1
ATOM 3090 C C . GLY B 1 177 ? -27.984 -16.766 -6.453 1 69.88 177 GLY B C 1
ATOM 3091 O O . GLY B 1 177 ? -27.25 -15.781 -6.477 1 69.88 177 GLY B O 1
ATOM 3092 N N . THR B 1 178 ? -27.656 -18.016 -6.016 1 65.5 178 THR B N 1
ATOM 3093 C CA . THR B 1 178 ? -26.25 -18.172 -5.684 1 65.5 178 THR B CA 1
ATOM 3094 C C . THR B 1 178 ? -25.406 -18.266 -6.953 1 65.5 178 THR B C 1
ATOM 3096 O O . THR B 1 178 ? -25.875 -18.766 -7.98 1 65.5 178 THR B O 1
ATOM 3099 N N . LEU B 1 179 ? -24.266 -17.672 -6.906 1 70.69 179 LEU B N 1
ATOM 3100 C CA . LEU B 1 179 ? -23.391 -17.688 -8.07 1 70.69 179 LEU B CA 1
ATOM 3101 C C . LEU B 1 179 ? -22.875 -19.094 -8.352 1 70.69 179 LEU B C 1
ATOM 3103 O O . LEU B 1 179 ? -22.578 -19.859 -7.422 1 70.69 179 LEU B O 1
ATOM 3107 N N . PRO B 1 180 ? -22.875 -19.453 -9.594 1 77.25 180 PRO B N 1
ATOM 3108 C CA . PRO B 1 180 ? -22.328 -20.766 -9.938 1 77.25 180 PRO B CA 1
ATOM 3109 C C . PRO B 1 180 ? -20.891 -20.953 -9.43 1 77.25 180 PRO B C 1
ATOM 3111 O O . PRO B 1 180 ? -20.125 -20 -9.367 1 77.25 180 PRO B O 1
ATOM 3114 N N . ARG B 1 181 ? -20.672 -22.141 -8.945 1 83.19 181 ARG B N 1
ATOM 3115 C CA . ARG B 1 181 ? -19.344 -22.453 -8.43 1 83.19 181 ARG B CA 1
ATOM 3116 C C . ARG B 1 181 ? -18.688 -23.531 -9.266 1 83.19 181 ARG B C 1
ATOM 3118 O O . ARG B 1 181 ? -19.359 -24.391 -9.836 1 83.19 181 ARG B O 1
ATOM 3125 N N . PRO B 1 182 ? -17.406 -23.453 -9.367 1 84.62 182 PRO B N 1
ATOM 3126 C CA . PRO B 1 182 ? -16.688 -24.469 -10.133 1 84.62 182 PRO B CA 1
ATOM 3127 C C . PRO B 1 182 ? -16.531 -25.781 -9.359 1 84.62 182 PRO B C 1
ATOM 3129 O O . PRO B 1 182 ? -16.281 -25.766 -8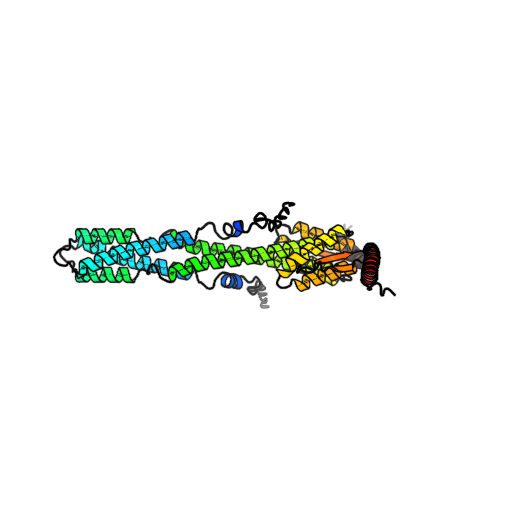.156 1 84.62 182 PRO B O 1
ATOM 3132 N N . GLU B 1 183 ? -16.719 -26.906 -10.062 1 86.81 183 GLU B N 1
ATOM 3133 C CA . GLU B 1 183 ? -16.453 -28.25 -9.539 1 86.81 183 GLU B CA 1
ATOM 3134 C C . GLU B 1 183 ? -15.461 -29 -10.43 1 86.81 183 GLU B C 1
ATOM 3136 O O . GLU B 1 183 ? -15.531 -28.906 -11.656 1 86.81 183 GLU B O 1
ATOM 3141 N N . ILE B 1 184 ? -14.617 -29.656 -9.727 1 90.62 184 ILE B N 1
ATOM 3142 C CA . ILE B 1 184 ? -13.594 -30.406 -10.453 1 90.62 184 ILE B CA 1
ATOM 3143 C C . ILE B 1 184 ? -13.914 -31.906 -10.383 1 90.62 184 ILE B C 1
ATOM 3145 O O . ILE B 1 184 ? -14.242 -32.438 -9.32 1 90.62 184 ILE B O 1
ATOM 3149 N N . HIS B 1 185 ? -13.727 -32.562 -11.609 1 89.5 185 HIS B N 1
ATOM 3150 C CA . HIS B 1 185 ? -14.039 -33.969 -11.688 1 89.5 185 HIS B CA 1
ATOM 3151 C C . HIS B 1 185 ? -12.969 -34.719 -12.477 1 89.5 185 HIS B C 1
ATOM 3153 O O . HIS B 1 185 ? -12.312 -34.156 -13.352 1 89.5 185 HIS B O 1
ATOM 3159 N N . THR B 1 186 ? -12.836 -35.906 -12.023 1 88.19 186 THR B N 1
ATOM 3160 C CA . THR B 1 186 ? -12.141 -36.875 -12.883 1 88.19 186 THR B CA 1
ATOM 3161 C C . THR B 1 186 ? -13.125 -37.531 -13.836 1 88.19 186 THR B C 1
ATOM 3163 O O . THR B 1 186 ? -14.336 -37.375 -13.719 1 88.19 186 THR B O 1
ATOM 3166 N N . LYS B 1 187 ? -12.547 -38.312 -14.805 1 86.25 187 LYS B N 1
ATOM 3167 C CA . LYS B 1 187 ? -13.422 -39.062 -15.695 1 86.25 187 LYS B CA 1
ATOM 3168 C C . LYS B 1 187 ? -14.344 -40 -14.906 1 86.25 187 LYS B C 1
ATOM 3170 O O . LYS B 1 187 ? -15.531 -40.094 -15.211 1 86.25 187 LYS B O 1
ATOM 3175 N N . ALA B 1 188 ? -13.805 -40.562 -13.898 1 85.94 188 ALA B N 1
ATOM 3176 C CA . ALA B 1 188 ? -14.555 -41.5 -13.078 1 85.94 188 ALA B CA 1
ATOM 3177 C C . ALA B 1 188 ? -15.648 -40.781 -12.281 1 85.94 188 ALA B C 1
ATOM 3179 O O . ALA B 1 188 ? -16.797 -41.219 -12.258 1 85.94 188 ALA B O 1
ATOM 3180 N N . THR B 1 189 ? -15.266 -39.656 -11.664 1 86.5 189 THR B N 1
ATOM 3181 C CA . THR B 1 189 ? -16.234 -38.938 -10.828 1 86.5 189 THR B CA 1
ATOM 3182 C C . THR B 1 189 ? -17.312 -38.312 -11.688 1 86.5 189 THR B C 1
ATOM 3184 O O . THR B 1 189 ? -18.453 -38.188 -11.258 1 86.5 189 THR B O 1
ATOM 3187 N N . LEU B 1 190 ? -17.016 -37.969 -12.844 1 86.12 190 LEU B N 1
ATOM 3188 C CA . LEU B 1 190 ? -18 -37.406 -13.75 1 86.12 190 LEU B CA 1
ATOM 3189 C C . LEU B 1 190 ? -19.016 -38.438 -14.203 1 86.12 190 LEU B C 1
ATOM 3191 O O . LEU B 1 190 ? -20.219 -38.156 -14.281 1 86.12 190 LEU B O 1
ATOM 3195 N N . LYS B 1 191 ? -18.469 -39.531 -14.516 1 85.69 191 LYS B N 1
ATOM 3196 C CA . LYS B 1 191 ? -19.344 -40.625 -14.891 1 85.69 191 LYS B CA 1
ATOM 3197 C C . LYS B 1 191 ? -20.312 -40.969 -13.758 1 85.69 191 LYS B C 1
ATOM 3199 O O . LYS B 1 191 ? -21.5 -41.219 -13.992 1 85.69 191 LYS B O 1
ATOM 3204 N N . ALA B 1 192 ? -19.844 -40.969 -12.586 1 85.69 192 ALA B N 1
ATOM 3205 C CA . ALA B 1 192 ? -20.672 -41.25 -11.414 1 85.69 192 ALA B CA 1
ATOM 3206 C C . ALA B 1 192 ? -21.734 -40.156 -11.219 1 85.69 192 ALA B C 1
ATOM 3208 O O . ALA B 1 192 ? -22.891 -40.469 -10.898 1 85.69 192 ALA B O 1
ATOM 3209 N N . ARG B 1 193 ? -21.359 -38.969 -11.445 1 82.62 193 ARG B N 1
ATOM 3210 C CA . ARG B 1 193 ? -22.281 -37.844 -11.305 1 82.62 193 ARG B CA 1
ATOM 3211 C C . ARG B 1 193 ? -23.391 -37.938 -12.352 1 82.62 193 ARG B C 1
ATOM 3213 O O . ARG B 1 193 ? -24.562 -37.688 -12.047 1 82.62 193 ARG B O 1
ATOM 3220 N N . ARG B 1 194 ? -23.094 -38.25 -13.516 1 82.69 194 ARG B N 1
ATOM 3221 C CA . ARG B 1 194 ? -24.078 -38.406 -14.586 1 82.69 194 ARG B CA 1
ATOM 3222 C C . ARG B 1 194 ? -25.062 -39.5 -14.281 1 82.69 194 ARG B C 1
ATOM 3224 O O . ARG B 1 194 ? -26.25 -39.406 -14.578 1 82.69 194 ARG B O 1
ATOM 3231 N N . ARG B 1 195 ? -24.516 -40.469 -13.703 1 84.62 195 ARG B N 1
ATOM 3232 C CA . ARG B 1 195 ? -25.391 -41.562 -13.312 1 84.62 195 ARG B CA 1
ATOM 3233 C C . ARG B 1 195 ? -26.391 -41.125 -12.25 1 84.62 195 ARG B C 1
ATOM 3235 O O . ARG B 1 195 ? -27.578 -41.469 -12.344 1 84.62 195 ARG B O 1
ATOM 3242 N N . VAL B 1 196 ? -25.906 -40.375 -11.312 1 79.56 196 VAL B N 1
ATOM 3243 C CA . VAL B 1 196 ? -26.766 -39.906 -10.25 1 79.56 196 VAL B CA 1
ATOM 3244 C C . VAL B 1 196 ? -27.797 -38.938 -10.82 1 79.56 196 VAL B C 1
ATOM 3246 O O . VAL B 1 196 ? -28.984 -39 -10.484 1 79.56 196 VAL B O 1
ATOM 3249 N N . GLU B 1 197 ? -27.359 -38.094 -11.664 1 78.5 197 GLU B N 1
ATOM 3250 C CA . GLU B 1 197 ? -28.266 -37.125 -12.289 1 78.5 197 GLU B CA 1
ATOM 3251 C C . GLU B 1 197 ? -29.328 -37.812 -13.133 1 78.5 197 GLU B C 1
ATOM 3253 O O . GLU B 1 197 ? -30.5 -37.438 -13.109 1 78.5 197 GLU B O 1
ATOM 3258 N N . HIS B 1 198 ? -28.891 -38.844 -13.805 1 83.75 198 HIS B N 1
ATOM 3259 C CA . HIS B 1 198 ? -29.828 -39.625 -14.617 1 83.75 198 HIS B CA 1
ATOM 3260 C C . HIS B 1 198 ? -30.891 -40.312 -13.75 1 83.75 198 HIS B C 1
ATOM 3262 O O . HIS B 1 198 ? -32.062 -40.281 -14.07 1 83.75 198 HIS B O 1
ATOM 3268 N N . LYS B 1 199 ? -30.422 -40.75 -12.719 1 79.5 199 LYS B N 1
ATOM 3269 C CA . LYS B 1 199 ? -31.344 -41.406 -11.797 1 79.5 199 LYS B CA 1
ATOM 3270 C C . LYS B 1 199 ? -32.312 -40.406 -11.164 1 79.5 199 LYS B C 1
ATOM 3272 O O . LYS B 1 199 ? -33.5 -40.688 -11.023 1 79.5 199 LYS B O 1
ATOM 3277 N N . GLN B 1 200 ? -31.781 -39.281 -10.836 1 75.44 200 GLN B N 1
ATOM 3278 C CA . GLN B 1 200 ? -32.594 -38.25 -10.25 1 75.44 200 GLN B CA 1
ATOM 3279 C C . GLN B 1 200 ? -33.625 -37.719 -11.242 1 75.44 200 GLN B C 1
ATOM 3281 O O . GLN B 1 200 ? -34.812 -37.531 -10.891 1 75.44 200 GLN B O 1
ATOM 3286 N N . ASN B 1 201 ? -33.188 -37.531 -12.422 1 77.31 201 ASN B N 1
ATOM 3287 C CA . ASN B 1 201 ? -34.125 -37.062 -13.461 1 77.31 201 ASN B CA 1
ATOM 3288 C C . ASN B 1 201 ? -35.219 -38.094 -13.742 1 77.31 201 ASN B C 1
ATOM 3290 O O . ASN B 1 201 ? -36.375 -37.719 -13.945 1 77.31 201 ASN B O 1
ATOM 3294 N N . GLN B 1 202 ? -34.812 -39.312 -13.672 1 79.19 202 GLN B N 1
ATOM 3295 C CA . GLN B 1 202 ? -35.812 -40.375 -13.836 1 79.19 202 GLN B CA 1
ATOM 3296 C C . GLN B 1 202 ? -36.812 -40.375 -12.688 1 79.19 202 GLN B C 1
ATOM 3298 O O . GLN B 1 202 ? -38 -40.562 -12.906 1 79.19 202 GLN B O 1
ATOM 3303 N N . TYR B 1 203 ? -36.25 -40.094 -11.594 1 77.62 203 TYR B N 1
ATOM 3304 C CA . TYR B 1 203 ? -37.125 -40.031 -10.414 1 77.62 203 TYR B CA 1
ATOM 3305 C C . TYR B 1 203 ? -38.094 -38.875 -10.492 1 77.62 203 TYR B C 1
ATOM 3307 O O . TYR B 1 203 ? -39.281 -39 -10.25 1 77.62 203 TYR B O 1
ATOM 3315 N N . PHE B 1 204 ? -37.562 -37.781 -10.859 1 76.94 204 PHE B N 1
ATOM 3316 C CA . PHE B 1 204 ? -38.406 -36.594 -10.977 1 76.94 204 PHE B CA 1
ATOM 3317 C C . PHE B 1 204 ? -39.469 -36.781 -12.062 1 76.94 204 PHE B C 1
ATOM 3319 O O . PHE B 1 204 ? -40.625 -36.375 -11.891 1 76.94 204 PHE B O 1
ATOM 3326 N N . LYS B 1 205 ? -39.062 -37.344 -13.117 1 81.12 205 LYS B N 1
ATOM 3327 C CA . LYS B 1 205 ? -40 -37.594 -14.195 1 81.12 205 LYS B CA 1
ATOM 3328 C C . LYS B 1 205 ? -41.094 -38.562 -13.75 1 81.12 205 LYS B C 1
ATOM 3330 O O . LYS B 1 205 ? -42.281 -38.406 -14.078 1 81.12 205 LYS B O 1
ATOM 3335 N N . ALA B 1 206 ? -40.688 -39.469 -12.984 1 77.69 206 ALA B N 1
ATOM 3336 C CA . ALA B 1 206 ? -41.656 -40.438 -12.469 1 77.69 206 ALA B CA 1
ATOM 3337 C C . ALA B 1 206 ? -42.656 -39.75 -11.531 1 77.69 206 ALA B C 1
ATOM 3339 O O . ALA B 1 206 ? -43.844 -40.062 -11.578 1 77.69 206 ALA B O 1
ATOM 3340 N N . ILE B 1 207 ? -42.219 -38.844 -10.82 1 71.81 207 ILE B N 1
ATOM 3341 C CA . ILE B 1 207 ? -43.062 -38.094 -9.883 1 71.81 207 ILE B CA 1
ATOM 3342 C C . ILE B 1 207 ? -44 -37.188 -10.648 1 71.81 207 ILE B C 1
ATOM 3344 O O . ILE B 1 207 ? -45.188 -37.094 -10.352 1 71.81 207 ILE B O 1
ATOM 3348 N N . GLN B 1 208 ? -43.531 -36.594 -11.633 1 74.69 208 GLN B N 1
ATOM 3349 C CA . GLN B 1 208 ? -44.312 -35.688 -12.453 1 74.69 208 GLN B CA 1
ATOM 3350 C C . GLN B 1 208 ? -45.406 -36.469 -13.211 1 74.69 208 GLN B C 1
ATOM 3352 O O . GLN B 1 208 ? -46.562 -36 -13.305 1 74.69 208 GLN B O 1
ATOM 3357 N N . ASP B 1 209 ? -45.062 -37.594 -13.688 1 77.69 209 ASP B N 1
ATOM 3358 C CA . ASP B 1 209 ? -46 -38.438 -14.398 1 77.69 209 ASP B CA 1
ATOM 3359 C C . ASP B 1 209 ? -47.094 -38.938 -13.461 1 77.69 209 ASP B C 1
ATOM 3361 O O . ASP B 1 209 ? -48.281 -38.969 -13.828 1 77.69 209 ASP B O 1
ATOM 3365 N N . GLN B 1 210 ? -46.75 -39.188 -12.281 1 71.75 210 GLN B N 1
ATOM 3366 C CA . GLN B 1 210 ? -47.688 -39.656 -11.289 1 71.75 210 GLN B CA 1
ATOM 3367 C C . GLN B 1 210 ? -48.625 -38.531 -10.844 1 71.75 210 GLN B C 1
ATOM 3369 O O . GLN B 1 210 ? -49.844 -38.75 -10.68 1 71.75 210 GLN B O 1
ATOM 3374 N N . MET B 1 211 ? -48.094 -37.469 -10.773 1 73.31 211 MET B N 1
ATOM 3375 C CA . MET B 1 211 ? -48.906 -36.312 -10.367 1 73.31 211 MET B CA 1
ATOM 3376 C C . MET B 1 211 ? -49.844 -35.875 -11.492 1 73.31 211 MET B C 1
ATOM 3378 O O . MET B 1 211 ? -50.969 -35.469 -11.234 1 73.31 211 MET B O 1
ATOM 3382 N N . ALA B 1 212 ? -49.5 -36.031 -12.695 1 73.81 212 ALA B N 1
ATOM 3383 C CA . ALA B 1 212 ? -50.312 -35.719 -13.852 1 73.81 212 ALA B CA 1
ATOM 3384 C C . ALA B 1 212 ? -51.469 -36.719 -14 1 73.81 212 ALA B C 1
ATOM 3386 O O . ALA B 1 212 ? -52.562 -36.344 -14.383 1 73.81 212 ALA B O 1
ATOM 3387 N N . GLN B 1 213 ? -51.219 -37.875 -13.656 1 75 213 GLN B N 1
ATOM 3388 C CA . GLN B 1 213 ? -52.25 -38.906 -13.742 1 75 213 GLN B CA 1
ATOM 3389 C C . GLN B 1 213 ? -53.25 -38.781 -12.609 1 75 213 GLN B C 1
ATOM 3391 O O . GLN B 1 213 ? -54.438 -39.062 -12.797 1 75 213 GLN B O 1
ATOM 3396 N N . SER B 1 214 ? -52.812 -38.25 -11.57 1 72.31 214 SER B N 1
ATOM 3397 C CA . SER B 1 214 ? -53.75 -38.125 -10.453 1 72.31 214 SER B CA 1
ATOM 3398 C C . SER B 1 214 ? -54.656 -36.906 -10.641 1 72.31 214 SER B C 1
ATOM 3400 O O . SER B 1 214 ? -55.75 -36.844 -10.078 1 72.31 214 SER B O 1
ATOM 3402 N N . SER B 1 215 ? -54.281 -35.938 -11.406 1 64.81 215 SER B N 1
ATOM 3403 C CA . SER B 1 215 ? -55.125 -34.75 -11.625 1 64.81 215 SER B CA 1
ATOM 3404 C C . SER B 1 215 ? -56.062 -34.969 -12.789 1 64.81 215 SER B C 1
ATOM 3406 O O . SER B 1 215 ? -56.844 -34.062 -13.125 1 64.81 215 SER B O 1
ATOM 3408 N N . ALA B 1 216 ? -56.094 -36.031 -13.547 1 61.59 216 ALA B N 1
ATOM 3409 C CA . ALA B 1 216 ? -57.094 -36.25 -14.57 1 61.59 216 ALA B CA 1
ATOM 3410 C C . ALA B 1 216 ? -58.469 -36.562 -13.938 1 61.59 216 ALA B C 1
ATOM 3412 O O . ALA B 1 216 ? -58.562 -37.375 -13.031 1 61.59 216 ALA B O 1
ATOM 3413 N N . PRO B 1 217 ? -59.438 -35.562 -14.047 1 60.44 217 PRO B N 1
ATOM 3414 C CA . PRO B 1 217 ? -60.781 -35.75 -13.508 1 60.44 217 PRO B CA 1
ATOM 3415 C C . PRO B 1 217 ? -61.375 -37.125 -13.852 1 60.44 217 PRO B C 1
ATOM 3417 O O . PRO B 1 217 ? -61.031 -37.688 -14.883 1 60.44 217 PRO B O 1
ATOM 3420 N N . ASP B 1 218 ? -61.688 -38 -12.93 1 53.66 218 ASP B N 1
ATOM 3421 C CA . ASP B 1 218 ? -62.625 -39.094 -13.172 1 53.66 218 ASP B CA 1
ATOM 3422 C C . ASP B 1 218 ? -63.812 -38.656 -13.992 1 53.66 218 ASP B C 1
ATOM 3424 O O . ASP B 1 218 ? -64.562 -37.812 -13.555 1 53.66 218 ASP B O 1
ATOM 3428 N N . ALA B 1 219 ? -63.844 -38.562 -15.289 1 47.91 219 ALA B N 1
ATOM 3429 C CA . ALA B 1 219 ? -65.125 -38.5 -16.031 1 47.91 219 ALA B CA 1
ATOM 3430 C C . ALA B 1 219 ? -66.062 -39.625 -15.602 1 47.91 219 ALA B C 1
ATOM 3432 O O . ALA B 1 219 ? -65.75 -40.812 -15.742 1 47.91 219 ALA B O 1
ATOM 3433 N N . GLY B 1 220 ? -66.625 -39.469 -14.43 1 43.69 220 GLY B N 1
ATOM 3434 C CA . GLY B 1 220 ? -67.812 -40.281 -14.141 1 43.69 220 GLY B CA 1
ATOM 3435 C C . GLY B 1 220 ? -68.688 -40.469 -15.352 1 43.69 220 GLY B C 1
ATOM 3436 O O . GLY B 1 220 ? -68.938 -39.531 -16.094 1 43.69 220 GLY B O 1
ATOM 3437 N N . ASN B 1 221 ? -68.812 -41.781 -15.836 1 37.09 221 ASN B N 1
ATOM 3438 C CA . ASN B 1 221 ? -70.125 -42.156 -16.281 1 37.09 221 ASN B CA 1
ATOM 3439 C C . ASN B 1 221 ? -71.188 -41.938 -15.195 1 37.09 221 ASN B C 1
ATOM 3441 O O . ASN B 1 221 ? -70.938 -42.25 -14.023 1 37.09 221 ASN B O 1
#

Radius of gyration: 37.92 Å; Cα contacts (8 Å, |Δi|>4): 435; chains: 2; bounding box: 145×97×60 Å

pLDDT: mean 79.85, std 20.49, range [20.61, 97.44]

Secondary structure (DSSP, 8-state):
------------------TT-HHHHHHHH-SS-HHHHHHHHHHHHHHHHHHHHHHHHHHHH-GGG--HHHHHHHHHHHHHHSPPTT-HHHHHHHHHHHHHHHHHHHHHHHHHHHHHHHHHHHHHHSTT--HHHHHHHHHHHHHHHTTSTTHHHHHHHHHHHHHHTT-EEEEE--STTPPPEEEEE-HHHHHHHHHHHHHHHHHHHHHHHHHHHHTS-----/------------------TT-THHHHHHH-SS-HHHHHHHHHHHHHHHHHHHHHHHHHHHH-GGG--HHHHHHHHHHHHHHSPPTT-HHHHHHHHHHHHHHHHHHHHHHHHHHHHHHHHHHHHHHSTT--HHHHHHHHHHHHHHHTTSTTHHHHHHHHHHHHHHTT-EEEEE--STTPPPEEEEE-HHHHHHHHHHHHHHHHHHHHHHHHHHHHTS-----

Sequence (442 aa):
MAAQSTRSASACPSHQPDAFGYSEIATRLSSIDLPHVSHDLAEACHRSKALLRTLHYQLENGYDSIRLADVTALVELAMSALPDYESEVFDNIDQFDTDARQTMRKLLLQQQALTAVLNAMESAAKPGAGLEQIREAATTIYDNAALLIDGERHWQAFCALVNGRGFQLLWIDWGNGTLPRPEIHTKATLKARRRVEHKQNQYFKAIQDQMAQSSAPDAGNMAAQSTRSASACPSHQPDAFGYSEIATRLSSIDLPHVSHDLAEACHRSKALLRTLHYQLENGYDSIRLADVTALVELAMSALPDYESEVFDNIDQFDTDARQTMRKLLLQQQALTAVLNAMESAAKPGAGLEQIREAATTIYDNAALLIDGERHWQAFCALVNGRGFQLLWIDWGNGTLPRPEIHTKATLKARRRVEHKQNQYFKAIQDQMAQSSAPDAGN

Nearest PDB structures (foldseek):
  5dym-assembly1_A-2  TM=3.985E-01  e=1.123E+00  Clostridioides difficile R20291
  2dpd-assembly1_B  TM=3.056E-01  e=3.561E+00  Bacillus subtilis
  5dym-assembly1_A-2  TM=3.980E-01  e=1.174E+00  Clostridioides difficile R20291
  7nuf-assembly1_A  TM=4.211E-01  e=1.109E+00  Homo sapiens
  6zbd-assembly1_A  TM=2.006E-01  e=5.200E+00  Plasmodium falciparum